Protein AF-A0A3D0U7Q9-F1 (afdb_monomer)

Solvent-accessible surface area (backbone atoms only — not comparable to full-atom values): 30035 Å² total; per-residue (Å²): 131,75,45,26,68,53,50,45,33,49,77,42,24,54,49,28,46,52,11,44,51,53,51,40,70,77,69,64,63,97,72,47,79,44,81,41,48,64,86,39,62,63,31,53,53,33,40,49,63,51,27,72,89,51,85,49,44,77,42,78,36,72,83,49,93,67,42,86,38,70,64,50,36,45,28,72,76,69,69,50,78,64,54,86,97,54,51,53,63,81,76,77,40,86,88,77,57,65,70,55,27,32,43,50,27,35,37,70,78,69,70,38,70,88,52,58,46,54,23,14,41,33,42,76,52,33,69,59,60,43,70,40,81,39,51,58,60,45,35,42,46,61,56,40,45,76,26,56,32,56,85,89,70,67,81,47,39,27,48,33,50,96,59,66,32,46,80,54,91,58,50,77,45,54,37,46,100,80,47,42,17,40,33,30,37,36,63,84,80,53,54,78,80,62,77,70,43,78,84,82,79,81,59,52,30,34,76,51,32,94,78,69,50,55,51,70,60,43,44,52,24,33,72,72,64,39,50,70,59,21,53,74,66,47,52,82,70,60,80,60,61,34,51,35,26,73,62,31,91,33,42,41,63,47,47,60,42,49,54,50,38,51,50,51,52,52,51,52,50,53,50,47,53,52,51,51,53,50,48,52,53,49,51,53,50,50,55,50,51,51,52,55,48,51,52,50,49,51,54,48,52,52,52,49,52,53,50,50,53,54,49,50,55,59,71,70,51,79,92,76,85,79,82,91,84,83,83,91,66,92,68,64,57,61,59,50,32,46,52,49,23,53,52,35,44,49,52,28,54,52,41,48,52,51,40,60,50,38,68,74,67,72,50,98,58,54,71,62,43,52,54,51,35,52,55,31,43,53,53,21,51,52,33,41,50,52,31,49,55,55,49,58,72,54,66,84,62,87,84,87,86,84,88,79,91,75,58,72,66,58,53,38,52,50,51,30,50,51,36,42,50,52,24,54,52,38,49,49,52,38,53,54,34,63,75,65,74,48,96,58,52,67,64,39,50,52,50,31,52,53,32,44,54,49,23,53,50,36,45,49,51,40,52,50,52,52,49,51,52,50,50,52,52,50,53,52,47,38,74,76,35,57,56,60,41,30,54,51,50,31,54,50,30,53,52,51,27,52,51,33,49,50,51,37,50,53,34,64,76,63,76,44,98,59,56,64,68,34,49,51,50,29,53,54,29,49,54,52,29,53,54,31,48,52,52,30,50,53,44,47,64,79,72,107

Secondary structure (DSSP, 8-state):
---HHHHHHHHSHHHHHHHHHHHHHHH--S-EEEEEETT-HHHHHHHHHHHTTSSEEEEEE---TTTTSHHHHHHHHH---PPTT--GGGGT-----HHHHHHHHHHHHS---S-EEEEEEESTT-SS-EEEEEETT-BHHHHHHHTT--GGG-S--EES-TTT-EE-S-TTSBP-TT--EEE---TTTSPPPPPPPPP----HHHHT-TT---HHHHHHHHHTT-HHHHHHTTGGG-----HHHHT-TT---HHHHHHHHHHHHHHHHHHHHHHHHHHHHHHHHHHHHHHHHHHHHHHHHHHHHHHHHHHHHHHHS------------TTHHHHHHHHHHHHHHHHHHHHHHHHHHHHHHT-TTHHHHHHHHHHHHHHHHHHHHHHHHHHHHTTTS-PPPPPPPPPHHHHHHHHHHHHHHHHHHHHHHHHHHHHTT-TTHHHHHHHHHHHHHHHHHHHHHHHHHHHHHHHHHHHHHHHH-HHHHHHHHHHHHHHHHHHHHHHHHHHHHTT-S-HHHHHHHHHHHHHHHHHHHHHHHHHHHH--

pLDDT: mean 85.33, std 14.98, range [27.3, 98.25]

Mean predicted aligned error: 19.28 Å

Foldseek 3Di:
DFCQLLVCLLPPLLLLVLLVVVVCVVLVDPAAEAEDEPVRVNSLVSNCVNPVPHRYYYDYDHPDPPCVDPQNVCCVVPVDGADQVGDLVVVPDDDDRSQVSSQSSCCPVVVDHCQWGWEFEEADQQQQGDTDTGGWFAQQVVVSVVRVHDPVQAPWKWQDDPFQTDTDPDSRDTDHPSRSYIYRYHCVRPPDQDDQADQPPPCVLQVQQPQNARLVVLQVCLVVVVLVVNVVSSLVPRPSRRSSQVPGPRNDSSSVSSVNSVVVVVVVVVVVVVVVVVVVVVVVVVVVVVVVVVVVVVVVVVVVVVVVVVVVVVVPDDDDDDDDDDDDDPDVVLVVLVVQLVVLVVVLVVLVVVLVVCVVVVDPCNVVSVVVSVVSVVSNVVSVVVNVVSVVVVPVDDDDDDDDDDDPLVVLVVQLVVLVVQLVVLVVVLVVCVVVVHPCNVVSVVVNVVSVVSNVVSVVVSVVVVVVVVVVVLVVVCVVAVLVNLVVQLVVLVVQLVVLVVVLVVCVVVVPPPNVVSVVSNVVSVVSNVVSVVVSVVSVVVVD

Structure (mmCIF, N/CA/C/O backbone):
data_AF-A0A3D0U7Q9-F1
#
_entry.id   AF-A0A3D0U7Q9-F1
#
loop_
_atom_site.group_PDB
_atom_site.id
_atom_site.type_symbol
_atom_site.label_atom_id
_atom_site.label_alt_id
_atom_site.label_comp_id
_atom_site.label_asym_id
_atom_site.label_entity_id
_atom_site.label_seq_id
_atom_site.pdbx_PDB_ins_code
_atom_site.Cartn_x
_atom_site.Cartn_y
_atom_site.Cartn_z
_atom_site.occupancy
_atom_site.B_iso_or_equiv
_atom_site.auth_seq_id
_atom_site.auth_comp_id
_atom_site.auth_asym_id
_atom_site.auth_atom_id
_atom_site.pdbx_PDB_model_num
ATOM 1 N N . TYR A 1 1 ? 9.259 4.295 -16.458 1.00 86.31 1 TYR A N 1
ATOM 2 C CA . TYR A 1 1 ? 9.869 4.420 -15.121 1.00 86.31 1 TYR A CA 1
ATOM 3 C C . TYR A 1 1 ? 9.976 3.085 -14.412 1.00 86.31 1 TYR A C 1
ATOM 5 O O . TYR A 1 1 ? 11.093 2.633 -14.248 1.00 86.31 1 TYR A O 1
ATOM 13 N N . ILE A 1 2 ? 8.876 2.434 -14.017 1.00 92.38 2 ILE A N 1
ATOM 14 C CA . ILE A 1 2 ? 8.949 1.163 -13.273 1.00 92.38 2 ILE A CA 1
ATOM 15 C C . ILE A 1 2 ? 9.066 -0.014 -14.245 1.00 92.38 2 ILE A C 1
ATOM 17 O O . ILE A 1 2 ? 8.219 -0.157 -15.124 1.00 92.38 2 ILE A O 1
ATOM 21 N N . THR A 1 3 ? 10.091 -0.851 -14.075 1.00 94.81 3 THR A N 1
ATOM 22 C CA . THR A 1 3 ? 10.366 -2.012 -14.947 1.00 94.81 3 THR A CA 1
ATOM 23 C C . THR A 1 3 ? 10.666 -3.299 -14.176 1.00 94.81 3 THR A C 1
ATOM 25 O O . THR A 1 3 ? 11.012 -4.300 -14.792 1.00 94.81 3 THR A O 1
ATOM 28 N N . ALA A 1 4 ? 10.544 -3.296 -12.845 1.00 95.06 4 ALA A N 1
ATOM 29 C CA . ALA A 1 4 ? 10.878 -4.446 -12.003 1.00 95.06 4 ALA A CA 1
ATOM 30 C C . ALA A 1 4 ? 10.117 -5.714 -12.427 1.00 95.06 4 ALA A C 1
ATOM 32 O O . ALA A 1 4 ? 10.735 -6.744 -12.684 1.00 95.06 4 ALA A O 1
ATOM 33 N N . ASP A 1 5 ? 8.795 -5.606 -12.585 1.00 94.94 5 ASP A N 1
ATOM 34 C CA . ASP A 1 5 ? 7.947 -6.739 -12.969 1.00 94.94 5 ASP A CA 1
ATOM 35 C C . ASP A 1 5 ? 8.168 -7.152 -14.439 1.00 94.94 5 ASP A C 1
ATOM 37 O O . ASP A 1 5 ? 8.104 -8.336 -14.754 1.00 94.94 5 ASP A O 1
ATOM 41 N N . ASP A 1 6 ? 8.498 -6.205 -15.333 1.00 95.69 6 ASP A N 1
ATOM 42 C CA . ASP A 1 6 ? 8.890 -6.505 -16.724 1.00 95.69 6 ASP A CA 1
ATOM 43 C C . ASP A 1 6 ? 10.164 -7.358 -16.769 1.00 95.69 6 ASP A C 1
ATOM 45 O O . ASP A 1 6 ? 10.195 -8.403 -17.416 1.00 95.69 6 ASP A O 1
ATOM 49 N N . ARG A 1 7 ? 11.210 -6.955 -16.036 1.00 96.25 7 ARG A N 1
ATOM 50 C CA . ARG A 1 7 ? 12.458 -7.728 -15.956 1.00 96.25 7 ARG A CA 1
ATOM 51 C C . ARG A 1 7 ? 12.241 -9.099 -15.346 1.00 96.25 7 ARG A C 1
ATOM 53 O O . ARG A 1 7 ? 12.765 -10.071 -15.881 1.00 96.25 7 ARG A O 1
ATOM 60 N N . LEU A 1 8 ? 11.433 -9.183 -14.291 1.00 96.75 8 LEU A N 1
ATOM 61 C CA . LEU A 1 8 ? 11.104 -10.457 -13.664 1.00 96.75 8 LEU A CA 1
ATOM 62 C C . LEU A 1 8 ? 10.443 -11.421 -14.659 1.00 96.75 8 LEU A C 1
ATOM 64 O O . LEU A 1 8 ? 10.885 -12.559 -14.777 1.00 96.75 8 LEU A O 1
ATOM 68 N N . MET A 1 9 ? 9.443 -10.956 -15.416 1.00 97.75 9 MET A N 1
ATOM 69 C CA . MET A 1 9 ? 8.776 -11.773 -16.440 1.00 97.75 9 MET A CA 1
ATOM 70 C C . MET A 1 9 ? 9.718 -12.205 -17.563 1.00 97.75 9 MET A C 1
ATOM 72 O O . MET A 1 9 ? 9.583 -13.301 -18.087 1.00 97.75 9 MET A O 1
ATOM 76 N N . ARG A 1 10 ? 10.684 -11.366 -17.944 1.00 97.25 10 ARG A N 1
ATOM 77 C CA . ARG A 1 10 ? 11.634 -11.69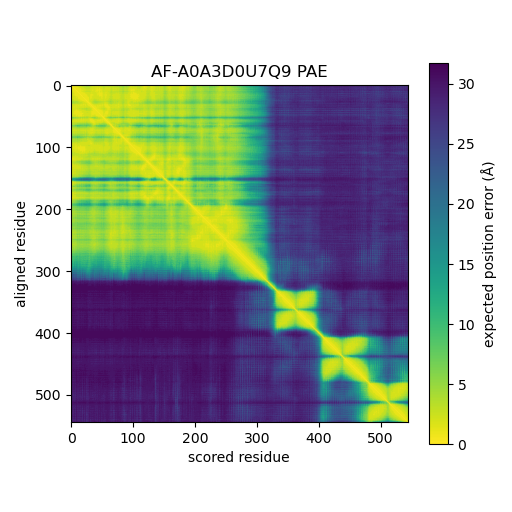1 -19.017 1.00 97.25 10 ARG A CA 1
ATOM 78 C C . ARG A 1 10 ? 12.696 -12.702 -18.601 1.00 97.25 10 ARG A C 1
ATOM 80 O O . ARG A 1 10 ? 13.122 -13.498 -19.428 1.00 97.25 10 ARG A O 1
ATOM 87 N N . GLU A 1 11 ? 13.171 -12.612 -17.364 1.00 97.19 11 GLU A N 1
ATOM 88 C CA . GLU A 1 11 ? 14.315 -13.395 -16.885 1.00 97.19 11 GLU A CA 1
ATOM 89 C C . GLU A 1 11 ? 13.904 -14.673 -16.154 1.00 97.19 11 GLU A C 1
ATOM 91 O O . GLU A 1 11 ? 14.660 -15.639 -16.162 1.00 97.19 11 GLU A O 1
ATOM 96 N N . ARG A 1 12 ? 12.728 -14.682 -15.514 1.00 97.19 12 ARG A N 1
ATOM 97 C CA . ARG A 1 12 ? 12.281 -15.762 -14.620 1.00 97.19 12 ARG A CA 1
ATOM 98 C C . ARG A 1 12 ? 10.851 -16.223 -14.927 1.00 97.19 12 ARG A C 1
ATOM 100 O O . ARG A 1 12 ? 10.096 -16.550 -14.014 1.00 97.19 12 ARG A O 1
ATOM 107 N N . ALA A 1 13 ? 10.472 -16.235 -16.208 1.00 98.06 13 ALA A N 1
ATOM 108 C CA . ALA A 1 13 ? 9.135 -16.628 -16.668 1.00 98.06 13 ALA A CA 1
ATOM 109 C C . ALA A 1 13 ? 8.712 -18.013 -16.146 1.00 98.06 13 ALA A C 1
ATOM 111 O O . ALA A 1 13 ? 7.637 -18.150 -15.565 1.00 98.06 13 ALA A O 1
ATOM 112 N N . ASP A 1 14 ? 9.588 -19.012 -16.286 1.00 97.94 14 ASP A N 1
ATOM 113 C CA . ASP A 1 14 ? 9.314 -20.394 -15.872 1.00 97.94 14 ASP A CA 1
ATOM 114 C C . ASP A 1 14 ? 9.046 -20.497 -14.362 1.00 97.94 14 ASP A C 1
ATOM 116 O O . ASP A 1 14 ? 8.137 -21.199 -13.923 1.00 97.94 14 ASP A O 1
ATOM 120 N N . GLU A 1 15 ? 9.787 -19.738 -13.549 1.00 97.75 15 GLU A N 1
ATOM 121 C CA . GLU A 1 15 ? 9.601 -19.711 -12.094 1.00 97.75 15 GLU A CA 1
ATOM 122 C C . GLU A 1 15 ? 8.286 -19.021 -11.690 1.00 97.75 15 GLU A C 1
ATOM 124 O O . GLU A 1 15 ? 7.641 -19.429 -10.723 1.00 97.75 15 GLU A O 1
ATOM 129 N N . ILE A 1 16 ? 7.854 -17.993 -12.433 1.00 98.12 16 ILE A N 1
ATOM 130 C CA . ILE A 1 16 ? 6.530 -17.377 -12.241 1.00 98.12 16 ILE A CA 1
ATOM 131 C C . ILE A 1 16 ? 5.434 -18.398 -12.556 1.00 98.12 16 ILE A C 1
ATOM 133 O O . ILE A 1 16 ? 4.491 -18.528 -11.776 1.00 98.12 16 ILE A O 1
ATOM 137 N N . VAL A 1 17 ? 5.563 -19.130 -13.668 1.00 98.06 17 VAL A N 1
ATOM 138 C CA . VAL A 1 17 ? 4.605 -20.165 -14.085 1.00 98.06 17 VAL A CA 1
ATOM 139 C C . VAL A 1 17 ? 4.507 -21.280 -13.045 1.00 98.06 17 VAL A C 1
ATOM 141 O O . VAL A 1 17 ? 3.399 -21.633 -12.650 1.00 98.06 17 VAL A O 1
ATOM 144 N N . GLN A 1 18 ? 5.629 -21.763 -12.507 1.00 97.75 18 GLN A N 1
ATOM 145 C CA . GLN A 1 18 ? 5.637 -22.715 -11.386 1.00 97.75 18 GLN A CA 1
ATOM 146 C C . GLN A 1 18 ? 4.900 -22.166 -10.155 1.00 97.75 18 GLN A C 1
ATOM 148 O O . GLN A 1 18 ? 4.105 -22.866 -9.529 1.00 97.75 18 GLN A O 1
ATOM 153 N N . GLY A 1 19 ? 5.110 -20.888 -9.829 1.00 97.75 19 GLY A N 1
ATOM 154 C CA . GLY A 1 19 ? 4.375 -20.204 -8.765 1.00 97.75 19 GLY A CA 1
ATOM 155 C C . GLY A 1 19 ? 2.866 -20.184 -9.006 1.00 97.75 19 GLY A C 1
ATOM 156 O O . GLY A 1 19 ? 2.087 -20.483 -8.102 1.00 97.75 19 GLY A O 1
ATOM 157 N N . LEU A 1 20 ? 2.450 -19.884 -10.238 1.00 97.56 20 LEU A N 1
ATOM 158 C CA . LEU A 1 20 ? 1.045 -19.909 -10.648 1.00 97.56 20 LEU A CA 1
ATOM 159 C C . LEU A 1 20 ? 0.451 -21.320 -10.617 1.00 97.56 20 LEU A C 1
ATOM 161 O O . LEU A 1 20 ? -0.685 -21.467 -10.185 1.00 97.56 20 LEU A O 1
ATOM 165 N N . GLN A 1 21 ? 1.205 -22.354 -10.993 1.00 96.88 21 GLN A N 1
ATOM 166 C CA . GLN A 1 21 ? 0.769 -23.752 -10.898 1.00 96.88 21 GLN A CA 1
ATOM 167 C C . GLN A 1 21 ? 0.522 -24.171 -9.445 1.00 96.88 21 GLN A C 1
ATOM 169 O O . GLN A 1 21 ? -0.472 -24.836 -9.159 1.00 96.88 21 GLN A O 1
ATOM 174 N N . ILE A 1 22 ? 1.371 -23.737 -8.507 1.00 97.19 22 ILE A N 1
ATOM 175 C CA . ILE A 1 22 ? 1.156 -23.996 -7.078 1.00 97.19 22 ILE A CA 1
ATOM 176 C C . ILE A 1 22 ? -0.119 -23.302 -6.588 1.00 97.19 22 ILE A C 1
ATOM 178 O O . ILE A 1 22 ? -0.943 -23.921 -5.916 1.00 97.19 22 ILE A O 1
ATOM 182 N N . ILE A 1 23 ? -0.316 -22.031 -6.952 1.00 96.69 23 ILE A N 1
ATOM 183 C CA . ILE A 1 23 ? -1.547 -21.296 -6.624 1.00 96.69 23 ILE A CA 1
ATOM 184 C C . ILE A 1 23 ? -2.767 -21.998 -7.239 1.00 96.69 23 ILE A C 1
ATOM 186 O O . ILE A 1 23 ? -3.772 -22.190 -6.557 1.00 96.69 23 ILE A O 1
ATOM 190 N N . GLY A 1 24 ? -2.661 -22.425 -8.498 1.00 96.12 24 GLY A N 1
ATOM 191 C CA . GLY A 1 24 ? -3.692 -23.163 -9.221 1.00 96.12 24 GLY A CA 1
ATOM 192 C C . GLY A 1 24 ? -4.056 -24.478 -8.536 1.00 96.12 24 GLY A C 1
ATOM 193 O O . GLY A 1 24 ? -5.233 -24.778 -8.385 1.00 96.12 24 GLY A O 1
ATOM 194 N N . HIS A 1 25 ? -3.072 -25.216 -8.022 1.00 95.56 25 HIS A N 1
ATOM 195 C CA . HIS A 1 25 ? -3.316 -26.432 -7.249 1.00 95.56 25 HIS A CA 1
ATOM 196 C C . HIS A 1 25 ? -4.053 -26.164 -5.926 1.00 95.56 25 HIS A C 1
ATOM 198 O O . HIS A 1 25 ? -4.911 -26.950 -5.531 1.00 95.56 25 HIS A O 1
ATOM 204 N N . LEU A 1 26 ? -3.736 -25.061 -5.240 1.00 95.50 26 LEU A N 1
ATOM 205 C CA . LEU A 1 26 ? -4.337 -24.718 -3.945 1.00 95.50 26 LEU A CA 1
ATOM 206 C C . LEU A 1 26 ? -5.766 -24.178 -4.065 1.00 95.50 26 LEU A C 1
ATOM 208 O O . LEU A 1 26 ? -6.599 -24.451 -3.202 1.00 95.50 26 LEU A O 1
ATOM 212 N N . ILE A 1 27 ? -6.027 -23.366 -5.089 1.00 94.94 27 ILE A N 1
ATOM 213 C CA . ILE A 1 27 ? -7.302 -22.655 -5.265 1.00 94.94 27 ILE A CA 1
ATOM 214 C C . ILE A 1 27 ? -8.241 -23.413 -6.209 1.00 94.94 27 ILE A C 1
ATOM 216 O O . ILE A 1 27 ? -9.457 -23.258 -6.106 1.00 94.94 27 ILE A O 1
ATOM 220 N N . THR A 1 28 ? -7.697 -24.240 -7.106 1.00 95.06 28 THR A N 1
ATOM 221 C CA . THR A 1 28 ? -8.427 -24.936 -8.178 1.00 95.06 28 THR A CA 1
ATOM 222 C C . THR A 1 28 ? -9.330 -23.993 -8.989 1.00 95.06 28 THR A C 1
ATOM 224 O O . THR A 1 28 ? -10.545 -24.180 -9.003 1.00 95.06 28 THR A O 1
ATOM 227 N N . PRO A 1 29 ? -8.774 -22.925 -9.601 1.00 95.31 29 PRO A N 1
ATOM 228 C CA . PRO A 1 29 ? -9.561 -21.984 -10.392 1.00 95.31 29 PRO A CA 1
ATOM 229 C C . PRO A 1 29 ? -9.998 -22.598 -11.731 1.00 95.31 29 PRO A C 1
ATOM 231 O O . PRO A 1 29 ? -9.315 -23.470 -12.264 1.00 95.31 29 PRO A O 1
ATOM 234 N N . ASP A 1 30 ? -11.096 -22.087 -12.295 1.00 94.56 30 ASP A N 1
ATOM 235 C CA . ASP A 1 30 ? -11.573 -22.487 -13.629 1.00 94.56 30 ASP A CA 1
ATOM 236 C C . ASP A 1 30 ? -10.637 -22.004 -14.755 1.00 94.56 30 ASP A C 1
ATOM 238 O O . ASP A 1 30 ? -10.497 -22.670 -15.776 1.00 94.56 30 ASP A O 1
ATOM 242 N N . GLU A 1 31 ? -10.000 -20.843 -14.572 1.00 95.62 31 GLU A N 1
ATOM 243 C CA . GLU A 1 31 ? -9.094 -20.211 -15.538 1.00 95.62 31 GLU A CA 1
ATOM 244 C C . GLU A 1 31 ? -7.947 -19.477 -14.820 1.00 95.62 31 GLU A C 1
ATOM 246 O O . GLU A 1 31 ? -8.124 -18.944 -13.718 1.00 95.62 31 GLU A O 1
ATOM 251 N N . ILE A 1 32 ? -6.764 -19.421 -15.444 1.00 97.31 32 ILE A N 1
ATOM 252 C CA . ILE A 1 32 ? -5.608 -18.654 -14.956 1.00 97.31 32 ILE A CA 1
ATOM 253 C C . ILE A 1 32 ? -5.137 -17.721 -16.071 1.00 97.31 32 ILE A C 1
ATOM 255 O O . ILE A 1 32 ? -4.661 -18.173 -17.107 1.00 97.31 32 ILE A O 1
ATOM 259 N N . LEU A 1 33 ? -5.235 -16.411 -15.832 1.00 97.19 33 LEU A N 1
ATOM 260 C CA . LEU A 1 33 ? -4.920 -15.374 -16.817 1.00 97.19 33 LEU A CA 1
ATOM 261 C C . LEU A 1 33 ? -3.737 -14.512 -16.355 1.00 97.19 33 LEU A C 1
ATOM 263 O O . LEU A 1 33 ? -3.697 -14.054 -15.210 1.00 97.19 33 LEU A O 1
ATOM 267 N N . ILE A 1 34 ? -2.806 -14.219 -17.264 1.00 97.25 34 ILE A N 1
ATOM 268 C CA . ILE A 1 34 ? -1.683 -13.296 -17.059 1.00 97.25 34 ILE A CA 1
ATOM 269 C C . ILE A 1 34 ? -1.874 -12.074 -17.956 1.00 97.25 34 ILE A C 1
ATOM 271 O O . ILE A 1 34 ? -1.639 -12.130 -19.160 1.00 97.25 34 ILE A O 1
ATOM 275 N N . GLY A 1 35 ? -2.267 -10.943 -17.369 1.00 96.19 35 GLY A N 1
ATOM 276 C CA . GLY A 1 35 ? -2.382 -9.677 -18.094 1.00 96.19 35 GLY A CA 1
ATOM 277 C C . GLY A 1 35 ? -1.033 -8.973 -18.256 1.00 96.19 35 GLY A C 1
ATOM 278 O O . GLY A 1 35 ? -0.418 -8.603 -17.254 1.00 96.19 35 GLY A O 1
ATOM 279 N N . ILE A 1 36 ? -0.590 -8.731 -19.494 1.00 96.12 36 ILE A N 1
ATOM 280 C CA . ILE A 1 36 ? 0.662 -8.009 -19.789 1.00 96.12 36 ILE A CA 1
ATOM 281 C C . ILE A 1 36 ? 0.399 -6.864 -20.769 1.00 96.12 36 ILE A C 1
ATOM 283 O O . ILE A 1 36 ? -0.275 -7.039 -21.778 1.00 96.12 36 ILE A O 1
ATOM 287 N N . GLU A 1 37 ? 0.922 -5.673 -20.479 1.00 95.25 37 GLU A N 1
ATOM 288 C CA . GLU A 1 37 ? 0.761 -4.507 -21.356 1.00 95.25 37 GLU A CA 1
ATOM 289 C C . GLU A 1 37 ? 1.448 -4.701 -22.722 1.00 95.25 37 GLU A C 1
ATOM 291 O O . GLU A 1 37 ? 2.567 -5.214 -22.796 1.00 95.25 37 GLU A O 1
ATOM 296 N N . ASP A 1 38 ? 0.802 -4.230 -23.793 1.00 94.94 38 ASP A N 1
ATOM 297 C CA . ASP A 1 38 ? 1.256 -4.339 -25.191 1.00 94.94 38 ASP A CA 1
ATOM 298 C C . ASP A 1 38 ? 2.645 -3.734 -25.465 1.00 94.94 38 ASP A C 1
ATOM 300 O O . ASP A 1 38 ? 3.339 -4.150 -26.394 1.00 94.94 38 ASP A O 1
ATOM 304 N N . ASN A 1 39 ? 3.109 -2.814 -24.618 1.00 94.38 39 ASN A N 1
ATOM 305 C CA . ASN A 1 39 ? 4.439 -2.222 -24.710 1.00 94.38 39 ASN A CA 1
ATOM 306 C C . ASN A 1 39 ? 5.576 -3.106 -24.157 1.00 94.38 39 ASN A C 1
ATOM 308 O O . ASN A 1 39 ? 6.714 -2.638 -24.089 1.00 94.38 39 ASN A O 1
ATOM 312 N N . LYS A 1 40 ? 5.307 -4.362 -23.763 1.00 95.62 40 LYS A N 1
ATOM 313 C CA . LYS A 1 40 ? 6.307 -5.315 -23.232 1.00 95.62 40 LYS A CA 1
ATOM 314 C C . LYS A 1 40 ? 6.443 -6.571 -24.104 1.00 95.62 40 LYS A C 1
ATOM 316 O O . LYS A 1 40 ? 6.257 -7.683 -23.606 1.00 95.62 40 LYS A O 1
ATOM 321 N N . PRO A 1 41 ? 6.826 -6.446 -25.389 1.00 96.81 41 PRO A N 1
ATOM 322 C CA . PRO A 1 41 ? 6.864 -7.580 -26.316 1.00 96.81 41 PRO A CA 1
ATOM 323 C C . PRO A 1 41 ? 7.778 -8.718 -25.840 1.00 96.81 41 PRO A C 1
ATOM 325 O O . PRO A 1 41 ? 7.421 -9.882 -25.965 1.00 96.81 41 PRO A O 1
ATOM 328 N N . HIS A 1 42 ? 8.918 -8.400 -25.219 1.00 97.62 42 HIS A N 1
ATOM 329 C CA . HIS A 1 42 ? 9.836 -9.418 -24.700 1.00 97.62 42 HIS A CA 1
ATOM 330 C C . HIS A 1 42 ? 9.282 -10.180 -23.490 1.00 97.62 42 HIS A C 1
ATOM 332 O O . HIS A 1 42 ? 9.563 -11.366 -23.349 1.00 97.62 42 HIS A O 1
ATOM 338 N N . ALA A 1 43 ? 8.520 -9.521 -22.610 1.00 97.38 43 ALA A N 1
ATOM 339 C CA . ALA A 1 43 ? 7.867 -10.207 -21.498 1.00 97.38 43 ALA A CA 1
ATOM 340 C C . ALA A 1 43 ? 6.735 -11.101 -22.011 1.00 97.38 43 ALA A C 1
ATOM 342 O O . ALA A 1 43 ? 6.620 -12.239 -21.575 1.00 97.38 43 ALA A O 1
ATOM 343 N N . ILE A 1 44 ? 5.953 -10.614 -22.983 1.00 97.88 44 ILE A N 1
ATOM 344 C CA . ILE A 1 44 ? 4.905 -11.397 -23.652 1.00 97.88 44 ILE A CA 1
ATOM 345 C C . ILE A 1 44 ? 5.510 -12.652 -24.285 1.00 97.88 44 ILE A C 1
ATOM 347 O O . ILE A 1 44 ? 5.005 -13.748 -24.075 1.00 97.88 44 ILE A O 1
ATOM 351 N N . GLU A 1 45 ? 6.612 -12.513 -25.022 1.00 98.06 45 GLU A N 1
ATOM 352 C CA . GLU A 1 45 ? 7.300 -13.642 -25.649 1.00 98.06 45 GLU A CA 1
ATOM 353 C C . GLU A 1 45 ? 7.809 -14.662 -24.616 1.00 98.06 45 GLU A C 1
ATOM 355 O O . GLU A 1 45 ? 7.584 -15.862 -24.774 1.00 98.06 45 GLU A O 1
ATOM 360 N N . ALA A 1 46 ? 8.466 -14.195 -23.548 1.00 98.25 46 ALA A N 1
ATOM 361 C CA . ALA A 1 46 ? 8.997 -15.061 -22.497 1.00 98.25 46 ALA A CA 1
ATOM 362 C C . ALA A 1 46 ? 7.882 -15.812 -21.750 1.00 98.25 46 ALA A C 1
ATOM 364 O O . ALA A 1 46 ? 7.970 -17.026 -21.578 1.00 98.25 46 ALA A O 1
ATOM 365 N N . MET A 1 47 ? 6.807 -15.117 -21.371 1.00 98.19 47 MET A N 1
ATOM 366 C CA . MET A 1 47 ? 5.672 -15.725 -20.672 1.00 98.19 47 MET A CA 1
ATOM 367 C C . MET A 1 47 ? 4.886 -16.681 -21.573 1.00 98.19 47 MET A C 1
ATOM 369 O O . MET A 1 47 ? 4.511 -17.756 -21.117 1.00 98.19 47 MET A O 1
ATOM 373 N N . ASN A 1 48 ? 4.689 -16.356 -22.856 1.00 97.81 48 ASN A N 1
ATOM 374 C CA . ASN A 1 48 ? 4.070 -17.279 -23.817 1.00 97.81 48 ASN A CA 1
ATOM 375 C C . ASN A 1 48 ? 4.878 -18.566 -23.966 1.00 97.81 48 ASN A C 1
ATOM 377 O O . ASN A 1 48 ? 4.308 -19.646 -24.049 1.00 97.81 48 ASN A O 1
ATOM 381 N N . ARG A 1 49 ? 6.211 -18.466 -23.986 1.00 97.81 49 ARG A N 1
ATOM 382 C CA . ARG A 1 49 ? 7.094 -19.634 -24.054 1.00 97.81 49 ARG A CA 1
ATOM 383 C C . ARG A 1 49 ? 6.983 -20.503 -22.801 1.00 97.81 49 ARG A C 1
ATOM 385 O O . ARG A 1 49 ? 6.866 -21.714 -22.927 1.00 97.81 49 ARG A O 1
ATOM 392 N N . ALA A 1 50 ? 6.971 -19.882 -21.623 1.00 97.56 50 ALA A N 1
ATOM 393 C CA . ALA A 1 50 ? 6.859 -20.582 -20.345 1.00 97.56 50 ALA A CA 1
ATOM 394 C C . ALA A 1 50 ? 5.477 -21.231 -20.117 1.00 97.56 50 ALA A C 1
ATOM 396 O O . ALA A 1 50 ? 5.352 -22.138 -19.300 1.00 97.56 50 ALA A O 1
ATOM 397 N N . THR A 1 51 ? 4.435 -20.782 -20.828 1.00 97.38 51 THR A N 1
ATOM 398 C CA . THR A 1 51 ? 3.047 -21.254 -20.657 1.00 97.38 51 THR A CA 1
ATOM 399 C C . THR A 1 51 ? 2.586 -22.272 -21.708 1.00 97.38 51 THR A C 1
ATOM 401 O O . THR A 1 51 ? 1.485 -22.799 -21.568 1.00 97.38 51 THR A O 1
ATOM 404 N N . GLN A 1 52 ? 3.408 -22.618 -22.713 1.00 94.31 52 GLN A N 1
ATOM 405 C CA . GLN A 1 52 ? 3.007 -23.470 -23.856 1.00 94.31 52 GLN A CA 1
ATOM 406 C C . GLN A 1 52 ? 2.408 -24.833 -23.474 1.00 94.31 52 GLN A C 1
ATOM 408 O O . GLN A 1 52 ? 1.561 -25.346 -24.199 1.00 94.31 52 GLN A O 1
ATOM 413 N N . GLU A 1 53 ? 2.846 -25.420 -22.361 1.00 91.81 53 GLU A N 1
ATOM 414 C CA . GLU A 1 53 ? 2.398 -26.733 -21.873 1.00 91.81 53 GLU A CA 1
ATOM 415 C C . GLU A 1 53 ? 1.565 -26.615 -20.585 1.00 91.81 53 GLU A C 1
ATOM 417 O O . GLU A 1 53 ? 1.602 -27.486 -19.716 1.00 91.81 53 GLU A O 1
ATOM 422 N N . THR A 1 54 ? 0.844 -25.504 -20.421 1.00 94.56 54 THR A N 1
ATOM 423 C CA . THR A 1 54 ? 0.044 -25.217 -19.223 1.00 94.56 54 THR A CA 1
ATOM 424 C C . THR A 1 54 ? -1.341 -24.688 -19.585 1.00 94.56 54 THR A C 1
ATOM 426 O O . THR A 1 54 ? -1.526 -24.133 -20.662 1.00 94.56 54 THR A O 1
ATOM 429 N N . ASP A 1 55 ? -2.290 -24.770 -18.651 1.00 93.25 55 ASP A N 1
ATOM 430 C CA . ASP A 1 55 ? -3.632 -24.173 -18.791 1.00 93.25 55 ASP A CA 1
ATOM 431 C C . ASP A 1 55 ? -3.654 -22.659 -18.466 1.00 93.25 55 ASP A C 1
ATOM 433 O O . ASP A 1 55 ? -4.690 -22.095 -18.117 1.00 93.25 55 ASP A O 1
ATOM 437 N N . ILE A 1 56 ? -2.495 -21.994 -18.512 1.00 97.12 56 ILE A N 1
ATOM 438 C CA . ILE A 1 56 ? -2.334 -20.580 -18.163 1.00 97.12 56 ILE A CA 1
ATOM 439 C C . ILE A 1 56 ? -2.295 -19.745 -19.442 1.00 97.12 56 ILE A C 1
ATOM 441 O O . ILE A 1 56 ? -1.435 -19.947 -20.295 1.00 97.12 56 ILE A O 1
ATOM 445 N N . GLU A 1 57 ? -3.179 -18.755 -19.551 1.00 97.25 57 GLU A N 1
ATOM 446 C CA . GLU A 1 57 ? -3.284 -17.899 -20.733 1.00 97.25 57 GLU A CA 1
ATOM 447 C C . GLU A 1 57 ? -2.608 -16.539 -20.516 1.00 97.25 57 GLU A C 1
ATOM 449 O O . GLU A 1 57 ? -2.843 -15.849 -19.521 1.00 97.25 57 GLU A O 1
ATOM 454 N N . VAL A 1 58 ? -1.791 -16.110 -21.480 1.00 97.50 58 VAL A N 1
ATOM 455 C CA . VAL A 1 58 ? -1.222 -14.758 -21.511 1.00 97.50 58 VAL A CA 1
ATOM 456 C C . VAL A 1 58 ? -2.120 -13.844 -22.340 1.00 97.50 58 VAL A C 1
ATOM 458 O O . VAL A 1 58 ? -2.267 -14.020 -23.547 1.00 97.50 58 VAL A O 1
ATOM 461 N N . VAL A 1 59 ? -2.667 -12.811 -21.702 1.00 97.00 59 VAL A N 1
ATOM 462 C CA . VAL A 1 59 ? -3.577 -11.846 -22.325 1.00 97.00 59 VAL A CA 1
ATOM 463 C C . VAL A 1 59 ? -2.893 -10.488 -22.440 1.00 97.00 59 VAL A C 1
ATOM 465 O O . VAL A 1 59 ? -2.469 -9.888 -21.448 1.00 97.00 59 VAL A O 1
ATOM 468 N N . VAL A 1 60 ? -2.807 -9.969 -23.664 1.00 96.06 60 VAL A N 1
ATOM 469 C CA . VAL A 1 60 ? -2.217 -8.652 -23.924 1.00 96.06 60 VAL A CA 1
ATOM 470 C C . VAL A 1 60 ? -3.245 -7.552 -23.656 1.00 96.06 60 VAL A C 1
ATOM 472 O O . VAL A 1 60 ? -4.333 -7.556 -24.228 1.00 96.06 60 VAL A O 1
ATOM 475 N N . VAL A 1 61 ? -2.894 -6.589 -22.802 1.00 94.31 61 VAL A N 1
ATOM 476 C CA . VAL A 1 61 ? -3.750 -5.452 -22.426 1.00 94.31 61 VAL A CA 1
ATOM 477 C C . VAL A 1 61 ? -3.185 -4.128 -22.959 1.00 94.31 61 VAL A C 1
ATOM 479 O O . VAL A 1 61 ? -1.970 -3.989 -23.103 1.00 94.31 61 VAL A O 1
ATOM 482 N N . PRO A 1 62 ? -4.024 -3.120 -23.251 1.00 92.25 62 PRO A N 1
ATOM 483 C CA . PRO A 1 62 ? -3.539 -1.842 -23.770 1.00 92.25 62 PRO A CA 1
ATOM 484 C C . PRO A 1 62 ? -2.704 -1.080 -22.732 1.00 92.25 62 PRO A C 1
ATOM 486 O O . PRO A 1 62 ? -3.086 -0.993 -21.560 1.00 92.25 62 PRO A O 1
ATOM 489 N N . THR A 1 63 ? -1.612 -0.441 -23.165 1.00 91.12 63 THR A N 1
ATOM 490 C CA . THR A 1 63 ? -0.822 0.462 -22.307 1.00 91.12 63 THR A CA 1
ATOM 491 C C . THR A 1 63 ? -1.589 1.763 -22.034 1.00 91.12 63 THR A C 1
ATOM 493 O O . THR A 1 63 ? -1.371 2.794 -22.673 1.00 91.12 63 THR A O 1
ATOM 496 N N . LYS A 1 64 ? -2.517 1.736 -21.072 1.00 87.94 64 LYS A N 1
ATOM 497 C CA . LYS A 1 64 ? -3.322 2.900 -20.675 1.00 87.94 64 LYS A CA 1
ATOM 498 C C . LYS A 1 64 ? -3.441 2.989 -19.163 1.00 87.94 64 LYS A C 1
ATOM 500 O O . LYS A 1 64 ? -4.153 2.213 -18.543 1.00 87.94 64 LYS A O 1
ATOM 505 N N . TYR A 1 65 ? -2.831 4.005 -18.564 1.00 87.06 65 TYR A N 1
ATOM 506 C CA . TYR A 1 65 ? -2.889 4.195 -17.118 1.00 87.06 65 TYR A CA 1
ATOM 507 C C . TYR A 1 65 ? -4.322 4.463 -16.595 1.00 87.06 65 TYR A C 1
ATOM 509 O O . TYR A 1 65 ? -4.997 5.337 -17.153 1.00 87.06 65 TYR A O 1
ATOM 517 N N . PRO A 1 66 ? -4.780 3.812 -15.497 1.00 86.56 66 PRO A N 1
ATOM 518 C CA . PRO A 1 66 ? -4.137 2.750 -14.708 1.00 86.56 66 PRO A CA 1
ATOM 519 C C . PRO A 1 66 ? -4.685 1.338 -15.023 1.00 86.56 66 PRO A C 1
ATOM 521 O O . PRO A 1 66 ? -5.386 0.740 -14.208 1.00 86.56 66 PRO A O 1
ATOM 524 N N . SER A 1 67 ? -4.339 0.789 -16.187 1.00 84.12 67 SER A N 1
ATOM 525 C CA . SER A 1 67 ? -4.590 -0.597 -16.629 1.00 84.12 67 SER A CA 1
ATOM 526 C C . SER A 1 67 ? -4.143 -1.642 -15.602 1.00 84.12 67 SER A C 1
ATOM 528 O O . SER A 1 67 ? -4.852 -2.611 -15.363 1.00 84.12 67 SER A O 1
ATOM 530 N N . GLY A 1 68 ? -2.994 -1.423 -14.956 1.00 83.44 68 GLY A N 1
ATOM 531 C CA . GLY A 1 68 ? -2.438 -2.334 -13.948 1.00 83.44 68 GLY A CA 1
ATOM 532 C C . GLY A 1 68 ? -3.112 -2.300 -12.569 1.00 83.44 68 GLY A C 1
ATOM 533 O O . GLY A 1 68 ? -2.654 -2.988 -11.661 1.00 83.44 68 GLY A O 1
ATOM 534 N N . GLY A 1 69 ? -4.155 -1.488 -12.363 1.00 88.50 69 GLY A N 1
ATOM 535 C CA . GLY A 1 69 ? -4.920 -1.496 -11.112 1.00 88.50 69 GLY A CA 1
ATOM 536 C C . GLY A 1 69 ? -5.754 -2.770 -10.977 1.00 88.50 69 GLY A C 1
ATOM 537 O O . GLY A 1 69 ? -6.392 -3.176 -11.938 1.00 88.50 69 GLY A O 1
ATOM 538 N N . GLU A 1 70 ? -5.801 -3.377 -9.788 1.00 90.69 70 GLU A N 1
ATOM 539 C CA . GLU A 1 70 ? -6.463 -4.673 -9.544 1.00 90.69 70 GLU A CA 1
ATOM 540 C C . GLU A 1 70 ? -7.890 -4.747 -10.119 1.00 90.69 70 GLU A C 1
ATOM 542 O O . GLU A 1 70 ? -8.193 -5.614 -10.934 1.00 90.69 70 GLU A O 1
ATOM 547 N N . LYS A 1 71 ? -8.762 -3.791 -9.774 1.00 90.88 71 LYS A N 1
ATOM 548 C CA . LYS A 1 71 ? -10.150 -3.770 -10.272 1.00 90.88 71 LYS A CA 1
ATOM 549 C C . LYS A 1 71 ? -10.235 -3.519 -11.783 1.00 90.88 71 LYS A C 1
ATOM 551 O O . LYS A 1 71 ? -11.108 -4.077 -12.445 1.00 90.88 71 LYS A O 1
ATOM 556 N N . GLN A 1 72 ? -9.353 -2.678 -12.330 1.00 91.44 72 GLN A N 1
ATOM 557 C CA . GLN A 1 72 ? -9.296 -2.385 -13.766 1.00 91.44 72 GLN A CA 1
ATOM 558 C C . GLN A 1 72 ? -8.837 -3.610 -14.557 1.00 91.44 72 GLN A C 1
ATOM 560 O O . GLN A 1 72 ? -9.442 -3.935 -15.576 1.00 91.44 72 GLN A O 1
ATOM 565 N N . LEU A 1 73 ? -7.817 -4.309 -14.061 1.00 93.94 73 LEU A N 1
ATOM 566 C CA . LEU A 1 73 ? -7.267 -5.503 -14.681 1.00 93.94 73 LEU A CA 1
ATOM 567 C C . LEU A 1 73 ? -8.289 -6.640 -14.690 1.00 93.94 73 LEU A C 1
ATOM 569 O O . LEU A 1 73 ? -8.535 -7.214 -15.746 1.00 93.94 73 LEU A O 1
ATOM 573 N N . ILE A 1 74 ? -8.966 -6.891 -13.562 1.00 94.38 74 ILE A N 1
ATOM 574 C CA . ILE A 1 74 ? -10.043 -7.893 -13.478 1.00 94.38 74 ILE A CA 1
ATOM 575 C C . ILE A 1 74 ? -11.120 -7.616 -14.528 1.00 94.38 74 ILE A C 1
ATOM 577 O O . ILE A 1 74 ? -11.507 -8.524 -15.262 1.00 94.38 74 ILE A O 1
ATOM 581 N N . ARG A 1 75 ? -11.572 -6.363 -14.648 1.00 93.12 75 ARG A N 1
ATOM 582 C CA . ARG A 1 75 ? -12.581 -5.983 -15.643 1.00 93.12 75 ARG A CA 1
ATOM 583 C C . ARG A 1 75 ? -12.092 -6.189 -17.076 1.00 93.12 75 ARG A C 1
ATOM 585 O O . ARG A 1 75 ? -12.869 -6.648 -17.903 1.00 93.12 75 ARG A O 1
ATOM 592 N N . MET A 1 76 ? -10.846 -5.830 -17.385 1.00 92.94 76 MET A N 1
ATOM 593 C CA . MET A 1 76 ? -10.298 -5.990 -18.738 1.00 92.94 76 MET A CA 1
ATOM 594 C C . MET A 1 76 ? -10.137 -7.459 -19.133 1.00 92.94 76 MET A C 1
ATOM 596 O O . MET A 1 76 ? -10.393 -7.788 -20.284 1.00 92.94 76 MET A O 1
ATOM 600 N N . LEU A 1 77 ? -9.731 -8.316 -18.194 1.00 94.25 77 LEU A N 1
ATOM 601 C CA . LEU A 1 77 ? -9.486 -9.734 -18.459 1.00 94.25 77 LEU A CA 1
ATOM 602 C C . LEU A 1 77 ? -10.772 -10.569 -18.441 1.00 94.25 77 LEU A C 1
ATOM 604 O O . LEU A 1 77 ? -10.961 -11.418 -19.298 1.00 94.25 77 LEU A O 1
ATOM 608 N N . THR A 1 78 ? -11.668 -10.315 -17.484 1.00 94.00 78 THR A N 1
ATOM 609 C CA . THR A 1 78 ? -12.827 -11.192 -17.214 1.00 94.00 78 THR A CA 1
ATOM 610 C C . THR A 1 78 ? -14.178 -10.554 -17.543 1.00 94.00 78 THR A C 1
ATOM 612 O O . THR A 1 78 ? -15.213 -11.212 -17.480 1.00 94.00 78 THR A O 1
ATOM 615 N N . GLY A 1 79 ? -14.218 -9.241 -17.793 1.00 93.25 79 GLY A N 1
ATOM 616 C CA . GLY A 1 79 ? -15.464 -8.476 -17.905 1.00 93.25 79 GLY A CA 1
ATOM 617 C C . GLY A 1 79 ? -16.216 -8.263 -16.581 1.00 93.25 79 GLY A C 1
ATOM 618 O O . GLY A 1 79 ? -17.204 -7.529 -16.563 1.00 93.25 79 GLY A O 1
ATOM 619 N N . LYS A 1 80 ? -15.766 -8.855 -15.465 1.00 93.62 80 LYS A N 1
ATOM 620 C CA . LYS A 1 80 ? -16.410 -8.735 -14.147 1.00 93.62 80 LYS A CA 1
ATOM 621 C C . LYS A 1 80 ? -16.038 -7.413 -13.470 1.00 93.62 80 LYS A C 1
ATOM 623 O O . LYS A 1 80 ? -14.880 -7.000 -13.473 1.00 93.62 80 LYS A O 1
ATOM 628 N N . GLU A 1 81 ? -17.008 -6.763 -12.828 1.00 91.44 81 GLU A N 1
ATOM 629 C CA . GLU A 1 81 ? -16.781 -5.543 -12.045 1.00 91.44 81 GLU A CA 1
ATOM 630 C C . GLU A 1 81 ? -16.875 -5.813 -10.540 1.00 91.44 81 GLU A C 1
ATOM 632 O O . GLU A 1 81 ? -17.869 -6.339 -10.040 1.00 91.44 81 GLU A O 1
ATOM 637 N N . VAL A 1 82 ? -15.845 -5.401 -9.796 1.00 91.75 82 VAL A N 1
ATOM 638 C CA . VAL A 1 82 ? -15.843 -5.468 -8.329 1.00 91.75 82 VAL A CA 1
ATOM 639 C C . VAL A 1 82 ? -16.587 -4.258 -7.767 1.00 91.75 82 VAL A C 1
ATOM 641 O O . VAL A 1 82 ? -16.131 -3.120 -7.914 1.00 91.75 82 VAL A O 1
ATOM 644 N N . ARG A 1 83 ? -17.703 -4.507 -7.075 1.00 90.12 83 ARG A N 1
ATOM 645 C CA . ARG A 1 83 ? -18.529 -3.473 -6.426 1.00 90.12 83 ARG A CA 1
ATOM 646 C C . ARG A 1 83 ? -17.735 -2.570 -5.467 1.00 90.12 83 ARG A C 1
ATOM 648 O O . ARG A 1 83 ? -16.677 -2.943 -4.948 1.00 90.12 83 ARG A O 1
ATOM 655 N N . SER A 1 84 ? -18.282 -1.384 -5.202 1.00 88.56 84 SER A N 1
ATOM 656 C CA . SER A 1 84 ? -17.806 -0.495 -4.131 1.00 88.56 84 SER A CA 1
ATOM 657 C C . SER A 1 84 ? -17.768 -1.241 -2.795 1.00 88.56 84 SER A C 1
ATOM 659 O O . SER A 1 84 ? -18.669 -2.028 -2.495 1.00 88.56 84 SER A O 1
ATOM 661 N N . GLY A 1 85 ? -16.683 -1.069 -2.037 1.00 86.25 85 GLY A N 1
ATOM 662 C CA . GLY A 1 85 ? -16.439 -1.782 -0.773 1.00 86.25 85 GLY A CA 1
ATOM 663 C C . GLY A 1 85 ? -16.226 -3.303 -0.873 1.00 86.25 85 GLY A C 1
ATOM 664 O O . GLY A 1 85 ? -15.855 -3.917 0.124 1.00 86.25 85 GLY A O 1
ATOM 665 N N . GLY A 1 86 ? -16.427 -3.912 -2.045 1.00 89.50 86 GLY A N 1
ATOM 666 C CA . GLY A 1 86 ? -16.179 -5.332 -2.284 1.00 89.50 86 GLY A CA 1
ATOM 667 C C . GLY A 1 86 ? -14.714 -5.635 -2.590 1.00 89.50 86 GLY A C 1
ATOM 668 O O . GLY A 1 86 ? -13.947 -4.759 -3.014 1.00 89.50 86 GLY A O 1
ATOM 669 N N . ILE A 1 87 ? -14.357 -6.904 -2.415 1.00 92.31 87 ILE A N 1
ATOM 670 C CA . ILE A 1 87 ? -13.043 -7.466 -2.749 1.00 92.31 87 ILE A CA 1
ATOM 671 C C . ILE A 1 87 ? -13.143 -8.354 -3.999 1.00 92.31 87 ILE A C 1
ATOM 673 O O . ILE A 1 87 ? -14.229 -8.850 -4.291 1.00 92.31 87 ILE A O 1
ATOM 677 N N . PRO A 1 88 ? -12.046 -8.600 -4.737 1.00 93.25 88 PRO A N 1
ATOM 678 C CA . PRO A 1 88 ? -12.050 -9.498 -5.900 1.00 93.25 88 PRO A CA 1
ATOM 679 C C . PRO A 1 88 ? -12.669 -10.880 -5.646 1.00 93.25 88 PRO A C 1
ATOM 681 O O . PRO A 1 88 ? -13.368 -11.414 -6.506 1.00 93.25 88 PRO A O 1
ATOM 684 N N . ALA A 1 89 ? -12.495 -11.422 -4.438 1.00 93.31 89 ALA A N 1
ATOM 685 C CA . ALA A 1 89 ? -13.080 -12.705 -4.058 1.00 93.31 89 ALA A CA 1
ATOM 686 C C . ALA A 1 89 ? -14.622 -12.706 -4.118 1.00 93.31 89 ALA A C 1
ATOM 688 O O . ALA A 1 89 ? -15.210 -13.749 -4.390 1.00 93.31 89 ALA A O 1
ATOM 689 N N . ASP A 1 90 ? -15.283 -11.549 -3.961 1.00 93.19 90 ASP A N 1
ATOM 690 C CA . ASP A 1 90 ? -16.745 -11.423 -4.084 1.00 93.19 90 ASP A CA 1
ATOM 691 C C . ASP A 1 90 ? -17.250 -11.743 -5.502 1.00 93.19 90 ASP A C 1
ATOM 693 O O . ASP A 1 90 ? -18.420 -12.081 -5.671 1.00 93.19 90 ASP A O 1
ATOM 697 N N . VAL A 1 91 ? -16.393 -11.617 -6.523 1.00 94.00 91 VAL A N 1
ATOM 698 C CA . VAL A 1 91 ? -16.705 -11.948 -7.927 1.00 94.00 91 VAL A CA 1
ATOM 699 C C . VAL A 1 91 ? -16.014 -13.236 -8.392 1.00 94.00 91 VAL A C 1
ATOM 701 O O . VAL A 1 91 ? -15.968 -13.526 -9.591 1.00 94.00 91 VAL A O 1
ATOM 704 N N . GLY A 1 92 ? -15.479 -14.011 -7.441 1.00 93.69 92 GLY A N 1
ATOM 705 C CA . GLY A 1 92 ? -14.788 -15.272 -7.701 1.00 93.69 92 GLY A CA 1
ATOM 706 C C . GLY A 1 92 ? -13.438 -15.094 -8.393 1.00 93.69 92 GLY A C 1
ATOM 707 O O . GLY A 1 92 ? -13.061 -15.942 -9.191 1.00 93.69 92 GLY A O 1
ATOM 708 N N . VAL A 1 93 ? -12.736 -13.982 -8.149 1.00 95.69 93 VAL A N 1
ATOM 709 C CA . VAL A 1 93 ? -11.425 -13.711 -8.754 1.00 95.69 93 VAL A CA 1
ATOM 710 C C . VAL A 1 93 ? -10.374 -13.501 -7.671 1.00 95.69 93 VAL A C 1
ATOM 712 O O . VAL A 1 93 ? -10.600 -12.789 -6.693 1.00 95.69 93 VAL A O 1
ATOM 715 N N . VAL A 1 94 ? -9.195 -14.085 -7.874 1.00 94.88 94 VAL A N 1
ATOM 716 C CA . VAL A 1 94 ? -8.006 -13.835 -7.056 1.00 94.88 94 VAL A CA 1
ATOM 717 C C . VAL A 1 94 ? -6.953 -13.183 -7.941 1.00 94.88 94 VAL A C 1
ATOM 719 O O . VAL A 1 94 ? -6.539 -13.753 -8.944 1.00 94.88 94 VAL A O 1
ATOM 722 N N . CYS A 1 95 ? -6.536 -11.969 -7.583 1.00 94.56 95 CYS A N 1
ATOM 723 C CA . CYS A 1 95 ? -5.547 -11.211 -8.341 1.00 94.56 95 CYS A CA 1
ATOM 724 C C . CYS A 1 95 ? -4.219 -11.179 -7.578 1.00 94.56 95 CYS A C 1
ATOM 726 O O . CYS A 1 95 ? -4.145 -10.689 -6.450 1.00 94.56 95 CYS A O 1
ATOM 728 N N . HIS A 1 96 ? -3.152 -11.669 -8.206 1.00 94.75 96 HIS A N 1
ATOM 729 C CA . HIS A 1 96 ? -1.806 -11.650 -7.641 1.00 94.75 96 HIS A CA 1
ATOM 730 C C . HIS A 1 96 ? -0.825 -10.960 -8.585 1.00 94.75 96 HIS A C 1
ATOM 732 O O . HIS A 1 96 ? -0.881 -11.119 -9.800 1.00 94.75 96 HIS A O 1
ATOM 738 N N . ASN A 1 97 ? 0.095 -10.183 -8.012 1.00 94.19 97 ASN A N 1
ATOM 739 C CA . ASN A 1 97 ? 1.212 -9.619 -8.764 1.00 94.19 97 ASN A CA 1
ATOM 740 C C . ASN A 1 97 ? 2.203 -10.736 -9.153 1.00 94.19 97 ASN A C 1
ATOM 742 O O . ASN A 1 97 ? 2.386 -11.694 -8.399 1.00 94.19 97 ASN A O 1
ATOM 746 N N . THR A 1 98 ? 2.891 -10.588 -10.286 1.00 94.50 98 THR A N 1
ATOM 747 C CA . THR A 1 98 ? 3.867 -11.573 -10.790 1.00 94.50 98 THR A CA 1
ATOM 748 C C . THR A 1 98 ? 5.015 -11.829 -9.813 1.00 94.50 98 THR A C 1
ATOM 750 O O . THR A 1 98 ? 5.399 -12.977 -9.602 1.00 94.50 98 THR A O 1
ATOM 753 N N . GLY A 1 99 ? 5.494 -10.796 -9.116 1.00 95.00 99 GLY A N 1
ATOM 754 C CA . GLY A 1 99 ? 6.474 -10.930 -8.037 1.00 95.00 99 GLY A CA 1
ATOM 755 C C . GLY A 1 99 ? 5.977 -11.761 -6.856 1.00 95.00 99 GLY A C 1
ATOM 756 O O . GLY A 1 99 ? 6.774 -12.411 -6.186 1.00 95.00 99 GLY A O 1
ATOM 757 N N . THR A 1 100 ? 4.663 -11.794 -6.615 1.00 95.81 100 THR A N 1
ATOM 758 C CA . THR A 1 100 ? 4.073 -12.651 -5.576 1.00 95.81 100 THR A CA 1
ATOM 759 C C . THR A 1 100 ? 4.055 -14.112 -6.013 1.00 95.81 100 THR A C 1
ATOM 761 O O . THR A 1 100 ? 4.446 -14.969 -5.227 1.00 95.81 100 THR A O 1
ATOM 764 N N . ALA A 1 101 ? 3.671 -14.400 -7.261 1.00 96.94 101 ALA A N 1
ATOM 765 C CA . ALA A 1 101 ? 3.726 -15.759 -7.806 1.00 96.94 101 ALA A CA 1
ATOM 766 C C . ALA A 1 101 ? 5.160 -16.315 -7.778 1.00 96.94 101 ALA A C 1
ATOM 768 O O . ALA A 1 101 ? 5.392 -17.405 -7.260 1.00 96.94 101 ALA A O 1
ATOM 769 N N . TYR A 1 102 ? 6.136 -15.515 -8.215 1.00 97.38 102 TYR A N 1
ATOM 770 C CA . TYR A 1 102 ? 7.554 -15.860 -8.115 1.00 97.38 102 TYR A CA 1
ATOM 771 C C . TYR A 1 102 ? 7.995 -16.145 -6.665 1.00 97.38 102 TYR A C 1
ATOM 773 O O . TYR A 1 102 ? 8.625 -17.164 -6.391 1.00 97.38 102 TYR A O 1
ATOM 781 N N . ALA A 1 103 ? 7.613 -15.295 -5.706 1.00 97.12 103 ALA A N 1
ATOM 782 C CA . ALA A 1 103 ? 7.941 -15.509 -4.295 1.00 97.12 103 ALA A CA 1
ATOM 783 C C . ALA A 1 103 ? 7.300 -16.782 -3.710 1.00 97.12 103 ALA A C 1
ATOM 785 O O . ALA A 1 103 ? 7.906 -17.440 -2.867 1.00 97.12 103 ALA A O 1
ATOM 786 N N . ILE A 1 104 ? 6.096 -17.151 -4.156 1.00 97.62 104 ILE A N 1
ATOM 787 C CA . ILE A 1 104 ? 5.420 -18.388 -3.735 1.00 97.62 104 ILE A CA 1
ATOM 788 C C . ILE A 1 104 ? 6.199 -19.616 -4.206 1.00 97.62 104 ILE A C 1
ATOM 790 O O . ILE A 1 104 ? 6.427 -20.528 -3.410 1.00 97.62 104 ILE A O 1
ATOM 794 N N . LYS A 1 105 ? 6.677 -19.613 -5.459 1.00 97.50 105 LYS A N 1
ATOM 795 C CA . LYS A 1 105 ? 7.576 -20.658 -5.966 1.00 97.50 105 LYS A CA 1
ATOM 796 C C . LYS A 1 105 ? 8.807 -20.793 -5.076 1.00 97.50 105 LYS A C 1
ATOM 798 O O . LYS A 1 105 ? 9.093 -21.893 -4.611 1.00 97.50 105 LYS A O 1
ATOM 803 N N . ARG A 1 106 ? 9.509 -19.685 -4.803 1.00 97.69 106 ARG A N 1
ATOM 804 C CA . ARG A 1 106 ? 10.715 -19.670 -3.948 1.00 97.69 106 ARG A CA 1
ATOM 805 C C . ARG A 1 106 ? 10.438 -20.268 -2.567 1.00 97.69 106 ARG A C 1
ATOM 807 O O . ARG A 1 106 ? 11.177 -21.132 -2.107 1.00 97.69 106 ARG A O 1
ATOM 814 N N . ALA A 1 107 ? 9.337 -19.861 -1.939 1.00 97.81 107 ALA A N 1
ATOM 815 C CA . ALA A 1 107 ? 8.986 -20.308 -0.596 1.00 97.81 107 ALA A CA 1
ATOM 816 C C . ALA A 1 107 ? 8.685 -21.808 -0.521 1.00 97.81 107 ALA A C 1
ATOM 818 O O . ALA A 1 107 ? 9.075 -22.459 0.446 1.00 97.81 107 ALA A O 1
ATOM 819 N N . ILE A 1 108 ? 7.995 -22.356 -1.522 1.00 97.56 108 ILE A N 1
ATOM 820 C CA . ILE A 1 108 ? 7.499 -23.737 -1.481 1.00 97.56 108 ILE A CA 1
ATOM 821 C C . ILE A 1 108 ? 8.499 -24.720 -2.087 1.00 97.56 108 ILE A C 1
ATOM 823 O O . ILE A 1 108 ? 8.733 -25.777 -1.507 1.00 97.56 108 ILE A O 1
ATOM 827 N N . MET A 1 109 ? 9.088 -24.392 -3.239 1.00 97.50 109 MET A N 1
ATOM 828 C CA . MET A 1 109 ? 10.014 -25.288 -3.938 1.00 97.50 109 MET A CA 1
ATOM 829 C C . MET A 1 109 ? 11.447 -25.157 -3.429 1.00 97.50 109 MET A C 1
ATOM 831 O O . MET A 1 109 ? 12.128 -26.167 -3.273 1.00 97.50 109 MET A O 1
ATOM 835 N N . ASP A 1 110 ? 11.892 -23.929 -3.149 1.00 97.19 110 ASP A N 1
ATOM 836 C CA . ASP A 1 110 ? 13.288 -23.657 -2.785 1.00 97.19 110 ASP A CA 1
ATOM 837 C C . ASP A 1 110 ? 13.473 -23.516 -1.258 1.00 97.19 110 ASP A C 1
ATOM 839 O O . ASP A 1 110 ? 14.600 -23.429 -0.775 1.00 97.19 110 ASP A O 1
ATOM 843 N N . GLY A 1 111 ? 12.378 -23.496 -0.484 1.00 97.25 111 GLY A N 1
ATOM 844 C CA . GLY A 1 111 ? 12.402 -23.298 0.970 1.00 97.25 111 GLY A CA 1
ATOM 845 C C . GLY A 1 111 ? 12.825 -21.888 1.393 1.00 97.25 111 GLY A C 1
ATOM 846 O O . GLY A 1 111 ? 13.232 -21.683 2.538 1.00 97.25 111 GLY A O 1
ATOM 847 N N . GLU A 1 112 ? 12.753 -20.913 0.483 1.00 97.25 112 GLU A N 1
ATOM 848 C CA . GLU A 1 112 ? 13.251 -19.560 0.712 1.00 97.25 112 GLU A CA 1
ATOM 849 C C . GLU A 1 112 ? 12.105 -18.564 0.953 1.00 97.25 112 GLU A C 1
ATOM 851 O O . GLU A 1 112 ? 11.318 -18.295 0.040 1.00 97.25 112 GLU A O 1
ATOM 856 N N . PRO A 1 113 ? 11.994 -17.967 2.156 1.00 95.56 113 PRO A N 1
ATOM 857 C CA . PRO A 1 113 ? 11.001 -16.928 2.404 1.00 95.56 113 PRO A CA 1
ATOM 858 C C . PRO A 1 113 ? 11.319 -15.657 1.602 1.00 95.56 113 PRO A C 1
ATOM 860 O O . PRO A 1 113 ? 12.417 -15.482 1.084 1.00 95.56 113 PRO A O 1
ATOM 863 N N . LEU A 1 114 ? 10.373 -14.714 1.532 1.00 96.12 114 LEU A N 1
ATOM 864 C CA . LEU A 1 114 ? 10.598 -13.437 0.846 1.00 96.12 114 LEU A CA 1
ATOM 865 C C . LEU A 1 114 ? 11.668 -12.598 1.573 1.00 96.12 114 LEU A C 1
ATOM 867 O O . LEU A 1 114 ? 11.349 -11.830 2.482 1.00 96.12 114 LEU A O 1
ATOM 871 N N . ILE A 1 115 ? 12.924 -12.742 1.151 1.00 96.25 115 ILE A N 1
ATOM 872 C CA . ILE A 1 115 ? 14.090 -12.028 1.695 1.00 96.25 115 ILE A CA 1
ATOM 873 C C . ILE A 1 115 ? 14.570 -10.890 0.795 1.00 96.25 115 ILE A C 1
ATOM 875 O O . ILE A 1 115 ? 15.221 -9.971 1.285 1.00 96.25 115 ILE A O 1
ATOM 879 N N . SER A 1 116 ? 14.237 -10.921 -0.497 1.00 96.25 116 SER A N 1
ATOM 880 C CA . SER A 1 116 ? 14.621 -9.918 -1.490 1.00 96.25 116 SER A CA 1
ATOM 881 C C . SER A 1 116 ? 13.418 -9.459 -2.315 1.00 96.25 116 SER A C 1
ATOM 883 O O . SER A 1 116 ? 12.371 -10.109 -2.354 1.00 96.25 116 SER A O 1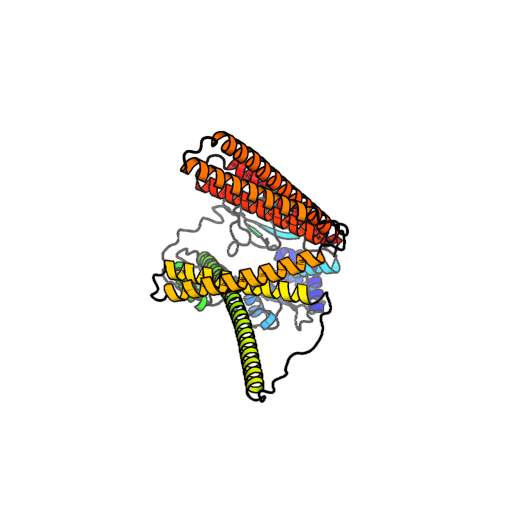
ATOM 885 N N . ARG A 1 117 ? 13.551 -8.315 -2.991 1.00 95.44 117 ARG A N 1
ATOM 886 C CA . ARG A 1 117 ? 12.679 -7.961 -4.115 1.00 95.44 117 ARG A CA 1
ATOM 887 C C . ARG A 1 117 ? 13.445 -7.260 -5.223 1.00 95.44 117 ARG A C 1
ATOM 889 O O . ARG A 1 117 ? 14.417 -6.548 -4.970 1.00 95.44 117 ARG A O 1
ATOM 896 N N . ILE A 1 118 ? 12.924 -7.373 -6.440 1.00 96.19 118 ILE A N 1
ATOM 897 C CA . ILE A 1 118 ? 13.390 -6.571 -7.568 1.00 96.19 118 ILE A CA 1
ATOM 898 C C . ILE A 1 118 ? 12.851 -5.142 -7.415 1.00 96.19 118 ILE A C 1
ATOM 900 O O . ILE A 1 118 ? 11.641 -4.916 -7.251 1.00 96.19 118 ILE A O 1
ATOM 904 N N . THR A 1 119 ? 13.771 -4.182 -7.444 1.00 96.69 119 THR A N 1
ATOM 905 C CA . THR A 1 119 ? 13.527 -2.748 -7.277 1.00 96.69 119 THR A CA 1
ATOM 906 C C . THR A 1 119 ? 14.119 -1.996 -8.461 1.00 96.69 119 THR A C 1
ATOM 908 O O . THR A 1 119 ? 15.310 -2.114 -8.743 1.00 96.69 119 THR A O 1
ATOM 911 N N . THR A 1 120 ? 13.306 -1.203 -9.157 1.00 97.44 120 THR A N 1
ATOM 912 C CA . THR A 1 120 ? 13.804 -0.311 -10.212 1.00 97.44 120 THR A CA 1
ATOM 913 C C . THR A 1 120 ? 14.452 0.928 -9.589 1.00 97.44 120 THR A C 1
ATOM 915 O O . THR A 1 120 ? 13.788 1.647 -8.849 1.00 97.44 120 THR A O 1
ATOM 918 N N . LEU A 1 121 ? 15.717 1.206 -9.901 1.00 96.44 121 LEU A N 1
ATOM 919 C CA . LEU A 1 121 ? 16.382 2.478 -9.602 1.00 96.44 121 LEU A CA 1
ATOM 920 C C . LEU A 1 121 ? 16.440 3.316 -10.875 1.00 96.44 121 LEU A C 1
ATOM 922 O O . LEU A 1 121 ? 16.968 2.878 -11.899 1.00 96.44 121 LEU A O 1
ATOM 926 N N . THR A 1 122 ? 15.863 4.512 -10.834 1.00 95.25 122 THR A N 1
ATOM 927 C CA . THR A 1 122 ? 15.728 5.371 -12.016 1.00 95.25 122 THR A CA 1
ATOM 928 C C . THR A 1 122 ? 15.689 6.854 -11.635 1.00 95.25 122 THR A C 1
ATOM 930 O O . THR A 1 122 ? 15.668 7.191 -10.454 1.00 95.25 122 THR A O 1
ATOM 933 N N . GLY A 1 123 ? 15.656 7.736 -12.632 1.00 92.44 123 GLY A N 1
ATOM 934 C CA . GLY A 1 123 ? 15.783 9.188 -12.481 1.00 92.44 123 GLY A CA 1
ATOM 935 C C . GLY A 1 123 ? 17.196 9.687 -12.772 1.00 92.44 123 GLY A C 1
ATOM 936 O O . GLY A 1 123 ? 18.167 8.935 -12.676 1.00 92.44 123 GLY A O 1
ATOM 937 N N . ASP A 1 124 ? 17.307 10.938 -13.196 1.00 91.44 124 ASP A N 1
ATOM 938 C CA . ASP A 1 124 ? 18.526 11.472 -13.810 1.00 91.44 124 ASP A CA 1
ATOM 939 C C . ASP A 1 124 ? 19.730 11.644 -12.880 1.00 91.44 124 ASP A C 1
ATOM 941 O O . ASP A 1 124 ? 20.857 11.705 -13.368 1.00 91.44 124 ASP A O 1
ATOM 945 N N . TYR A 1 125 ? 19.537 11.618 -11.561 1.00 90.88 125 TYR A N 1
ATOM 946 C CA . TYR A 1 125 ? 20.659 11.568 -10.617 1.00 90.88 125 TYR A CA 1
ATOM 947 C C . TYR A 1 125 ? 21.240 10.165 -10.414 1.00 90.88 125 TYR A C 1
ATOM 949 O O . TYR A 1 125 ? 22.288 10.020 -9.787 1.00 90.88 125 TYR A O 1
ATOM 957 N N . VAL A 1 126 ? 20.576 9.121 -10.916 1.00 92.44 126 VAL A N 1
ATOM 958 C CA . VAL A 1 126 ? 21.079 7.748 -10.841 1.00 92.44 126 VAL A CA 1
ATOM 959 C C . VAL A 1 126 ? 22.051 7.516 -11.993 1.00 92.44 126 VAL A C 1
ATOM 961 O O . VAL A 1 126 ? 21.651 7.552 -13.158 1.00 92.44 126 VAL A O 1
ATOM 964 N N . ALA A 1 127 ? 23.322 7.271 -11.670 1.00 92.06 127 ALA A N 1
ATOM 965 C CA . ALA A 1 127 ? 24.350 6.992 -12.670 1.00 92.06 127 ALA A CA 1
ATOM 966 C C . ALA A 1 127 ? 24.163 5.596 -13.280 1.00 92.06 127 ALA A C 1
ATOM 968 O O . ALA A 1 127 ? 24.163 5.450 -14.501 1.00 92.06 127 ALA A O 1
ATOM 969 N N . ASP A 1 128 ? 23.945 4.587 -12.433 1.00 94.88 128 ASP A N 1
ATOM 970 C CA . ASP A 1 128 ? 23.702 3.206 -12.853 1.00 94.88 128 ASP A CA 1
ATOM 971 C C . ASP A 1 128 ? 22.205 2.862 -12.745 1.00 94.88 128 ASP A C 1
ATOM 973 O O . ASP A 1 128 ? 21.718 2.280 -11.769 1.00 94.88 128 ASP A O 1
ATOM 977 N N . LYS A 1 129 ? 21.425 3.328 -13.729 1.00 95.31 129 LYS A N 1
ATOM 978 C CA . LYS A 1 129 ? 19.975 3.075 -13.811 1.00 95.31 129 LYS A CA 1
ATOM 979 C C . LYS A 1 129 ? 19.734 1.598 -14.119 1.00 95.31 129 LYS A C 1
ATOM 981 O O . LYS A 1 129 ? 20.244 1.074 -15.105 1.00 95.31 129 LYS A O 1
ATOM 986 N N . GLY A 1 130 ? 18.875 0.938 -13.347 1.00 95.69 130 GLY A N 1
ATOM 987 C CA . GLY A 1 130 ? 18.676 -0.498 -13.517 1.00 95.69 130 GLY A CA 1
ATOM 988 C C . GLY A 1 130 ? 17.623 -1.104 -12.606 1.00 95.69 130 GLY A C 1
ATOM 989 O O . GLY A 1 130 ? 16.941 -0.416 -11.848 1.00 95.69 130 GLY A O 1
ATOM 990 N N . ASN A 1 131 ? 17.478 -2.422 -12.700 1.00 96.81 131 ASN A N 1
ATOM 991 C CA . ASN A 1 131 ? 16.647 -3.200 -11.790 1.00 96.81 131 ASN A CA 1
ATOM 992 C C . ASN A 1 131 ? 17.579 -4.030 -10.919 1.00 96.81 131 ASN A C 1
ATOM 994 O O . ASN A 1 131 ? 18.405 -4.774 -11.437 1.00 96.81 131 ASN A O 1
ATOM 998 N N . TYR A 1 132 ? 17.437 -3.876 -9.611 1.00 96.50 132 TYR A N 1
ATOM 999 C CA . TYR A 1 132 ? 18.316 -4.476 -8.623 1.00 96.50 132 TYR A CA 1
ATOM 1000 C C . TYR A 1 132 ? 17.517 -5.459 -7.789 1.00 96.50 132 TYR A C 1
ATOM 1002 O O . TYR A 1 132 ? 16.417 -5.138 -7.335 1.00 96.50 132 TYR A O 1
ATOM 1010 N N . GLU A 1 133 ? 18.066 -6.645 -7.569 1.00 96.44 133 GLU A N 1
ATOM 1011 C CA . GLU A 1 133 ? 17.561 -7.547 -6.545 1.00 96.44 133 GLU A CA 1
ATOM 1012 C C . GLU A 1 133 ? 18.140 -7.114 -5.195 1.00 96.44 133 GLU A C 1
ATOM 1014 O O . GLU A 1 133 ? 19.351 -7.138 -4.987 1.00 96.44 133 GLU A O 1
ATOM 1019 N N . VAL A 1 134 ? 17.273 -6.640 -4.300 1.00 97.19 134 VAL A N 1
ATOM 1020 C CA . VAL A 1 134 ? 17.679 -5.999 -3.044 1.00 97.19 134 VAL A CA 1
ATOM 1021 C C . VAL A 1 134 ? 17.066 -6.738 -1.870 1.00 97.19 134 VAL A C 1
ATOM 1023 O O . VAL A 1 134 ? 15.870 -7.034 -1.882 1.00 97.19 134 VAL A O 1
ATOM 1026 N N . LEU A 1 135 ? 17.873 -6.999 -0.842 1.00 97.44 135 LEU A N 1
ATOM 1027 C CA . LEU A 1 135 ? 17.398 -7.579 0.408 1.00 97.44 135 LEU A CA 1
ATOM 1028 C C . LEU A 1 135 ? 16.439 -6.625 1.130 1.00 97.44 135 LEU A C 1
ATOM 1030 O O . LEU A 1 135 ? 16.634 -5.408 1.188 1.00 97.44 135 LEU A O 1
ATOM 1034 N N . LEU A 1 136 ? 15.389 -7.190 1.713 1.00 97.31 136 LEU A N 1
ATOM 1035 C CA . LEU A 1 136 ? 14.472 -6.433 2.549 1.00 97.31 136 LEU A CA 1
ATOM 1036 C C . LEU A 1 136 ? 15.205 -5.961 3.810 1.00 97.31 136 LEU A C 1
ATOM 1038 O O . LEU A 1 136 ? 15.918 -6.725 4.456 1.00 97.31 136 LEU A O 1
ATOM 1042 N N . GLY A 1 137 ? 15.022 -4.691 4.164 1.00 97.19 137 GLY A N 1
ATOM 1043 C CA . GLY A 1 137 ? 15.732 -4.044 5.268 1.00 97.19 137 GLY A CA 1
ATOM 1044 C C . GLY A 1 137 ? 16.961 -3.237 4.844 1.00 97.19 137 GLY A C 1
ATOM 1045 O O . GLY A 1 137 ? 17.409 -2.402 5.628 1.00 97.19 137 GLY A O 1
ATOM 1046 N N . THR A 1 138 ? 17.475 -3.407 3.618 1.00 97.62 138 THR A N 1
ATOM 1047 C CA . THR A 1 138 ? 18.587 -2.590 3.108 1.00 97.62 138 THR A CA 1
ATOM 1048 C C . THR A 1 138 ? 18.223 -1.100 3.165 1.00 97.62 138 THR A C 1
ATOM 1050 O O . THR A 1 138 ? 17.187 -0.719 2.616 1.00 97.62 138 THR A O 1
ATOM 1053 N N . PRO A 1 139 ? 19.037 -0.233 3.800 1.00 96.62 139 PRO A N 1
ATOM 1054 C CA . PRO A 1 139 ? 18.774 1.202 3.822 1.00 96.62 139 PRO A CA 1
ATOM 1055 C C . PRO A 1 139 ? 18.766 1.785 2.409 1.00 96.62 139 PRO A C 1
ATOM 1057 O O . PRO A 1 139 ? 19.685 1.534 1.626 1.00 96.62 139 PRO A O 1
ATOM 1060 N N . VAL A 1 140 ? 17.766 2.609 2.090 1.00 95.56 140 VAL A N 1
ATOM 1061 C CA . VAL A 1 140 ? 17.646 3.225 0.760 1.00 95.56 140 VAL A CA 1
ATOM 1062 C C . VAL A 1 140 ? 18.895 4.034 0.407 1.00 95.56 140 VAL A C 1
ATOM 1064 O O . VAL A 1 140 ? 19.395 3.918 -0.705 1.00 95.56 140 VAL A O 1
ATOM 1067 N N . GLY A 1 141 ? 19.464 4.785 1.353 1.00 94.50 141 GLY A N 1
ATOM 1068 C CA . GLY A 1 141 ? 20.691 5.555 1.131 1.00 94.50 141 GLY A CA 1
ATOM 1069 C C . GLY A 1 141 ? 21.888 4.697 0.715 1.00 94.50 141 GLY A C 1
ATOM 1070 O O . GLY A 1 141 ? 22.641 5.098 -0.168 1.00 94.50 141 GLY A O 1
ATOM 1071 N N . TRP A 1 142 ? 22.027 3.494 1.284 1.00 95.31 142 TRP A N 1
ATOM 1072 C CA . TRP A 1 142 ? 23.081 2.555 0.888 1.00 95.31 142 TRP A CA 1
ATOM 1073 C C . TRP A 1 142 ? 22.886 2.094 -0.558 1.00 95.31 142 TRP A C 1
ATOM 1075 O O . TRP A 1 142 ? 23.826 2.122 -1.346 1.00 95.31 142 TRP A O 1
ATOM 1085 N N . LEU A 1 143 ? 21.652 1.736 -0.926 1.00 95.31 143 LEU A N 1
ATOM 1086 C CA . LEU A 1 143 ? 21.319 1.298 -2.281 1.00 95.31 143 LEU A CA 1
ATOM 1087 C C . LEU A 1 143 ? 21.550 2.410 -3.318 1.00 95.31 143 LEU A C 1
ATOM 1089 O O . LEU A 1 143 ? 22.116 2.160 -4.378 1.00 95.31 143 LEU A O 1
ATOM 1093 N N . LEU A 1 144 ? 21.158 3.646 -2.998 1.00 94.00 144 LEU A N 1
ATOM 1094 C CA . LEU A 1 144 ? 21.387 4.810 -3.858 1.00 94.00 144 LEU A CA 1
ATOM 1095 C C . LEU A 1 144 ? 22.882 5.085 -4.063 1.00 94.00 144 LEU A C 1
ATOM 1097 O O . LEU A 1 144 ? 23.299 5.384 -5.181 1.00 94.00 144 LEU A O 1
ATOM 1101 N N . GLN A 1 145 ? 23.694 4.927 -3.014 1.00 93.88 145 GLN A N 1
ATOM 1102 C CA . GLN A 1 145 ? 25.146 5.055 -3.112 1.00 93.88 145 GLN A CA 1
ATOM 1103 C C . GLN A 1 145 ? 25.749 4.005 -4.058 1.00 93.88 145 GLN A C 1
ATOM 1105 O O . GLN A 1 145 ? 26.628 4.349 -4.847 1.00 93.88 145 GLN A O 1
ATOM 1110 N N . GLN A 1 146 ? 25.267 2.754 -4.020 1.00 94.00 146 GLN A N 1
ATOM 1111 C CA . GLN A 1 146 ? 25.715 1.710 -4.955 1.00 94.00 146 GLN A CA 1
ATOM 1112 C C . GLN A 1 146 ? 25.376 2.056 -6.410 1.00 94.00 146 GLN A C 1
ATOM 1114 O O . GLN A 1 146 ? 26.175 1.795 -7.301 1.00 94.00 146 GLN A O 1
ATOM 1119 N N . ALA A 1 147 ? 24.235 2.709 -6.644 1.00 93.25 147 ALA A N 1
ATOM 1120 C CA . ALA A 1 147 ? 23.809 3.156 -7.971 1.00 93.25 147 ALA A CA 1
ATOM 1121 C C . ALA A 1 147 ? 24.448 4.491 -8.420 1.00 93.25 147 ALA A C 1
ATOM 1123 O O . ALA A 1 147 ? 24.038 5.084 -9.423 1.00 93.25 147 ALA A O 1
ATOM 1124 N N . GLY A 1 148 ? 25.439 4.988 -7.671 1.00 92.38 148 GLY A N 1
ATOM 1125 C CA . GLY A 1 148 ? 26.212 6.184 -8.006 1.00 92.38 148 GLY A CA 1
ATOM 1126 C C . GLY A 1 148 ? 25.522 7.516 -7.703 1.00 92.38 148 GLY A C 1
ATOM 1127 O O . GLY A 1 148 ? 25.972 8.548 -8.198 1.00 92.38 148 GLY A O 1
ATOM 1128 N N . VAL A 1 149 ? 24.462 7.525 -6.890 1.00 90.94 149 VAL A N 1
ATOM 1129 C CA . VAL A 1 149 ? 23.803 8.763 -6.448 1.00 90.94 149 VAL A CA 1
ATOM 1130 C C . VAL A 1 149 ? 24.612 9.398 -5.318 1.00 90.94 149 VAL A C 1
ATOM 1132 O O . VAL A 1 149 ? 24.901 8.749 -4.308 1.00 90.94 149 VAL A O 1
ATOM 1135 N N . LYS A 1 150 ? 24.944 10.688 -5.434 1.00 83.38 150 LYS A N 1
ATOM 1136 C CA . LYS A 1 150 ? 25.581 11.429 -4.336 1.00 83.38 150 LYS A CA 1
ATOM 1137 C C . LYS A 1 150 ? 24.520 12.038 -3.429 1.00 83.38 150 LYS A C 1
ATOM 1139 O O . LYS A 1 150 ? 23.513 12.564 -3.893 1.00 83.38 150 LYS A O 1
ATOM 1144 N N . ALA A 1 151 ? 24.778 12.034 -2.121 1.00 73.19 151 ALA A N 1
ATOM 1145 C CA . ALA A 1 151 ? 23.849 12.580 -1.128 1.00 73.19 151 ALA A CA 1
ATOM 1146 C C . ALA A 1 151 ? 23.512 14.070 -1.358 1.00 73.19 151 ALA A C 1
ATOM 1148 O O . ALA A 1 151 ? 22.421 14.514 -1.013 1.00 73.19 151 ALA A O 1
ATOM 1149 N N . THR A 1 152 ? 24.435 14.829 -1.958 1.00 72.44 152 THR A N 1
ATOM 1150 C CA . THR A 1 152 ? 24.274 16.251 -2.307 1.00 72.44 152 THR A CA 1
ATOM 1151 C C . THR A 1 152 ? 23.319 16.502 -3.465 1.00 72.44 152 THR A C 1
ATOM 1153 O O . THR A 1 152 ? 22.836 17.618 -3.616 1.00 72.44 152 THR A O 1
ATOM 1156 N N . ASP A 1 153 ? 23.059 15.484 -4.281 1.00 69.94 153 ASP A N 1
ATOM 1157 C CA . ASP A 1 153 ? 22.361 15.641 -5.554 1.00 69.94 153 ASP A CA 1
ATOM 1158 C C . ASP A 1 153 ? 20.839 15.479 -5.379 1.00 69.94 153 ASP A C 1
ATOM 1160 O O . ASP A 1 153 ? 20.058 15.739 -6.284 1.00 69.94 153 ASP A O 1
ATOM 1164 N N . LEU A 1 154 ? 20.379 15.070 -4.194 1.00 74.81 154 LEU A N 1
ATOM 1165 C CA . LEU A 1 154 ? 18.988 14.701 -3.948 1.00 74.81 154 LEU A CA 1
ATOM 1166 C C . LEU A 1 154 ? 18.085 15.920 -3.734 1.00 74.81 154 LEU A C 1
ATOM 1168 O O . LEU A 1 154 ? 17.901 16.387 -2.613 1.00 74.81 154 LEU A O 1
ATOM 1172 N N . HIS A 1 155 ? 17.438 16.368 -4.811 1.00 79.31 155 HIS A N 1
ATOM 1173 C CA . HIS A 1 155 ? 16.312 17.302 -4.726 1.00 79.31 155 HIS A CA 1
ATOM 1174 C C . HIS A 1 155 ? 15.057 16.631 -4.142 1.00 79.31 155 HIS A C 1
ATOM 1176 O O . HIS A 1 155 ? 14.394 17.150 -3.244 1.00 79.31 155 HIS A O 1
ATOM 1182 N N . ARG A 1 156 ? 14.718 15.445 -4.659 1.00 88.06 156 ARG A N 1
ATOM 1183 C CA . ARG A 1 156 ? 13.556 14.663 -4.234 1.00 88.06 156 ARG A CA 1
ATOM 1184 C C . ARG A 1 156 ? 13.863 13.179 -4.376 1.00 88.06 156 ARG A C 1
ATOM 1186 O O . ARG A 1 156 ? 14.450 12.757 -5.362 1.00 88.06 156 ARG A O 1
ATOM 1193 N N . LEU A 1 157 ? 13.428 12.385 -3.406 1.00 91.81 157 LEU A N 1
ATOM 1194 C CA . LEU A 1 157 ? 13.467 10.927 -3.471 1.00 91.81 157 LEU A CA 1
ATOM 1195 C C . LEU A 1 157 ? 12.036 10.409 -3.440 1.00 91.81 157 LEU A C 1
ATOM 1197 O O . LEU A 1 157 ? 11.298 10.716 -2.505 1.00 91.81 157 LEU A O 1
ATOM 1201 N N . ILE A 1 158 ? 11.634 9.642 -4.449 1.00 93.06 158 ILE A N 1
ATOM 1202 C CA . ILE A 1 158 ? 10.275 9.109 -4.564 1.00 93.06 158 ILE A CA 1
ATOM 1203 C C . ILE A 1 158 ? 10.332 7.588 -4.454 1.00 93.06 158 ILE A C 1
ATOM 1205 O O . ILE A 1 158 ? 10.985 6.925 -5.257 1.00 93.06 158 ILE A O 1
ATOM 1209 N N . MET A 1 159 ? 9.616 7.027 -3.479 1.00 94.19 159 MET A N 1
ATOM 1210 C CA . MET A 1 159 ? 9.366 5.589 -3.419 1.00 94.19 159 MET A CA 1
ATOM 1211 C C . MET A 1 159 ? 8.095 5.271 -4.208 1.00 94.19 159 MET A C 1
ATOM 1213 O O . MET A 1 159 ? 7.006 5.736 -3.867 1.00 94.19 159 MET A O 1
ATOM 1217 N N . GLY A 1 160 ? 8.245 4.483 -5.269 1.00 92.00 160 GLY A N 1
ATOM 1218 C CA . GLY A 1 160 ? 7.210 4.171 -6.247 1.00 92.00 160 GLY A CA 1
ATOM 1219 C C . GLY A 1 160 ? 7.412 4.894 -7.579 1.00 92.00 160 GLY A C 1
ATOM 1220 O O . GLY A 1 160 ? 8.512 5.311 -7.932 1.00 92.00 160 GLY A O 1
ATOM 1221 N N . GLY A 1 161 ? 6.330 5.001 -8.350 1.00 89.44 161 GLY A N 1
ATOM 1222 C CA . GLY A 1 161 ? 6.324 5.688 -9.643 1.00 89.44 161 GLY A CA 1
ATOM 1223 C C . GLY A 1 161 ? 5.994 7.179 -9.538 1.00 89.44 161 GLY A C 1
ATOM 1224 O O . GLY A 1 161 ? 5.589 7.647 -8.476 1.00 89.44 161 GLY A O 1
ATOM 1225 N N . PRO A 1 162 ? 6.058 7.915 -10.659 1.00 85.81 162 PRO A N 1
ATOM 1226 C CA . PRO A 1 162 ? 5.840 9.365 -10.682 1.00 85.81 162 PRO A CA 1
ATOM 1227 C C . PRO A 1 162 ? 4.422 9.807 -10.289 1.00 85.81 162 PRO A C 1
ATOM 1229 O O . PRO A 1 162 ? 4.227 10.942 -9.873 1.00 85.81 162 PRO A O 1
ATOM 1232 N N . MET A 1 163 ? 3.433 8.916 -10.416 1.00 84.88 163 MET A N 1
ATOM 1233 C CA . MET A 1 163 ? 2.023 9.224 -10.150 1.00 84.88 163 MET A CA 1
ATOM 1234 C C . MET A 1 163 ? 1.596 8.839 -8.727 1.00 84.88 163 MET A C 1
ATOM 1236 O O . MET A 1 163 ? 1.093 9.672 -7.980 1.00 84.88 163 MET A O 1
ATOM 1240 N N . MET A 1 164 ? 1.783 7.569 -8.347 1.00 84.94 164 MET A N 1
ATOM 1241 C CA . MET A 1 164 ? 1.322 7.036 -7.052 1.00 84.94 164 MET A CA 1
ATOM 1242 C C . MET A 1 164 ? 2.379 7.087 -5.948 1.00 84.94 164 MET A C 1
ATOM 1244 O O . MET A 1 164 ? 2.026 6.926 -4.776 1.00 84.94 164 MET A O 1
ATOM 1248 N N . GLY A 1 165 ? 3.651 7.277 -6.310 1.00 86.50 165 GLY A N 1
ATOM 1249 C CA . GLY A 1 165 ? 4.758 7.294 -5.364 1.00 86.50 165 GLY A CA 1
ATOM 1250 C C . GLY A 1 165 ? 4.650 8.429 -4.351 1.00 86.50 165 GLY A C 1
ATOM 1251 O O . GLY A 1 165 ? 3.888 9.386 -4.514 1.00 86.50 165 GLY A O 1
ATOM 1252 N N . PHE A 1 166 ? 5.412 8.309 -3.272 1.00 87.56 166 PHE A N 1
ATOM 1253 C CA . PHE A 1 166 ? 5.471 9.317 -2.220 1.00 87.56 166 PHE A CA 1
ATOM 1254 C C . PHE A 1 166 ? 6.910 9.749 -1.972 1.00 87.56 166 PHE A C 1
ATOM 1256 O O . PHE A 1 166 ? 7.853 8.978 -2.160 1.00 87.56 166 PHE A O 1
ATOM 1263 N N . ALA A 1 167 ? 7.064 11.005 -1.558 1.00 89.62 167 ALA A N 1
ATOM 1264 C CA . ALA A 1 167 ? 8.363 11.552 -1.218 1.00 89.62 167 ALA A CA 1
ATOM 1265 C C . ALA A 1 167 ? 8.884 10.911 0.074 1.00 89.62 167 ALA A C 1
ATOM 1267 O O . ALA A 1 167 ? 8.177 10.843 1.080 1.00 89.62 167 ALA A O 1
ATOM 1268 N N . VAL A 1 168 ? 10.130 10.458 0.040 1.00 91.31 168 VAL A N 1
ATOM 1269 C CA . VAL A 1 168 ? 10.859 9.931 1.190 1.00 91.31 168 VAL A CA 1
ATOM 1270 C C . VAL A 1 168 ? 11.781 11.028 1.705 1.00 91.31 168 VAL A C 1
ATOM 1272 O O . VAL A 1 168 ? 12.624 11.532 0.969 1.00 91.31 168 VAL A O 1
ATOM 1275 N N . HIS A 1 169 ? 11.625 11.398 2.975 1.00 87.25 169 HIS A N 1
ATOM 1276 C CA . HIS A 1 169 ? 12.400 12.484 3.588 1.00 87.25 169 HIS A CA 1
ATOM 1277 C C . HIS A 1 169 ? 13.669 12.005 4.299 1.00 87.25 169 HIS A C 1
ATOM 1279 O O . HIS A 1 169 ? 14.569 12.798 4.544 1.00 87.25 169 HIS A O 1
ATOM 1285 N N . ASN A 1 170 ? 13.752 10.714 4.633 1.00 89.75 170 ASN A N 1
ATOM 1286 C CA . ASN A 1 170 ? 14.904 10.125 5.306 1.00 89.75 170 ASN A CA 1
ATOM 1287 C C . ASN A 1 170 ? 15.412 8.919 4.509 1.00 89.75 170 ASN A C 1
ATOM 1289 O O . ASN A 1 170 ? 14.670 7.969 4.287 1.00 89.75 170 ASN A O 1
ATOM 1293 N N . MET A 1 171 ? 16.680 8.936 4.105 1.00 90.00 171 MET A N 1
ATOM 1294 C CA . MET A 1 171 ? 17.296 7.853 3.327 1.00 90.00 171 MET A CA 1
ATOM 1295 C C . MET A 1 171 ? 17.649 6.623 4.172 1.00 90.00 171 MET A C 1
ATOM 1297 O O . MET A 1 171 ? 17.962 5.573 3.618 1.00 90.00 171 MET A O 1
ATOM 1301 N N . ALA A 1 172 ? 17.572 6.718 5.501 1.00 92.56 172 ALA A N 1
ATOM 1302 C CA . ALA A 1 172 ? 17.740 5.580 6.401 1.00 92.56 172 ALA A CA 1
ATOM 1303 C C . ALA A 1 172 ? 16.528 4.632 6.407 1.00 92.56 172 ALA A C 1
ATOM 1305 O O . ALA A 1 172 ? 16.581 3.586 7.052 1.00 92.56 172 ALA A O 1
ATOM 1306 N N . VAL A 1 173 ? 15.432 4.975 5.715 1.00 94.94 173 VAL A N 1
ATOM 1307 C CA . VAL A 1 173 ? 14.291 4.061 5.594 1.00 94.94 173 VAL A CA 1
ATOM 1308 C C . VAL A 1 173 ? 14.709 2.772 4.880 1.00 94.94 173 VAL A C 1
ATOM 1310 O O . VAL A 1 173 ? 15.521 2.820 3.949 1.00 94.94 173 VAL A O 1
ATOM 1313 N N . PRO A 1 174 ? 14.163 1.617 5.287 1.00 96.69 174 PRO A N 1
ATOM 1314 C CA . PRO A 1 174 ? 14.488 0.353 4.651 1.00 96.69 174 PRO A CA 1
ATOM 1315 C C . PRO A 1 174 ? 13.757 0.195 3.316 1.00 96.69 174 PRO A C 1
ATOM 1317 O O . PRO A 1 174 ? 12.614 0.630 3.148 1.00 96.69 174 PRO A O 1
ATOM 1320 N N . VAL A 1 175 ? 14.389 -0.522 2.391 1.00 96.75 175 VAL A N 1
ATOM 1321 C CA . VAL A 1 175 ? 13.698 -1.184 1.285 1.00 96.75 175 VAL A CA 1
ATOM 1322 C C . VAL A 1 175 ? 12.782 -2.251 1.880 1.00 96.75 175 VAL A C 1
ATOM 1324 O O . VAL A 1 175 ? 13.214 -3.103 2.656 1.00 96.75 175 VAL A O 1
ATOM 1327 N N . VAL A 1 176 ? 11.498 -2.199 1.539 1.00 95.81 176 VAL A N 1
ATOM 1328 C CA . VAL A 1 176 ? 10.473 -3.128 2.032 1.00 95.81 176 VAL A CA 1
ATOM 1329 C C . VAL A 1 176 ? 9.803 -3.855 0.872 1.00 95.81 176 VAL A C 1
ATOM 1331 O O . VAL A 1 176 ? 9.987 -3.509 -0.294 1.00 95.81 176 VAL A O 1
ATOM 1334 N N . LYS A 1 177 ? 8.958 -4.848 1.175 1.00 94.06 177 LYS A N 1
ATOM 1335 C CA . LYS A 1 177 ? 8.262 -5.650 0.155 1.00 94.06 177 LYS A CA 1
ATOM 1336 C C . LYS A 1 177 ? 7.434 -4.831 -0.842 1.00 94.06 177 LYS A C 1
ATOM 1338 O O . LYS A 1 177 ? 7.127 -5.338 -1.910 1.00 94.06 177 LYS A O 1
ATOM 1343 N N . THR A 1 178 ? 7.072 -3.588 -0.523 1.00 92.69 178 THR A N 1
ATOM 1344 C CA . THR A 1 178 ? 6.320 -2.677 -1.403 1.00 92.69 178 THR A CA 1
ATOM 1345 C C . THR A 1 178 ? 7.203 -1.691 -2.180 1.00 92.69 178 THR A C 1
ATOM 1347 O O . THR A 1 178 ? 6.683 -0.951 -3.010 1.00 92.69 178 THR A O 1
ATOM 1350 N N . THR A 1 179 ? 8.520 -1.665 -1.953 1.00 94.75 179 THR A N 1
ATOM 1351 C CA . THR A 1 179 ? 9.470 -0.761 -2.623 1.00 94.75 179 THR A CA 1
ATOM 1352 C C . THR A 1 179 ? 9.780 -1.256 -4.038 1.00 94.75 179 THR A C 1
ATOM 1354 O O . THR A 1 179 ? 10.835 -1.812 -4.303 1.00 94.75 179 THR A O 1
ATOM 1357 N N . ASN A 1 180 ? 8.841 -1.099 -4.970 1.00 93.25 180 ASN A N 1
ATOM 1358 C CA . ASN A 1 180 ? 9.024 -1.554 -6.354 1.00 93.25 180 ASN A CA 1
ATOM 1359 C C . ASN A 1 180 ? 9.947 -0.666 -7.194 1.00 93.25 180 ASN A C 1
ATOM 1361 O O . ASN A 1 180 ? 10.552 -1.139 -8.155 1.00 93.25 180 ASN A O 1
ATOM 1365 N N . CYS A 1 181 ? 10.048 0.610 -6.843 1.00 96.50 181 CYS A N 1
ATOM 1366 C CA . CYS A 1 181 ? 10.813 1.604 -7.569 1.00 96.50 181 CYS A CA 1
ATOM 1367 C C . CYS A 1 181 ? 11.325 2.669 -6.600 1.00 96.50 181 CYS A C 1
ATOM 1369 O O . CYS A 1 181 ? 10.614 3.061 -5.671 1.00 96.50 181 CYS A O 1
ATOM 1371 N N . LEU A 1 182 ? 12.537 3.155 -6.838 1.00 95.88 182 LEU A N 1
ATOM 1372 C CA . LEU A 1 182 ? 13.070 4.381 -6.265 1.00 95.88 182 LEU A CA 1
ATOM 1373 C C . LEU A 1 182 ? 13.427 5.304 -7.428 1.00 95.88 182 LEU A C 1
ATOM 1375 O O . LEU A 1 182 ? 14.282 4.991 -8.257 1.00 95.88 182 LEU A O 1
ATOM 1379 N N . LEU A 1 183 ? 12.716 6.421 -7.497 1.00 94.75 183 LEU A N 1
ATOM 1380 C CA . LEU A 1 183 ? 12.887 7.451 -8.506 1.00 94.75 183 LEU A CA 1
ATOM 1381 C C . LEU A 1 183 ? 13.633 8.629 -7.869 1.00 94.75 183 LEU A C 1
ATOM 1383 O O . LEU A 1 183 ? 13.167 9.199 -6.877 1.00 94.75 183 LEU A O 1
ATOM 1387 N N . VAL A 1 184 ? 14.787 8.974 -8.441 1.00 93.56 184 VAL A N 1
ATOM 1388 C CA . VAL A 1 184 ? 15.664 10.071 -8.010 1.00 93.56 184 VAL A CA 1
ATOM 1389 C C . VAL A 1 184 ? 15.815 11.079 -9.152 1.00 93.56 184 VAL A C 1
ATOM 1391 O O . VAL A 1 184 ? 16.806 11.047 -9.887 1.00 93.56 184 VAL A O 1
ATOM 1394 N N . PRO A 1 185 ? 14.802 11.930 -9.366 1.00 91.94 185 PRO A N 1
ATOM 1395 C CA . PRO A 1 185 ? 14.776 12.809 -10.515 1.00 91.94 185 PRO A CA 1
ATOM 1396 C C . PRO A 1 185 ? 15.552 14.101 -10.274 1.00 91.94 185 PRO A C 1
ATOM 1398 O O . PRO A 1 185 ? 15.678 14.567 -9.137 1.00 91.94 185 PRO A O 1
ATOM 1401 N N . THR A 1 186 ? 15.996 14.719 -11.365 1.00 89.88 186 THR A N 1
ATOM 1402 C CA . THR A 1 186 ? 16.486 16.102 -11.351 1.00 89.88 186 THR A CA 1
ATOM 1403 C C . THR A 1 186 ? 15.335 17.101 -11.252 1.00 89.88 186 THR A C 1
ATOM 1405 O O . THR A 1 186 ? 14.172 16.766 -11.478 1.00 89.88 186 THR A O 1
ATOM 1408 N N . LEU A 1 187 ? 15.664 18.353 -10.924 1.00 87.81 187 LEU A N 1
ATOM 1409 C CA . LEU A 1 187 ? 14.725 19.479 -10.997 1.00 87.81 187 LEU A CA 1
ATOM 1410 C C . LEU A 1 187 ? 14.186 19.709 -12.416 1.00 87.81 187 LEU A C 1
ATOM 1412 O O . LEU A 1 187 ? 13.061 20.171 -12.571 1.00 87.81 187 LEU A O 1
ATOM 1416 N N . GLU A 1 188 ? 14.976 19.399 -13.444 1.00 87.38 188 GLU A N 1
ATOM 1417 C CA . GLU A 1 188 ? 14.543 19.502 -14.841 1.00 87.38 188 GLU A CA 1
ATOM 1418 C C . GLU A 1 188 ? 13.598 18.355 -15.218 1.00 87.38 188 GLU A C 1
ATOM 1420 O O . GLU A 1 188 ? 12.592 18.582 -15.886 1.00 87.38 188 GLU A O 1
ATOM 1425 N N . GLU A 1 189 ? 13.886 17.135 -14.749 1.00 87.31 189 GLU A N 1
ATOM 1426 C CA . GLU A 1 189 ? 13.062 15.952 -15.008 1.00 87.31 189 GLU A CA 1
ATOM 1427 C C . GLU A 1 189 ? 11.718 16.019 -14.262 1.00 87.31 189 GLU A C 1
ATOM 1429 O O . GLU A 1 189 ? 10.663 15.726 -14.826 1.00 87.31 189 GLU A O 1
ATOM 1434 N N . PHE A 1 190 ? 11.749 16.421 -12.988 1.00 85.69 190 PHE A N 1
ATOM 1435 C CA . PHE A 1 190 ? 10.572 16.613 -12.143 1.00 85.69 190 PHE A CA 1
ATOM 1436 C C . PHE A 1 190 ? 10.639 17.978 -11.454 1.00 85.69 190 PHE A C 1
ATOM 1438 O O . PHE A 1 190 ? 11.069 18.062 -10.295 1.00 85.69 190 PHE A O 1
ATOM 1445 N N . PRO A 1 191 ? 10.179 19.042 -12.137 1.00 84.75 191 PRO A N 1
ATOM 1446 C CA . PRO A 1 191 ? 10.115 20.364 -11.541 1.00 84.75 191 PRO A CA 1
ATOM 1447 C C . PRO A 1 191 ? 9.144 20.386 -10.365 1.00 84.75 191 PRO A C 1
ATOM 1449 O O . PRO A 1 191 ? 8.253 19.534 -10.221 1.00 84.75 191 PRO A O 1
ATOM 1452 N N . ASP A 1 192 ? 9.305 21.392 -9.512 1.00 83.69 192 ASP A N 1
ATOM 1453 C CA . ASP A 1 192 ? 8.341 21.613 -8.451 1.00 83.69 192 ASP A CA 1
ATOM 1454 C C . ASP A 1 192 ? 6.943 21.856 -9.030 1.00 83.69 192 ASP A C 1
ATOM 1456 O O . ASP A 1 192 ? 6.799 22.511 -10.069 1.00 83.69 192 ASP A O 1
ATOM 1460 N N . PRO A 1 193 ? 5.893 21.320 -8.377 1.00 80.25 193 PRO A N 1
ATOM 1461 C CA . PRO A 1 193 ? 4.531 21.562 -8.812 1.00 80.25 193 PRO A CA 1
ATOM 1462 C C . PRO A 1 193 ? 4.277 23.065 -8.896 1.00 80.25 193 PRO A C 1
ATOM 1464 O O . PRO A 1 193 ? 4.566 23.805 -7.954 1.00 80.25 193 PRO A O 1
ATOM 1467 N N . ALA A 1 194 ? 3.705 23.511 -10.013 1.00 85.94 194 ALA A N 1
ATOM 1468 C CA . ALA A 1 194 ? 3.256 24.886 -10.130 1.00 85.94 194 ALA A CA 1
ATOM 1469 C C . ALA A 1 194 ? 2.252 25.211 -9.012 1.00 85.94 194 ALA A C 1
ATOM 1471 O O . ALA A 1 194 ? 1.485 24.349 -8.574 1.00 85.94 194 ALA A O 1
ATOM 1472 N N . ALA A 1 195 ? 2.262 26.463 -8.553 1.00 90.25 195 ALA A N 1
ATOM 1473 C CA . ALA A 1 195 ? 1.406 26.901 -7.459 1.00 90.25 195 ALA A CA 1
ATOM 1474 C C . ALA A 1 195 ? -0.070 26.591 -7.752 1.00 90.25 195 ALA A C 1
ATOM 1476 O O . ALA A 1 195 ? -0.569 26.904 -8.839 1.00 90.25 195 ALA A O 1
ATOM 1477 N N . GLU A 1 196 ? -0.764 26.014 -6.767 1.00 93.62 196 GLU A N 1
ATOM 1478 C CA . GLU A 1 196 ? -2.192 25.707 -6.866 1.00 93.62 196 GLU A CA 1
ATOM 1479 C C . GLU A 1 196 ? -2.975 26.967 -7.253 1.00 93.62 196 GLU A C 1
ATOM 1481 O O . GLU A 1 196 ? -2.924 27.988 -6.564 1.00 93.62 196 GLU A O 1
ATOM 1486 N N . GLN A 1 197 ? -3.718 26.883 -8.356 1.00 94.81 197 GLN A N 1
ATOM 1487 C CA . GLN A 1 197 ? -4.626 27.930 -8.808 1.00 94.81 197 GLN A CA 1
ATOM 1488 C C . GLN A 1 197 ? -6.079 27.566 -8.467 1.00 94.81 197 GLN A C 1
ATOM 1490 O O . GLN A 1 197 ? -6.413 26.388 -8.291 1.00 94.81 197 GLN A O 1
ATOM 1495 N N . PRO A 1 198 ? -6.996 28.548 -8.408 1.00 95.00 198 PRO A N 1
ATOM 1496 C CA . PRO A 1 198 ? -8.412 28.274 -8.202 1.00 95.00 198 PRO A CA 1
ATOM 1497 C C . PRO A 1 198 ? -8.989 27.307 -9.248 1.00 95.00 198 PRO A C 1
ATOM 1499 O O . PRO A 1 198 ? -8.660 27.356 -10.436 1.00 95.00 198 PRO A O 1
ATOM 1502 N N . CYS A 1 199 ? -9.891 26.426 -8.808 1.00 95.62 199 CYS A N 1
ATOM 1503 C CA . CYS A 1 199 ? -10.579 25.488 -9.693 1.00 95.62 199 CYS A CA 1
ATOM 1504 C C . CYS A 1 199 ? -11.476 26.236 -10.694 1.00 95.62 199 CYS A C 1
ATOM 1506 O O . CYS A 1 199 ? -12.471 26.841 -10.297 1.00 95.62 199 CYS A O 1
ATOM 1508 N N . ILE A 1 200 ? -11.188 26.105 -11.993 1.00 95.62 200 ILE A N 1
ATOM 1509 C CA . ILE A 1 200 ? -11.975 26.713 -13.088 1.00 95.62 200 ILE A CA 1
ATOM 1510 C C . ILE A 1 200 ? -13.176 25.871 -13.543 1.00 95.62 200 ILE A C 1
ATOM 1512 O O . ILE A 1 200 ? -13.859 26.210 -14.502 1.00 95.62 200 ILE A O 1
ATOM 1516 N N . ARG A 1 201 ? -13.429 24.742 -12.874 1.00 94.62 201 ARG A N 1
ATOM 1517 C CA . ARG A 1 201 ? -14.549 23.832 -13.156 1.00 94.62 201 ARG A CA 1
ATOM 1518 C C . ARG A 1 201 ? -14.614 23.260 -14.585 1.00 94.62 201 ARG A C 1
ATOM 1520 O O . ARG A 1 201 ? -15.699 23.007 -15.089 1.00 94.62 201 ARG A O 1
ATOM 1527 N N . CYS A 1 202 ? -13.466 22.963 -15.194 1.00 95.94 202 CYS A N 1
ATOM 1528 C CA . CYS A 1 202 ? -13.382 22.436 -16.564 1.00 95.94 202 CYS A CA 1
ATOM 1529 C C . CYS A 1 202 ? -13.914 20.999 -16.766 1.00 95.94 202 CYS A C 1
ATOM 1531 O O . CYS A 1 202 ? -14.165 20.604 -17.897 1.00 95.94 202 CYS A O 1
ATOM 1533 N N . GLY A 1 203 ? -14.050 20.190 -15.707 1.00 95.25 203 GLY A N 1
ATOM 1534 C CA . GLY A 1 203 ? -14.569 18.812 -15.789 1.00 95.25 203 GLY A CA 1
ATOM 1535 C C . GLY A 1 203 ? -13.569 17.734 -16.242 1.00 95.25 203 GLY A C 1
ATOM 1536 O O . GLY A 1 203 ? -13.866 16.547 -16.116 1.00 95.25 203 GLY A O 1
ATOM 1537 N N . THR A 1 204 ? -12.359 18.103 -16.674 1.00 96.69 204 THR A N 1
ATOM 1538 C CA . THR A 1 204 ? -11.322 17.164 -17.157 1.00 96.69 204 THR A CA 1
ATOM 1539 C C . THR A 1 204 ? -10.960 16.091 -16.125 1.00 96.69 204 THR A C 1
ATOM 1541 O O . THR A 1 204 ? -10.748 14.931 -16.467 1.00 96.69 204 THR A O 1
ATOM 1544 N N . CYS A 1 205 ? -10.948 16.447 -14.837 1.00 96.69 205 CYS A N 1
ATOM 1545 C CA . CYS A 1 205 ? -10.653 15.505 -13.760 1.00 96.69 205 CYS A CA 1
ATOM 1546 C C . CYS A 1 205 ? -11.679 14.364 -13.656 1.00 96.69 205 CYS A C 1
ATOM 1548 O O . CYS A 1 205 ? -11.290 13.244 -13.335 1.00 96.69 205 CYS A O 1
ATOM 1550 N N . ALA A 1 206 ? -12.958 14.625 -13.945 1.00 96.44 206 ALA A N 1
ATOM 1551 C CA . ALA A 1 206 ? -14.003 13.603 -13.950 1.00 96.44 206 ALA A CA 1
ATOM 1552 C C . ALA A 1 206 ? -13.865 12.675 -15.164 1.00 96.44 206 ALA A C 1
ATOM 1554 O O . ALA A 1 206 ? -13.933 11.462 -15.010 1.00 96.44 206 ALA A O 1
ATOM 1555 N N . GLN A 1 207 ? -13.571 13.232 -16.344 1.00 95.44 207 GLN A N 1
ATOM 1556 C CA . GLN A 1 207 ? -13.331 12.454 -17.567 1.00 95.44 207 GLN A CA 1
ATOM 1557 C C . GLN A 1 207 ? -12.112 11.527 -17.447 1.00 95.44 207 GLN A C 1
ATOM 1559 O O . GLN A 1 207 ? -12.122 10.417 -17.967 1.00 95.44 207 GLN A O 1
ATOM 1564 N N . ALA A 1 208 ? -11.064 11.972 -16.748 1.00 94.75 208 ALA A N 1
ATOM 1565 C CA . ALA A 1 208 ? -9.853 11.185 -16.533 1.00 94.75 208 ALA A CA 1
ATOM 1566 C C . ALA A 1 208 ? -9.971 10.155 -15.394 1.00 94.75 208 ALA A C 1
ATOM 1568 O O . ALA A 1 208 ? -9.042 9.374 -15.186 1.00 94.75 208 ALA A O 1
ATOM 1569 N N . CYS A 1 209 ? -11.057 10.161 -14.612 1.00 95.06 209 CYS A N 1
ATOM 1570 C CA . CYS A 1 209 ? -11.182 9.289 -13.450 1.00 95.06 209 CYS A CA 1
ATOM 1571 C C . CYS A 1 209 ? -11.492 7.839 -13.878 1.00 95.06 209 CYS A C 1
ATOM 1573 O O . CYS A 1 209 ? -12.581 7.579 -14.383 1.00 95.06 209 CYS A O 1
ATOM 1575 N N . PRO A 1 210 ? -10.609 6.859 -13.609 1.00 91.19 210 PRO A N 1
ATOM 1576 C CA . PRO A 1 210 ? -10.797 5.470 -14.053 1.00 91.19 210 PRO A CA 1
ATOM 1577 C C . PRO A 1 210 ? -11.853 4.697 -13.248 1.00 91.19 210 PRO A C 1
ATOM 1579 O O . PRO A 1 210 ? -12.183 3.564 -13.586 1.00 91.19 210 PRO A O 1
ATOM 1582 N N . VAL A 1 211 ? -12.342 5.285 -12.155 1.00 91.56 211 VAL A N 1
ATOM 1583 C CA . VAL A 1 211 ? -13.380 4.723 -11.277 1.00 91.56 211 VAL A CA 1
ATOM 1584 C C . VAL A 1 211 ? -14.658 5.568 -11.295 1.00 91.56 211 VAL A C 1
ATOM 1586 O O . VAL A 1 211 ? -15.508 5.407 -10.429 1.00 91.56 211 VAL A O 1
ATOM 1589 N N . ASN A 1 212 ? -14.797 6.475 -12.273 1.00 91.94 212 ASN A N 1
ATOM 1590 C CA . ASN A 1 212 ? -16.001 7.285 -12.502 1.00 91.94 212 ASN A CA 1
ATOM 1591 C C . ASN A 1 212 ? -16.486 8.084 -11.274 1.00 91.94 212 ASN A C 1
ATOM 1593 O O . ASN A 1 212 ? -17.683 8.295 -11.088 1.00 91.94 212 ASN A O 1
ATOM 1597 N N . LEU A 1 213 ? -15.560 8.547 -10.430 1.00 95.25 213 LEU A N 1
ATOM 1598 C CA . LEU A 1 213 ? -15.883 9.458 -9.331 1.00 95.25 213 LEU A CA 1
ATOM 1599 C C . LEU A 1 213 ? -16.080 10.892 -9.845 1.00 95.25 213 LEU A C 1
ATOM 1601 O O . LEU A 1 213 ? -15.821 11.210 -11.007 1.00 95.25 213 LEU A O 1
ATOM 1605 N N . LEU A 1 214 ? -16.473 11.792 -8.939 1.00 96.06 214 LEU A N 1
ATOM 1606 C CA . LEU A 1 214 ? -16.540 13.236 -9.178 1.00 96.06 214 LEU A CA 1
ATOM 1607 C C . LEU A 1 214 ? -15.422 13.967 -8.409 1.00 96.06 214 LEU A C 1
ATOM 1609 O O . LEU A 1 214 ? -15.696 14.565 -7.362 1.00 96.06 214 LEU A O 1
ATOM 1613 N N . PRO A 1 215 ? -14.162 13.974 -8.904 1.00 96.75 215 PRO A N 1
ATOM 1614 C CA . PRO A 1 215 ? -13.029 14.578 -8.202 1.00 96.75 215 PRO A CA 1
ATOM 1615 C C . PRO A 1 215 ? -13.264 16.036 -7.808 1.00 96.75 215 PRO A C 1
ATOM 1617 O O . PRO A 1 215 ? -12.885 16.461 -6.721 1.00 96.75 215 PRO A O 1
ATOM 1620 N N . GLN A 1 216 ? -13.940 16.807 -8.660 1.00 94.38 216 GLN A N 1
ATOM 1621 C CA . GLN A 1 216 ? -14.263 18.195 -8.354 1.00 94.38 216 GLN A CA 1
ATOM 1622 C C . GLN A 1 216 ? -15.083 18.336 -7.062 1.00 94.38 216 GLN A C 1
ATOM 1624 O O . GLN A 1 216 ? -14.744 19.172 -6.230 1.00 94.38 216 GLN A O 1
ATOM 1629 N N . GLN A 1 217 ? -16.138 17.535 -6.885 1.00 95.56 217 GLN A N 1
ATOM 1630 C CA . GLN A 1 217 ? -16.987 17.589 -5.687 1.00 95.56 217 GLN A CA 1
ATOM 1631 C C . GLN A 1 217 ? -16.222 17.089 -4.463 1.00 95.56 217 GLN A C 1
ATOM 1633 O O . GLN A 1 217 ? -16.181 17.759 -3.433 1.00 95.56 217 GLN A O 1
ATOM 1638 N N . LEU A 1 218 ? -15.523 15.960 -4.617 1.00 97.12 218 LEU A N 1
ATOM 1639 C CA . LEU A 1 218 ? -14.674 15.395 -3.570 1.00 97.12 218 LEU A CA 1
ATOM 1640 C C . LEU A 1 218 ? -13.601 16.381 -3.098 1.00 97.12 218 LEU A C 1
ATOM 1642 O O . LEU A 1 218 ? -13.292 16.417 -1.913 1.00 97.12 218 LEU A O 1
ATOM 1646 N N . TYR A 1 219 ? -13.042 17.192 -4.000 1.00 96.44 219 TYR A N 1
ATOM 1647 C CA . TYR A 1 219 ? -12.052 18.210 -3.648 1.00 96.44 219 TYR A CA 1
ATOM 1648 C C . TYR A 1 219 ? -12.650 19.290 -2.762 1.00 96.44 219 TYR A C 1
ATOM 1650 O O . TYR A 1 219 ? -12.049 19.624 -1.746 1.00 96.44 219 TYR A O 1
ATOM 1658 N N . TRP A 1 220 ? -13.831 19.806 -3.110 1.00 95.50 220 TRP A N 1
ATOM 1659 C CA . TRP A 1 220 ? -14.496 20.810 -2.285 1.00 95.50 220 TRP A CA 1
ATOM 1660 C C . TRP A 1 220 ? -14.806 20.261 -0.897 1.00 95.50 220 TRP A C 1
ATOM 1662 O O . TRP A 1 220 ? -14.410 20.894 0.075 1.00 95.50 220 TRP A O 1
ATOM 1672 N N . PHE A 1 221 ? -15.381 19.058 -0.799 1.00 96.88 221 PHE A N 1
ATOM 1673 C CA . PHE A 1 221 ? -15.660 18.424 0.494 1.00 96.88 221 PHE A CA 1
ATOM 1674 C C . PHE A 1 221 ? -14.392 18.152 1.309 1.00 96.88 221 PHE A C 1
ATOM 1676 O O . PHE A 1 221 ? -14.363 18.403 2.511 1.00 96.88 221 PHE A O 1
ATOM 1683 N N . ALA A 1 222 ? -13.316 17.684 0.670 1.00 96.50 222 ALA A N 1
ATOM 1684 C CA . ALA A 1 222 ? -12.040 17.460 1.344 1.00 96.50 222 ALA A CA 1
ATOM 1685 C C . ALA A 1 222 ? -11.407 18.776 1.829 1.00 96.50 222 ALA A C 1
ATOM 1687 O O . ALA A 1 222 ? -10.900 18.844 2.947 1.00 96.50 222 ALA A O 1
ATOM 1688 N N . LYS A 1 223 ? -11.466 19.837 1.015 1.00 95.06 223 LYS A N 1
ATOM 1689 C CA . LYS A 1 223 ? -10.899 21.155 1.332 1.00 95.06 223 LYS A CA 1
ATOM 1690 C C . LYS A 1 223 ? -11.667 21.868 2.445 1.00 95.06 223 LYS A C 1
ATOM 1692 O O . LYS A 1 223 ? -11.039 22.496 3.293 1.00 95.06 223 LYS A O 1
ATOM 1697 N N . THR A 1 224 ? -12.997 21.758 2.471 1.00 96.44 224 THR A N 1
ATOM 1698 C CA . THR A 1 224 ? -13.850 22.332 3.528 1.00 96.44 224 THR A CA 1
ATOM 1699 C C . THR A 1 224 ? -13.971 21.441 4.766 1.00 96.44 224 THR A C 1
ATOM 1701 O O . THR A 1 224 ? -14.618 21.842 5.729 1.00 96.44 224 THR A O 1
ATOM 1704 N N . LYS A 1 225 ? -13.312 20.270 4.778 1.00 96.00 225 LYS A N 1
ATOM 1705 C CA . LYS A 1 225 ? -13.378 19.263 5.854 1.00 96.00 225 LYS A CA 1
ATOM 1706 C C . LYS A 1 225 ? -14.791 18.708 6.093 1.00 96.00 225 LYS A C 1
ATOM 1708 O O . LYS A 1 225 ? -15.118 18.261 7.189 1.00 96.00 225 LYS A O 1
ATOM 1713 N N . GLU A 1 226 ? -15.628 18.691 5.060 1.00 96.56 226 GLU A N 1
ATOM 1714 C CA . GLU A 1 226 ? -16.961 18.078 5.071 1.00 96.56 226 GLU A CA 1
ATOM 1715 C C . GLU A 1 226 ? -16.859 16.573 4.773 1.00 96.56 226 GLU A C 1
ATOM 1717 O O . GLU A 1 226 ? -17.305 16.074 3.735 1.00 96.56 226 GLU A O 1
ATOM 1722 N N . PHE A 1 227 ? -16.222 15.841 5.687 1.00 96.00 227 PHE A N 1
ATOM 1723 C CA . PHE A 1 227 ? -15.857 14.438 5.490 1.00 96.00 227 PHE A CA 1
ATOM 1724 C C . PHE A 1 227 ? -17.057 13.499 5.322 1.00 96.00 227 PHE A C 1
ATOM 1726 O O . PHE A 1 227 ? -16.976 12.567 4.524 1.00 96.00 227 PHE A O 1
ATOM 1733 N N . ASP A 1 228 ? -18.188 13.786 5.971 1.00 94.69 228 ASP A N 1
ATOM 1734 C CA . ASP A 1 228 ? -19.428 13.018 5.801 1.00 94.69 228 ASP A CA 1
ATOM 1735 C C . ASP A 1 228 ? -19.928 13.063 4.353 1.00 94.69 228 ASP A C 1
ATOM 1737 O O . ASP A 1 228 ? -20.308 12.043 3.774 1.00 94.69 228 ASP A O 1
ATOM 1741 N N . LYS A 1 229 ? -19.866 14.243 3.720 1.00 95.94 229 LYS A N 1
ATOM 1742 C CA . LYS A 1 229 ? -20.222 14.398 2.304 1.00 95.94 229 LYS A CA 1
ATOM 1743 C C . LYS A 1 229 ? -19.204 13.709 1.410 1.00 95.94 229 LYS A C 1
ATOM 1745 O O . LYS A 1 229 ? -19.593 13.035 0.462 1.00 95.94 229 LYS A O 1
ATOM 1750 N N . ALA A 1 230 ? -17.912 13.828 1.716 1.00 95.94 230 ALA A N 1
ATOM 1751 C CA . ALA A 1 230 ? -16.879 13.120 0.969 1.00 95.94 230 ALA A CA 1
ATOM 1752 C C . ALA A 1 230 ? -17.095 11.593 1.012 1.00 95.94 230 ALA A C 1
ATOM 1754 O O . ALA A 1 230 ? -17.011 10.930 -0.021 1.00 95.94 230 ALA A O 1
ATOM 1755 N N . ALA A 1 231 ? -17.445 11.045 2.179 1.00 94.06 231 ALA A N 1
ATOM 1756 C CA . ALA A 1 231 ? -17.798 9.639 2.341 1.00 94.06 231 ALA A CA 1
ATOM 1757 C C . ALA A 1 231 ? -19.058 9.268 1.542 1.00 94.06 231 ALA A C 1
ATOM 1759 O O . ALA A 1 231 ? -19.046 8.270 0.826 1.00 94.06 231 ALA A O 1
ATOM 1760 N N . HIS A 1 232 ? -20.106 10.099 1.589 1.00 94.44 232 HIS A N 1
ATOM 1761 C CA . HIS A 1 232 ? -21.336 9.895 0.816 1.00 94.44 232 HIS A CA 1
ATOM 1762 C C . HIS A 1 232 ? -21.097 9.895 -0.705 1.00 94.44 232 HIS A C 1
ATOM 1764 O O . HIS A 1 232 ? -21.756 9.169 -1.441 1.00 94.44 232 HIS A O 1
ATOM 1770 N N . PHE A 1 233 ? -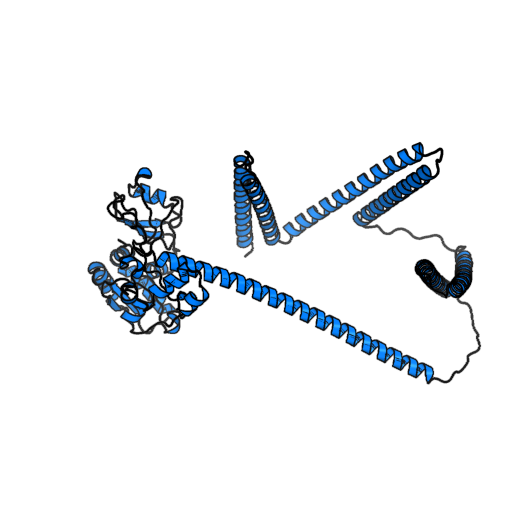20.113 10.663 -1.177 1.00 94.62 233 PHE A N 1
ATOM 1771 C CA . PHE A 1 233 ? -19.660 10.672 -2.572 1.00 94.62 233 PHE A CA 1
ATOM 1772 C C . PHE A 1 233 ? -18.604 9.594 -2.879 1.00 94.62 233 PHE A C 1
ATOM 1774 O O . PHE A 1 233 ? -17.859 9.711 -3.853 1.00 94.62 233 PHE A O 1
ATOM 1781 N N . ASN A 1 234 ? -18.552 8.529 -2.074 1.00 94.75 234 ASN A N 1
ATOM 1782 C CA . ASN A 1 234 ? -17.708 7.352 -2.273 1.00 94.75 234 ASN A CA 1
ATOM 1783 C C . ASN A 1 234 ? -16.207 7.668 -2.351 1.00 94.75 234 ASN A C 1
ATOM 1785 O O . ASN A 1 234 ? -15.464 7.042 -3.106 1.00 94.75 234 ASN A O 1
ATOM 1789 N N . LEU A 1 235 ? -15.715 8.612 -1.533 1.00 95.75 235 LEU A N 1
ATOM 1790 C CA . LEU A 1 235 ? -14.276 8.900 -1.450 1.00 95.75 235 LEU A CA 1
ATOM 1791 C C . LEU A 1 235 ? -13.435 7.639 -1.172 1.00 95.75 235 LEU A C 1
ATOM 1793 O O . LEU A 1 235 ? -12.291 7.550 -1.623 1.00 95.75 235 LEU A O 1
ATOM 1797 N N . ALA A 1 236 ? -13.993 6.659 -0.455 1.00 93.44 236 ALA A N 1
ATOM 1798 C CA . ALA A 1 236 ? -13.339 5.385 -0.169 1.00 93.44 236 ALA A CA 1
ATOM 1799 C C . ALA A 1 236 ? -12.937 4.609 -1.440 1.00 93.44 236 ALA A C 1
ATOM 1801 O O . ALA A 1 236 ? -11.891 3.964 -1.435 1.00 93.44 236 ALA A O 1
ATOM 1802 N N . ASP A 1 237 ? -13.690 4.744 -2.538 1.00 93.38 237 ASP A N 1
ATOM 1803 C CA . ASP A 1 237 ? -13.414 4.068 -3.814 1.00 93.38 237 ASP A CA 1
ATOM 1804 C C . ASP A 1 237 ? -12.304 4.736 -4.635 1.00 93.38 237 ASP A C 1
ATOM 1806 O O . ASP A 1 237 ? -11.841 4.186 -5.637 1.00 93.38 237 ASP A O 1
ATOM 1810 N N . CYS A 1 238 ? -11.847 5.926 -4.236 1.00 94.25 238 CYS A N 1
ATOM 1811 C CA . CYS A 1 238 ? -10.734 6.585 -4.907 1.00 94.25 238 CYS A CA 1
ATOM 1812 C C . CYS A 1 238 ? -9.474 5.717 -4.786 1.00 94.25 238 CYS A C 1
ATOM 1814 O O . CYS A 1 238 ? -8.986 5.484 -3.690 1.00 94.25 238 CYS A O 1
ATOM 1816 N N . ILE A 1 239 ? -8.885 5.286 -5.898 1.00 92.44 239 ILE A N 1
ATOM 1817 C CA . ILE A 1 239 ? -7.666 4.453 -5.890 1.00 92.44 239 ILE A CA 1
ATOM 1818 C C . ILE A 1 239 ? -6.361 5.262 -5.810 1.00 92.44 239 ILE A C 1
ATOM 1820 O O . ILE A 1 239 ? -5.280 4.713 -5.985 1.00 92.44 239 ILE A O 1
ATOM 1824 N N . GLU A 1 240 ? -6.448 6.580 -5.597 1.00 93.75 240 GLU A N 1
ATOM 1825 C CA . GLU A 1 240 ? -5.287 7.476 -5.444 1.00 93.75 240 GLU A CA 1
ATOM 1826 C C . GLU A 1 240 ? -4.298 7.433 -6.624 1.00 93.75 240 GLU A C 1
ATOM 1828 O O . GLU A 1 240 ? -3.107 7.688 -6.473 1.00 93.75 240 GLU A O 1
ATOM 1833 N N . CYS A 1 241 ? -4.802 7.156 -7.831 1.00 92.88 241 CYS A N 1
ATOM 1834 C CA . CYS A 1 241 ? -3.980 7.001 -9.029 1.00 92.88 241 CYS A CA 1
ATOM 1835 C C . CYS A 1 241 ? -3.391 8.321 -9.562 1.00 92.88 241 CYS A C 1
ATOM 1837 O O . CYS A 1 241 ? -2.523 8.297 -10.425 1.00 92.88 241 CYS A O 1
ATOM 1839 N N . GLY A 1 242 ? -3.861 9.491 -9.130 1.00 92.62 242 GLY A N 1
ATOM 1840 C CA . GLY A 1 242 ? -3.284 10.768 -9.579 1.00 92.62 242 GLY A CA 1
ATOM 1841 C C . GLY A 1 242 ? -3.691 11.229 -10.977 1.00 92.62 242 GLY A C 1
ATOM 1842 O O . GLY A 1 242 ? -3.368 12.359 -11.331 1.00 92.62 242 GLY A O 1
ATOM 1843 N N . ALA A 1 243 ? -4.456 10.439 -11.743 1.00 93.81 243 ALA A N 1
ATOM 1844 C CA . ALA A 1 243 ? -4.900 10.823 -13.089 1.00 93.81 243 ALA A CA 1
ATOM 1845 C C . ALA A 1 243 ? -5.632 12.177 -13.092 1.00 93.81 243 ALA A C 1
ATOM 1847 O O . ALA A 1 243 ? -5.358 13.036 -13.924 1.00 93.81 243 ALA A O 1
ATOM 1848 N N . CYS A 1 244 ? -6.496 12.413 -12.100 1.00 95.19 244 CYS A N 1
ATOM 1849 C CA . CYS A 1 244 ? -7.220 13.672 -11.945 1.00 95.19 244 CYS A CA 1
ATOM 1850 C C . CYS A 1 244 ? -6.314 14.871 -11.621 1.00 95.19 244 CYS A C 1
ATOM 1852 O O . CYS A 1 244 ? -6.605 15.977 -12.067 1.00 95.19 244 CYS A O 1
ATOM 1854 N N . SER A 1 245 ? -5.252 14.665 -10.832 1.00 93.69 245 SER A N 1
ATOM 1855 C CA . SER A 1 245 ? -4.290 15.716 -10.477 1.00 93.69 245 SER A CA 1
ATOM 1856 C C . SER A 1 245 ? -3.427 16.091 -11.675 1.00 93.69 245 SER A C 1
ATOM 1858 O O . SER A 1 245 ? -3.210 17.271 -11.914 1.00 93.69 245 SER A O 1
ATOM 1860 N N . TYR A 1 246 ? -2.998 15.095 -12.451 1.00 92.06 246 TYR A N 1
ATOM 1861 C CA . TYR A 1 246 ? -2.149 15.295 -13.621 1.00 92.06 246 TYR A CA 1
ATOM 1862 C C . TYR A 1 246 ? -2.833 16.106 -14.728 1.00 92.06 246 TYR A C 1
ATOM 1864 O O . TYR A 1 246 ? -2.227 17.002 -15.300 1.00 92.06 246 TYR A O 1
ATOM 1872 N N . VAL A 1 247 ? -4.114 15.844 -15.004 1.00 94.62 247 VAL A N 1
ATOM 1873 C CA . VAL A 1 247 ? -4.861 16.561 -16.056 1.00 94.62 247 VAL A CA 1
ATOM 1874 C C . VAL A 1 247 ? -5.421 17.917 -15.607 1.00 94.62 247 VAL A C 1
ATOM 1876 O O . VAL A 1 247 ? -6.139 18.566 -16.367 1.00 94.62 247 VAL A O 1
ATOM 1879 N N . CYS A 1 248 ? -5.195 18.329 -14.356 1.00 95.38 248 CYS A N 1
ATOM 1880 C CA . CYS A 1 248 ? -5.806 19.535 -13.809 1.00 95.38 248 CYS A CA 1
ATOM 1881 C C . CYS A 1 248 ? -5.073 20.795 -14.303 1.00 95.38 248 CYS A C 1
ATOM 1883 O O . CYS A 1 248 ? -3.956 21.043 -13.851 1.00 95.38 248 CYS A O 1
ATOM 1885 N N . PRO A 1 249 ? -5.708 21.677 -15.102 1.00 94.81 249 PRO A N 1
ATOM 1886 C CA . PRO A 1 249 ? -5.052 22.894 -15.595 1.00 94.81 249 PRO A CA 1
ATOM 1887 C C . PRO A 1 249 ? -4.719 23.891 -14.474 1.00 94.81 249 PRO A C 1
ATOM 1889 O O . PRO A 1 249 ? -3.826 24.716 -14.616 1.00 94.81 249 PRO A O 1
ATOM 1892 N N . SER A 1 250 ? -5.423 23.805 -13.341 1.00 95.25 250 SER A N 1
ATOM 1893 C CA . SER A 1 250 ? -5.178 24.634 -12.156 1.00 95.25 250 SER A CA 1
ATOM 1894 C C . SER A 1 250 ? -4.087 24.079 -11.221 1.00 95.25 250 SER A C 1
ATOM 1896 O O . SER A 1 250 ? -3.916 24.614 -10.130 1.00 95.25 250 SER A O 1
ATOM 1898 N N . ASN A 1 251 ? -3.391 22.992 -11.587 1.00 93.31 251 ASN A N 1
ATOM 1899 C CA . ASN A 1 251 ? -2.352 22.348 -10.762 1.00 93.31 251 ASN A CA 1
ATOM 1900 C C . ASN A 1 251 ? -2.809 21.987 -9.333 1.00 93.31 251 ASN A C 1
ATOM 1902 O O . ASN A 1 251 ? -2.038 22.049 -8.380 1.00 93.31 251 ASN A O 1
ATOM 1906 N N . ILE A 1 252 ? -4.084 21.618 -9.163 1.00 95.12 252 ILE A N 1
ATOM 1907 C CA . ILE A 1 252 ? -4.634 21.271 -7.849 1.00 95.12 252 ILE A CA 1
ATOM 1908 C C . ILE A 1 252 ? -4.154 19.861 -7.462 1.00 95.12 252 ILE A C 1
ATOM 1910 O O . ILE A 1 252 ? -4.442 18.899 -8.190 1.00 95.12 252 ILE A O 1
ATOM 1914 N N . PRO A 1 253 ? -3.509 19.673 -6.294 1.00 93.06 253 PRO A N 1
ATOM 1915 C CA . PRO A 1 253 ? -3.035 18.370 -5.831 1.00 93.06 253 PRO A CA 1
ATOM 1916 C C . PRO A 1 253 ? -4.184 17.517 -5.256 1.00 93.06 253 PRO A C 1
ATOM 1918 O O . PRO A 1 253 ? -4.165 17.110 -4.097 1.00 93.06 253 PRO A O 1
ATOM 1921 N N . LEU A 1 254 ? -5.203 17.233 -6.078 1.00 94.94 254 LEU A N 1
ATOM 1922 C CA . LEU A 1 254 ? -6.439 16.524 -5.706 1.00 94.94 254 LEU A CA 1
ATOM 1923 C C . LEU A 1 254 ? -6.195 15.258 -4.867 1.00 94.94 254 LEU A C 1
ATOM 1925 O O . LEU A 1 254 ? -6.838 15.077 -3.836 1.00 94.94 254 LEU A O 1
ATOM 1929 N N . VAL A 1 255 ? -5.237 14.406 -5.253 1.00 93.25 255 VAL A N 1
ATOM 1930 C CA . VAL A 1 255 ? -4.940 13.172 -4.504 1.00 93.25 255 VAL A CA 1
ATOM 1931 C C . VAL A 1 255 ? -4.443 13.440 -3.085 1.00 93.25 255 VAL A C 1
ATOM 1933 O O . VAL A 1 255 ? -4.796 12.681 -2.187 1.00 93.25 255 VAL A O 1
ATOM 1936 N N . GLN A 1 256 ? -3.690 14.516 -2.845 1.00 92.12 256 GLN A N 1
ATOM 1937 C CA . GLN A 1 256 ? -3.234 14.850 -1.491 1.00 92.12 256 GLN A CA 1
ATOM 1938 C C . GLN A 1 256 ? -4.412 15.245 -0.593 1.00 92.12 256 GLN A C 1
ATOM 1940 O O . GLN A 1 256 ? -4.502 14.778 0.541 1.00 92.12 256 GLN A O 1
ATOM 1945 N N . TYR A 1 257 ? -5.374 16.007 -1.125 1.00 95.50 257 TYR A N 1
ATOM 1946 C CA . TYR A 1 257 ? -6.625 16.306 -0.423 1.00 95.50 257 TYR A CA 1
ATOM 1947 C C . TYR A 1 257 ? -7.431 15.040 -0.112 1.00 95.50 257 TYR A C 1
ATOM 1949 O O . TYR A 1 257 ? -7.977 14.911 0.982 1.00 95.50 257 TYR A O 1
ATOM 1957 N N . TYR A 1 258 ? -7.483 14.082 -1.040 1.00 96.12 258 TYR A N 1
ATOM 1958 C CA . TYR A 1 258 ? -8.191 12.816 -0.829 1.00 96.12 258 TYR A CA 1
ATOM 1959 C C . TYR A 1 258 ? -7.505 11.923 0.197 1.00 96.12 258 TYR A C 1
ATOM 1961 O O . TYR A 1 258 ? -8.188 11.360 1.047 1.00 96.12 258 TYR A O 1
ATOM 1969 N N . ARG A 1 259 ? -6.173 11.819 0.157 1.00 94.56 259 ARG A N 1
ATOM 1970 C CA . ARG A 1 259 ? -5.383 11.093 1.162 1.00 94.56 259 ARG A CA 1
ATOM 1971 C C . ARG A 1 259 ? -5.602 11.673 2.551 1.00 94.56 259 ARG A C 1
ATOM 1973 O O . ARG A 1 259 ? -5.886 10.922 3.480 1.00 94.56 259 ARG A O 1
ATOM 1980 N N . PHE A 1 260 ? -5.549 13.000 2.666 1.00 95.00 260 PHE A N 1
ATOM 1981 C CA . PHE A 1 260 ? -5.865 13.704 3.904 1.00 95.00 260 PHE A CA 1
ATOM 1982 C C . PHE A 1 260 ? -7.288 13.380 4.382 1.00 95.00 260 PHE A C 1
ATOM 1984 O O . PHE A 1 260 ? -7.460 12.874 5.486 1.00 95.00 260 PHE A O 1
ATOM 1991 N N . ALA A 1 261 ? -8.300 13.572 3.532 1.00 96.81 261 ALA A N 1
ATOM 1992 C CA . ALA A 1 261 ? -9.692 13.329 3.902 1.00 96.81 261 ALA A CA 1
ATOM 1993 C C . ALA A 1 261 ? -9.974 11.864 4.276 1.00 96.81 261 ALA A C 1
ATOM 1995 O O . ALA A 1 261 ? -10.683 11.606 5.245 1.00 96.81 261 ALA A O 1
ATOM 1996 N N . LYS A 1 262 ? -9.388 10.890 3.570 1.00 96.50 262 LYS A N 1
ATOM 1997 C CA . LYS A 1 262 ? -9.476 9.471 3.945 1.00 96.50 262 LYS A CA 1
ATOM 1998 C C . LYS A 1 262 ? -8.810 9.182 5.287 1.00 96.50 262 LYS A C 1
ATOM 2000 O O . LYS A 1 262 ? -9.342 8.391 6.063 1.00 96.50 262 LYS A O 1
ATOM 2005 N N . GLY A 1 263 ? -7.653 9.794 5.545 1.00 95.94 263 GLY A N 1
ATOM 2006 C CA . GLY A 1 263 ? -6.958 9.699 6.826 1.00 95.94 263 GLY A CA 1
ATOM 2007 C C . GLY A 1 263 ? -7.836 10.192 7.974 1.00 95.94 263 GLY A C 1
ATOM 2008 O O . GLY A 1 263 ? -8.035 9.465 8.944 1.00 95.94 263 GLY A O 1
ATOM 2009 N N . GLU A 1 264 ? -8.442 11.368 7.815 1.00 96.31 264 GLU A N 1
ATOM 2010 C CA . GLU A 1 264 ? -9.353 11.958 8.801 1.00 96.31 264 GLU A CA 1
ATOM 2011 C C . GLU A 1 264 ? -10.604 11.101 9.028 1.00 96.31 264 GLU A C 1
ATOM 2013 O O . GLU A 1 264 ? -10.930 10.789 10.172 1.00 96.31 264 GLU A O 1
ATOM 2018 N N . ILE A 1 265 ? -11.257 10.629 7.957 1.00 95.50 265 ILE A N 1
ATOM 2019 C CA . ILE A 1 265 ? -12.408 9.713 8.056 1.00 95.50 265 ILE A CA 1
ATOM 2020 C C . ILE A 1 265 ? -12.024 8.451 8.834 1.00 95.50 265 ILE A C 1
ATOM 2022 O O . ILE A 1 265 ? -12.760 8.012 9.717 1.00 95.50 265 ILE A O 1
ATOM 2026 N N . ARG A 1 266 ? -10.857 7.866 8.540 1.00 95.50 266 ARG A N 1
ATOM 2027 C CA . ARG A 1 266 ? -10.380 6.666 9.233 1.00 95.50 266 ARG A CA 1
ATOM 2028 C C . ARG A 1 266 ? -10.137 6.934 10.718 1.00 95.50 266 ARG A C 1
ATOM 2030 O O . ARG A 1 266 ? -10.485 6.088 11.541 1.00 95.50 266 ARG A O 1
ATOM 2037 N N . THR A 1 267 ? -9.557 8.079 11.067 1.00 95.75 267 THR A N 1
ATOM 2038 C CA . THR A 1 267 ? -9.353 8.485 12.465 1.00 95.75 267 THR A CA 1
ATOM 2039 C C . THR A 1 267 ? -10.692 8.640 13.186 1.00 95.75 267 THR A C 1
ATOM 2041 O O . THR A 1 267 ? -10.886 8.021 14.231 1.00 95.75 267 THR A O 1
ATOM 2044 N N . GLN A 1 268 ? -11.654 9.347 12.586 1.00 94.56 268 GLN A N 1
ATOM 2045 C CA . GLN A 1 268 ? -13.001 9.524 13.144 1.00 94.56 268 GLN A CA 1
ATOM 2046 C C . GLN A 1 268 ? -13.721 8.187 13.348 1.00 94.56 268 GLN A C 1
ATOM 2048 O O . GLN A 1 268 ? -14.295 7.946 14.407 1.00 94.56 268 GLN A O 1
ATOM 2053 N N . GLN A 1 269 ? -13.635 7.269 12.382 1.00 93.38 269 GLN A N 1
ATOM 2054 C CA . GLN A 1 269 ? -14.208 5.926 12.506 1.00 93.38 269 GLN A CA 1
ATOM 2055 C C . GLN A 1 269 ? -13.564 5.120 13.642 1.00 93.38 269 GLN A C 1
ATOM 2057 O O . GLN A 1 269 ? -14.260 4.415 14.372 1.00 93.38 269 GLN A O 1
ATOM 2062 N N . GLN A 1 270 ? -12.244 5.221 13.826 1.00 94.31 270 GLN A N 1
ATOM 2063 C CA . GLN A 1 270 ? -11.553 4.554 14.933 1.00 94.31 270 GLN A CA 1
ATOM 2064 C C . GLN A 1 270 ? -11.948 5.133 16.294 1.00 94.31 270 GLN A C 1
ATOM 2066 O O . GLN A 1 270 ? -12.099 4.382 17.259 1.00 94.31 270 GLN A O 1
ATOM 2071 N N . GLU A 1 271 ? -12.097 6.451 16.394 1.00 95.44 271 GLU A N 1
ATOM 2072 C CA . GLU A 1 271 ? -12.560 7.122 17.609 1.00 95.44 271 GLU A CA 1
ATOM 2073 C C . GLU A 1 271 ? -14.005 6.749 17.934 1.00 95.44 271 GLU A C 1
ATOM 2075 O O . GLU A 1 271 ? -14.291 6.361 19.069 1.00 95.44 271 GLU A O 1
ATOM 2080 N N . GLN A 1 272 ? -14.880 6.750 16.928 1.00 94.69 272 GLN A N 1
ATOM 2081 C CA . GLN A 1 272 ? -16.268 6.322 17.052 1.00 94.69 272 GLN A CA 1
ATOM 2082 C C . GLN A 1 272 ? -16.360 4.862 17.511 1.00 94.69 272 GLN A C 1
ATOM 2084 O O . GLN A 1 272 ? -17.036 4.572 18.494 1.00 94.69 272 GLN A O 1
ATOM 2089 N N . ALA A 1 273 ? -15.602 3.947 16.898 1.00 95.25 273 ALA A N 1
ATOM 2090 C CA . ALA A 1 273 ? -15.571 2.542 17.306 1.00 95.25 273 ALA A CA 1
ATOM 2091 C C . ALA A 1 273 ? -15.079 2.361 18.755 1.00 95.25 273 ALA A C 1
ATOM 2093 O O . ALA A 1 273 ? -15.624 1.553 19.511 1.00 95.25 273 ALA A O 1
ATOM 2094 N N . LYS A 1 274 ? -14.069 3.135 19.182 1.00 96.00 274 LYS A N 1
ATOM 2095 C CA . LYS A 1 274 ? -13.599 3.141 20.579 1.00 96.00 274 LYS A CA 1
ATOM 2096 C C . LYS A 1 274 ? -14.673 3.673 21.532 1.00 96.00 274 LYS A C 1
ATOM 2098 O O . LYS A 1 274 ? -14.841 3.105 22.614 1.00 96.00 274 LYS A O 1
ATOM 2103 N N . ALA A 1 275 ? -15.387 4.730 21.146 1.00 95.75 275 ALA A N 1
ATOM 2104 C CA . ALA A 1 275 ? -16.475 5.311 21.924 1.00 95.75 275 ALA A CA 1
ATOM 2105 C C . ALA A 1 275 ? -17.663 4.344 22.045 1.00 95.75 275 ALA A C 1
ATOM 2107 O O . ALA A 1 275 ? -18.149 4.113 23.152 1.00 95.75 275 ALA A O 1
ATOM 2108 N N . ASP A 1 276 ? -18.062 3.698 20.949 1.00 95.69 276 ASP A N 1
ATOM 2109 C CA . ASP A 1 276 ? -19.124 2.692 20.929 1.00 95.69 276 ASP A CA 1
ATOM 2110 C C . ASP A 1 276 ? -18.759 1.477 21.789 1.00 95.69 276 ASP A C 1
ATOM 2112 O O . ASP A 1 276 ? -19.560 1.040 22.618 1.00 95.69 276 ASP A O 1
ATOM 2116 N N . HIS A 1 277 ? -17.521 0.982 21.693 1.00 95.00 277 HIS A N 1
ATOM 2117 C CA . HIS A 1 277 ? -17.037 -0.097 22.556 1.00 95.00 277 HIS A CA 1
ATOM 2118 C C . HIS A 1 277 ? -16.999 0.321 24.039 1.00 95.00 277 HIS A C 1
ATOM 2120 O O . HIS A 1 277 ? -17.319 -0.465 24.935 1.00 95.00 277 HIS A O 1
ATOM 2126 N N . ALA A 1 278 ? -16.641 1.572 24.344 1.00 95.12 278 ALA A N 1
ATOM 2127 C CA . ALA A 1 278 ? -16.707 2.094 25.707 1.00 95.12 278 ALA A CA 1
ATOM 2128 C C . ALA A 1 278 ? -18.154 2.181 26.224 1.00 95.12 278 ALA A C 1
ATOM 2130 O O . ALA A 1 278 ? -18.405 1.761 27.358 1.00 95.12 278 ALA A O 1
ATOM 2131 N N . ARG A 1 279 ? -19.099 2.644 25.392 1.00 96.19 279 ARG A N 1
ATOM 2132 C CA . ARG A 1 279 ? -20.534 2.694 25.709 1.00 96.19 279 ARG A CA 1
ATOM 2133 C C . ARG A 1 279 ? -21.085 1.299 25.994 1.00 96.19 279 ARG A C 1
ATOM 2135 O O . ARG A 1 279 ? -21.656 1.093 27.060 1.00 96.19 279 ARG A O 1
ATOM 2142 N N . GLN A 1 280 ? -20.815 0.325 25.125 1.00 96.19 280 GLN A N 1
ATOM 2143 C CA . GLN A 1 280 ? -21.246 -1.066 25.311 1.00 96.19 280 GLN A CA 1
ATOM 2144 C C . GLN A 1 280 ? -20.748 -1.651 26.641 1.00 96.19 280 GLN A C 1
ATOM 2146 O O . GLN A 1 280 ? -21.504 -2.293 27.370 1.00 96.19 280 GLN A O 1
ATOM 2151 N N . ARG A 1 281 ? -19.485 -1.392 27.017 1.00 95.69 281 ARG A N 1
ATOM 2152 C CA . ARG A 1 281 ? -18.946 -1.835 28.317 1.00 95.69 281 ARG A CA 1
ATOM 2153 C C . ARG A 1 281 ? -19.628 -1.150 29.502 1.00 95.69 281 ARG A C 1
ATOM 2155 O O . ARG A 1 281 ? -19.826 -1.787 30.539 1.00 95.69 281 ARG A O 1
ATOM 2162 N N . PHE A 1 282 ? -19.965 0.131 29.373 1.00 95.88 282 PHE A N 1
ATOM 2163 C CA . PHE A 1 282 ? -20.672 0.879 30.410 1.00 95.88 282 PHE A CA 1
ATOM 2164 C C . PHE A 1 282 ? -22.104 0.365 30.602 1.00 95.88 282 PHE A C 1
ATOM 2166 O O . PHE A 1 282 ? -22.484 0.049 31.731 1.00 95.88 282 PHE A O 1
ATOM 2173 N N . GLU A 1 283 ? -22.849 0.190 29.511 1.00 96.81 283 GLU A N 1
ATOM 2174 C CA . GLU A 1 283 ? -24.207 -0.368 29.507 1.00 96.81 283 GLU A CA 1
ATOM 2175 C C . GLU A 1 283 ? -24.223 -1.793 30.075 1.00 96.81 283 GLU A C 1
ATOM 2177 O O . GLU A 1 283 ? -25.011 -2.097 30.970 1.00 96.81 283 GLU A O 1
ATOM 2182 N N . ALA A 1 284 ? -23.283 -2.654 29.664 1.00 95.62 284 ALA A N 1
ATOM 2183 C CA . ALA A 1 284 ? -23.154 -4.007 30.206 1.00 95.62 284 ALA A CA 1
ATOM 2184 C C . ALA A 1 284 ? -22.862 -4.013 31.719 1.00 95.62 284 ALA A C 1
ATOM 2186 O O . ALA A 1 284 ? -23.387 -4.853 32.460 1.00 95.62 284 ALA A O 1
ATOM 2187 N N . ARG A 1 285 ? -22.049 -3.064 32.208 1.00 95.75 285 ARG A N 1
ATOM 2188 C CA . ARG A 1 285 ? -21.781 -2.895 33.644 1.00 95.75 285 ARG A CA 1
ATOM 2189 C C . ARG A 1 285 ? -23.021 -2.413 34.394 1.00 95.75 285 ARG A C 1
ATOM 2191 O O . ARG A 1 285 ? -23.290 -2.949 35.468 1.00 95.75 285 ARG A O 1
ATOM 2198 N N . GLN A 1 286 ? -23.753 -1.434 33.863 1.00 96.00 286 GLN A N 1
ATOM 2199 C CA . GLN A 1 286 ? -25.001 -0.957 34.467 1.00 96.00 286 GLN A CA 1
ATOM 2200 C C . GLN A 1 286 ? -26.048 -2.069 34.526 1.00 96.00 286 GLN A C 1
ATOM 2202 O O . GLN A 1 286 ? -26.599 -2.313 35.595 1.00 96.00 286 GLN A O 1
ATOM 2207 N N . ALA A 1 287 ? -26.237 -2.817 33.437 1.00 95.62 287 ALA A N 1
ATOM 2208 C CA . ALA A 1 287 ? -27.150 -3.955 33.395 1.00 95.62 287 ALA A CA 1
ATOM 2209 C C . ALA A 1 287 ? -26.774 -5.040 34.418 1.00 95.62 287 ALA A C 1
ATOM 2211 O O . ALA A 1 287 ? -27.646 -5.627 35.054 1.00 95.62 287 ALA A O 1
ATOM 2212 N N . ARG A 1 288 ? -25.475 -5.301 34.626 1.00 96.31 288 ARG A N 1
ATOM 2213 C CA . ARG A 1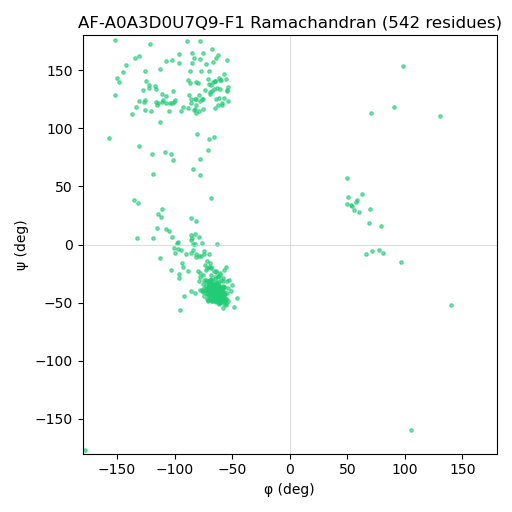 288 ? -25.022 -6.223 35.678 1.00 96.31 288 ARG A CA 1
ATOM 2214 C C . ARG A 1 288 ? -25.364 -5.708 37.078 1.00 96.31 288 ARG A C 1
ATOM 2216 O O . ARG A 1 288 ? -25.890 -6.477 37.873 1.00 96.31 288 ARG A O 1
ATOM 2223 N N . LEU A 1 289 ? -25.074 -4.439 37.368 1.00 94.75 289 LEU A N 1
ATOM 2224 C CA . LEU A 1 289 ? -25.367 -3.837 38.673 1.00 94.75 289 LEU A CA 1
ATOM 2225 C C . LEU A 1 289 ? -26.874 -3.820 38.967 1.00 94.75 289 LEU A C 1
ATOM 2227 O O . LEU A 1 289 ? -27.260 -4.178 40.074 1.00 94.75 289 LEU A O 1
ATOM 2231 N N . ALA A 1 290 ? -27.706 -3.500 37.971 1.00 95.50 290 ALA A N 1
ATOM 2232 C CA . ALA A 1 290 ? -29.163 -3.538 38.088 1.00 95.50 290 ALA A CA 1
ATOM 2233 C C . ALA A 1 290 ? -29.671 -4.952 38.415 1.00 95.50 290 ALA A C 1
ATOM 2235 O O . ALA A 1 290 ? -30.418 -5.123 39.371 1.00 95.50 290 ALA A O 1
ATOM 2236 N N . ARG A 1 291 ? -29.182 -5.992 37.718 1.00 94.69 291 ARG A N 1
ATOM 2237 C CA . ARG A 1 291 ? -29.534 -7.392 38.033 1.00 94.69 291 ARG A CA 1
ATOM 2238 C C . ARG A 1 291 ? -29.124 -7.804 39.448 1.00 94.69 291 ARG A C 1
ATOM 2240 O O . ARG A 1 291 ? -29.873 -8.499 40.127 1.00 94.69 291 ARG A O 1
ATOM 2247 N N . GLU A 1 292 ? -27.936 -7.396 39.897 1.00 94.19 292 GLU A N 1
ATOM 2248 C CA . GLU A 1 292 ? -27.478 -7.670 41.265 1.00 94.19 292 GLU A CA 1
ATOM 2249 C C . GLU A 1 292 ? -28.335 -6.950 42.318 1.00 94.19 292 GLU A C 1
ATOM 2251 O O . GLU A 1 292 ? -28.542 -7.485 43.410 1.00 94.19 292 GLU A O 1
ATOM 2256 N N . GLU A 1 293 ? -28.810 -5.739 42.025 1.00 94.75 293 GLU A N 1
ATOM 2257 C CA . GLU A 1 293 ? -29.705 -4.970 42.892 1.00 94.75 293 GLU A CA 1
ATOM 2258 C C . GLU A 1 293 ? -31.107 -5.586 42.937 1.00 94.75 293 GLU A C 1
ATOM 2260 O O . GLU A 1 293 ? -31.585 -5.891 44.029 1.00 94.75 293 GLU A O 1
ATOM 2265 N N . GLU A 1 294 ? -31.697 -5.915 41.787 1.00 94.12 294 GLU A N 1
ATOM 2266 C CA . GLU A 1 294 ? -32.975 -6.631 41.680 1.00 94.12 294 GLU A CA 1
ATOM 2267 C C . GLU A 1 294 ? -32.936 -7.981 42.412 1.00 94.12 294 GLU A C 1
ATOM 2269 O O . GLU A 1 294 ? -33.865 -8.334 43.141 1.00 94.12 294 GLU A O 1
ATOM 2274 N N . GLU A 1 295 ? -31.845 -8.747 42.289 1.00 92.75 295 GLU A N 1
ATOM 2275 C CA . GLU A 1 295 ? -31.688 -10.011 43.012 1.00 92.75 295 GLU A CA 1
ATOM 2276 C C . GLU A 1 295 ? -31.594 -9.786 44.532 1.00 92.75 295 GLU A C 1
ATOM 2278 O O . GLU A 1 295 ? -32.185 -10.540 45.316 1.00 92.75 295 GLU A O 1
ATOM 2283 N N . LYS A 1 296 ? -30.876 -8.743 44.973 1.00 93.25 296 LYS A N 1
ATOM 2284 C CA . LYS A 1 296 ? -30.799 -8.358 46.392 1.00 93.25 296 LYS A CA 1
ATOM 2285 C C . LYS A 1 296 ? -32.160 -7.909 46.919 1.00 93.25 296 LYS A C 1
ATOM 2287 O O . LYS A 1 296 ? -32.516 -8.293 48.035 1.00 93.25 296 LYS A O 1
ATOM 2292 N N . GLU A 1 297 ? -32.918 -7.134 46.151 1.00 92.81 297 GLU A N 1
ATOM 2293 C CA . GLU A 1 297 ? -34.270 -6.702 46.502 1.00 92.81 297 GLU A CA 1
ATOM 2294 C C . GLU A 1 297 ? -35.237 -7.880 46.566 1.00 92.81 297 GLU A C 1
ATOM 2296 O O . GLU A 1 297 ? -35.928 -8.032 47.574 1.00 92.81 297 GLU A O 1
ATOM 2301 N N . ARG A 1 298 ? -35.215 -8.785 45.581 1.00 91.69 298 ARG A N 1
ATOM 2302 C CA . ARG A 1 298 ? -36.016 -10.017 45.589 1.00 91.69 298 ARG A CA 1
ATOM 2303 C C . ARG A 1 298 ? -35.718 -10.859 46.828 1.00 91.69 298 ARG A C 1
ATOM 2305 O O . ARG A 1 298 ? -36.636 -11.195 47.575 1.00 91.69 298 ARG A O 1
ATOM 2312 N N . LYS A 1 299 ? -34.435 -11.091 47.139 1.00 92.00 299 LYS A N 1
ATOM 2313 C CA . LYS A 1 299 ? -34.014 -11.792 48.368 1.00 92.00 299 LYS A CA 1
ATOM 2314 C C . LYS A 1 299 ? -34.469 -11.064 49.640 1.00 92.00 299 LYS A C 1
ATOM 2316 O O . LYS A 1 299 ? -34.823 -11.717 50.622 1.00 92.00 299 LYS A O 1
ATOM 2321 N N . ARG A 1 300 ? -34.463 -9.723 49.672 1.00 90.69 300 ARG A N 1
ATOM 2322 C CA . ARG A 1 300 ? -34.983 -8.937 50.812 1.00 90.69 300 ARG A CA 1
ATOM 2323 C C . ARG A 1 300 ? -36.495 -9.089 50.960 1.00 90.69 300 ARG A C 1
ATOM 2325 O O . ARG A 1 300 ? -36.955 -9.313 52.077 1.00 90.69 300 ARG A O 1
ATOM 2332 N N . GLN A 1 301 ? -37.249 -9.008 49.867 1.00 90.94 301 GLN A N 1
ATOM 2333 C CA . GLN A 1 301 ? -38.702 -9.179 49.870 1.00 90.94 301 GLN A CA 1
ATOM 2334 C C . GLN A 1 301 ? -39.100 -10.597 50.297 1.00 90.94 301 GLN A C 1
ATOM 2336 O O . GLN A 1 301 ? -39.989 -10.753 51.130 1.00 90.94 301 GLN A O 1
ATOM 2341 N N . GLU A 1 302 ? -38.411 -11.628 49.803 1.00 90.50 302 GLU A N 1
ATOM 2342 C CA . GLU A 1 302 ? -38.607 -13.021 50.227 1.00 90.50 302 GLU A CA 1
ATOM 2343 C C . GLU A 1 302 ? -38.340 -13.198 51.727 1.00 90.50 302 GLU A C 1
ATOM 2345 O O . GLU A 1 302 ? -39.163 -13.772 52.442 1.00 90.50 302 GLU A O 1
ATOM 2350 N N . ARG A 1 303 ? -37.235 -12.636 52.243 1.00 89.31 303 ARG A N 1
ATOM 2351 C CA . ARG A 1 303 ? -36.925 -12.651 53.684 1.00 89.31 303 ARG A CA 1
ATOM 2352 C C . ARG A 1 303 ? -37.978 -11.912 54.510 1.00 89.31 303 ARG A C 1
ATOM 2354 O O . ARG A 1 303 ? -38.351 -12.404 55.573 1.00 89.31 303 ARG A O 1
ATOM 2361 N N . ALA A 1 304 ? -38.468 -10.764 54.041 1.00 88.94 304 ALA A N 1
ATOM 2362 C CA . ALA A 1 304 ? -39.511 -9.996 54.717 1.00 88.94 304 ALA A CA 1
ATOM 2363 C C . ALA A 1 304 ? -40.846 -10.759 54.755 1.00 88.94 304 ALA A C 1
ATOM 2365 O O . ALA A 1 304 ? -41.453 -10.865 55.819 1.00 88.94 304 ALA A O 1
ATOM 2366 N N . LYS A 1 305 ? -41.259 -11.370 53.634 1.00 90.19 305 LYS A N 1
ATOM 2367 C CA . LYS A 1 305 ? -42.447 -12.238 53.559 1.00 90.19 305 LYS A CA 1
ATOM 2368 C C . LYS A 1 305 ? -42.317 -13.448 54.488 1.00 90.19 305 LYS A C 1
ATOM 2370 O O . LYS A 1 305 ? -43.238 -13.730 55.250 1.00 90.19 305 LYS A O 1
ATOM 2375 N N . ALA A 1 306 ? -41.162 -14.116 54.501 1.00 87.31 306 ALA A N 1
ATOM 2376 C CA . ALA A 1 306 ? -40.900 -15.242 55.398 1.00 87.31 306 ALA A CA 1
ATOM 2377 C C . ALA A 1 306 ? -40.911 -14.829 56.883 1.00 87.31 306 ALA A C 1
ATOM 2379 O O . ALA A 1 306 ? -41.431 -15.558 57.727 1.00 87.31 306 ALA A O 1
ATOM 2380 N N . ALA A 1 307 ? -40.367 -13.654 57.218 1.00 83.94 307 ALA A N 1
ATOM 2381 C CA . ALA A 1 307 ? -40.404 -13.113 58.576 1.00 83.94 307 ALA A CA 1
ATOM 2382 C C . ALA A 1 307 ? -41.833 -12.747 59.016 1.00 83.94 307 ALA A C 1
ATOM 2384 O O . ALA A 1 307 ? -42.223 -13.080 60.137 1.00 83.94 307 ALA A O 1
ATOM 2385 N N . ALA A 1 308 ? -42.626 -12.130 58.134 1.00 85.81 308 ALA A N 1
ATOM 2386 C CA . ALA A 1 308 ? -44.032 -11.816 58.380 1.00 85.81 308 ALA A CA 1
ATOM 2387 C C . ALA A 1 308 ? -44.877 -13.088 58.568 1.00 85.81 308 ALA A C 1
ATOM 2389 O O . ALA A 1 308 ? -45.647 -13.169 59.521 1.00 85.81 308 ALA A O 1
ATOM 2390 N N . ALA A 1 309 ? -44.668 -14.118 57.739 1.00 84.38 309 ALA A N 1
ATOM 2391 C CA . ALA A 1 309 ? -45.327 -15.417 57.886 1.00 84.38 309 ALA A CA 1
ATOM 2392 C C . ALA A 1 309 ? -44.980 -16.094 59.225 1.00 84.38 309 ALA A C 1
ATOM 2394 O O . ALA A 1 309 ? -45.871 -16.563 59.932 1.00 84.38 309 ALA A O 1
ATOM 2395 N N . LYS A 1 310 ? -43.702 -16.067 59.637 1.00 81.75 310 LYS A N 1
ATOM 2396 C CA . LYS A 1 310 ? -43.271 -16.573 60.954 1.00 81.75 310 LYS A CA 1
ATOM 2397 C C . LYS A 1 310 ? -43.876 -15.782 62.121 1.00 81.75 310 LYS A C 1
ATOM 2399 O O . LYS A 1 310 ? -44.207 -16.374 63.146 1.00 81.75 310 LYS A O 1
ATOM 2404 N N . GLN A 1 311 ? -44.027 -14.460 62.000 1.00 73.69 311 GLN A N 1
ATOM 2405 C CA . GLN A 1 311 ? -44.704 -13.644 63.017 1.00 73.69 311 GLN A CA 1
ATOM 2406 C C . GLN A 1 311 ? -46.212 -13.903 63.072 1.00 73.69 311 GLN A C 1
ATOM 2408 O O . GLN A 1 311 ? -46.764 -13.949 64.170 1.00 73.69 311 GLN A O 1
ATOM 2413 N N . ALA A 1 312 ? -46.870 -14.103 61.928 1.00 74.44 312 ALA A N 1
ATOM 2414 C CA . ALA A 1 312 ? -48.282 -14.467 61.868 1.00 74.44 312 ALA A CA 1
ATOM 2415 C C . ALA A 1 312 ? -48.530 -15.839 62.517 1.00 74.44 312 ALA A C 1
ATOM 2417 O O . ALA A 1 312 ? -49.426 -15.962 63.346 1.00 74.44 312 ALA A O 1
ATOM 2418 N N . GLN A 1 313 ? -47.669 -16.828 62.250 1.00 73.38 313 GLN A N 1
ATOM 2419 C CA . GLN A 1 313 ? -47.710 -18.130 62.929 1.00 73.38 313 GLN A CA 1
ATOM 2420 C C . GLN A 1 313 ? -47.475 -18.009 64.443 1.00 73.38 313 GLN A C 1
ATOM 2422 O O . GLN A 1 313 ? -48.183 -18.641 65.219 1.00 73.38 313 GLN A O 1
ATOM 2427 N N . LYS A 1 314 ? -46.544 -17.151 64.892 1.00 67.25 314 LYS A N 1
ATOM 2428 C CA . LYS A 1 314 ? -46.330 -16.889 66.329 1.00 67.25 314 LYS A CA 1
ATOM 2429 C C . LYS A 1 314 ? -47.488 -16.152 67.010 1.00 67.25 314 LYS A C 1
ATOM 2431 O O . LYS A 1 314 ? -47.684 -16.354 68.200 1.00 67.25 314 LYS A O 1
ATOM 2436 N N . LYS A 1 315 ? -48.233 -15.300 66.296 1.00 60.66 315 LYS A N 1
ATOM 2437 C CA . LYS A 1 315 ? -49.439 -14.628 66.821 1.00 60.66 315 LYS A CA 1
ATOM 2438 C C . LYS A 1 315 ? -50.679 -15.527 66.815 1.00 60.66 315 LYS A C 1
ATOM 2440 O O . LYS A 1 315 ? -51.597 -15.263 67.579 1.00 60.66 315 LYS A O 1
ATOM 2445 N N . ALA A 1 316 ? -50.703 -16.559 65.973 1.00 53.03 316 ALA A N 1
ATOM 2446 C CA . ALA A 1 316 ? -51.777 -17.549 65.913 1.00 53.03 316 ALA A CA 1
ATOM 2447 C C . ALA A 1 316 ? -51.599 -18.714 66.910 1.00 53.03 316 ALA A C 1
ATOM 2449 O O . ALA A 1 316 ? -52.509 -19.524 67.058 1.00 53.03 316 ALA A O 1
ATOM 2450 N N . ALA A 1 317 ? -50.458 -18.805 67.603 1.00 39.94 317 ALA A N 1
ATOM 2451 C CA . ALA A 1 317 ? -50.250 -19.776 68.675 1.00 39.94 317 ALA A CA 1
ATOM 2452 C C . ALA A 1 317 ? -50.876 -19.262 69.995 1.00 39.94 317 ALA A C 1
ATOM 2454 O O . ALA A 1 317 ? -50.533 -18.153 70.419 1.00 39.94 317 ALA A O 1
ATOM 2455 N N . PRO A 1 318 ? -51.770 -20.021 70.662 1.00 39.25 318 PRO A N 1
ATOM 2456 C CA . PRO A 1 318 ? -52.326 -19.639 71.958 1.00 39.25 318 PRO A CA 1
ATOM 2457 C C . PRO A 1 318 ? -51.232 -19.501 73.024 1.00 39.25 318 PRO A C 1
ATOM 2459 O O . PRO A 1 318 ? -50.279 -20.280 73.062 1.00 39.25 318 PRO A O 1
ATOM 2462 N N . ALA A 1 319 ? -51.378 -18.506 73.900 1.00 41.00 319 ALA A N 1
ATOM 2463 C CA . ALA A 1 319 ? -50.485 -18.268 75.026 1.00 41.00 319 ALA A CA 1
ATOM 2464 C C . ALA A 1 319 ? -50.654 -19.360 76.095 1.00 41.00 319 ALA A C 1
ATOM 2466 O O . ALA A 1 319 ? -51.457 -19.221 77.015 1.00 41.00 319 ALA A O 1
ATOM 2467 N N . GLU A 1 320 ? -49.871 -20.428 75.989 1.00 30.19 320 GLU A N 1
ATOM 2468 C CA . GLU A 1 320 ? -49.707 -21.403 77.061 1.00 30.19 320 GLU A CA 1
ATOM 2469 C C . GLU A 1 320 ? -48.467 -21.026 77.885 1.00 30.19 320 GLU A C 1
ATOM 2471 O O . GLU A 1 320 ? -47.342 -20.976 77.384 1.00 30.19 320 GLU A O 1
ATOM 2476 N N . LYS A 1 321 ? -48.692 -20.660 79.152 1.00 40.84 321 LYS A N 1
ATOM 2477 C CA . LYS A 1 321 ? -47.640 -20.410 80.145 1.00 40.84 321 LYS A CA 1
ATOM 2478 C C . LYS A 1 321 ? -46.943 -21.731 80.488 1.00 40.84 321 LYS A C 1
ATOM 2480 O O . LYS A 1 321 ? -47.643 -22.666 80.866 1.00 40.84 321 LYS A O 1
ATOM 2485 N N . PRO A 1 322 ? -45.605 -21.751 80.592 1.00 34.62 322 PRO A N 1
ATOM 2486 C CA . PRO A 1 322 ? -44.951 -22.630 81.551 1.00 34.62 322 PRO A CA 1
ATOM 2487 C C . PRO A 1 322 ? -44.320 -21.812 82.679 1.00 34.62 322 PRO A C 1
ATOM 2489 O O . PRO A 1 322 ? -43.585 -20.848 82.456 1.00 34.62 322 PRO A O 1
ATOM 2492 N N . ALA A 1 323 ? -44.640 -22.222 83.904 1.00 27.30 323 ALA A N 1
ATOM 2493 C CA . ALA A 1 323 ? -43.949 -21.845 85.127 1.00 27.30 323 ALA A CA 1
ATOM 2494 C C . ALA A 1 323 ? -42.517 -22.433 85.151 1.00 27.30 323 ALA A C 1
ATOM 2496 O O . ALA A 1 323 ? -42.250 -23.420 84.462 1.00 27.30 323 ALA A O 1
ATOM 2497 N N . PRO A 1 324 ? -41.587 -21.848 85.928 1.00 40.69 324 PRO A N 1
ATOM 2498 C CA . PRO A 1 324 ? -40.173 -22.180 85.862 1.00 40.69 324 PRO A CA 1
ATOM 2499 C C . PRO A 1 324 ? -39.849 -23.356 86.783 1.00 40.69 324 PRO A C 1
ATOM 2501 O O . PRO A 1 324 ? -40.138 -23.309 87.973 1.00 40.69 324 PRO A O 1
ATOM 2504 N N . THR A 1 325 ? -39.184 -24.384 86.266 1.00 29.84 325 THR A N 1
ATOM 2505 C CA . THR A 1 325 ? -38.366 -25.286 87.086 1.00 29.84 325 THR A CA 1
ATOM 2506 C C . THR A 1 325 ? -37.236 -25.873 86.248 1.00 29.84 325 THR A C 1
ATOM 2508 O O . THR A 1 325 ? -37.473 -26.420 85.177 1.00 29.84 325 THR A O 1
ATOM 2511 N N . ALA A 1 326 ? -36.026 -25.753 86.799 1.00 28.58 326 ALA A N 1
ATOM 2512 C CA . ALA A 1 326 ? -34.952 -26.750 86.827 1.00 28.58 326 ALA A CA 1
ATOM 2513 C C . ALA A 1 326 ? -33.572 -26.231 86.381 1.00 28.58 326 ALA A C 1
ATOM 2515 O O . ALA A 1 326 ? -33.306 -26.000 85.208 1.00 28.58 326 ALA A O 1
ATOM 2516 N N . ALA A 1 327 ? -32.711 -26.166 87.399 1.00 28.55 327 ALA A N 1
ATOM 2517 C CA . ALA A 1 327 ? -31.349 -26.690 87.446 1.00 28.55 327 ALA A CA 1
ATOM 2518 C C . ALA A 1 327 ? -30.237 -26.022 86.615 1.00 28.55 327 ALA A C 1
ATOM 2520 O O . ALA A 1 327 ? -30.136 -26.117 85.396 1.00 28.55 327 ALA A O 1
ATOM 2521 N N . ILE A 1 328 ? -29.330 -25.444 87.400 1.00 35.41 328 ILE A N 1
ATOM 2522 C CA . ILE A 1 328 ? -27.998 -24.933 87.098 1.00 35.41 328 ILE A CA 1
ATOM 2523 C C . ILE A 1 328 ? -27.106 -26.076 86.586 1.00 35.41 328 ILE A C 1
ATOM 2525 O O . ILE A 1 328 ? -26.935 -27.081 87.274 1.00 35.41 328 ILE A O 1
ATOM 2529 N N . THR A 1 329 ? -26.491 -25.890 85.416 1.00 34.66 329 THR A N 1
ATOM 2530 C CA . THR A 1 329 ? -25.277 -26.607 84.991 1.00 34.66 329 THR A CA 1
ATOM 2531 C C . THR A 1 329 ? -24.291 -25.588 84.414 1.00 34.66 329 THR A C 1
ATOM 2533 O O . THR A 1 329 ? -24.595 -24.848 83.478 1.00 34.66 329 THR A O 1
ATOM 2536 N N . GLY A 1 330 ? -23.126 -25.484 85.059 1.00 47.38 330 GLY A N 1
ATOM 2537 C CA . GLY A 1 330 ? -22.088 -24.501 84.761 1.00 47.38 330 GLY A CA 1
ATOM 2538 C C . GLY A 1 330 ? -21.438 -24.728 83.395 1.00 47.38 330 GLY A C 1
ATOM 2539 O O . GLY A 1 330 ? -21.057 -25.843 83.056 1.00 47.38 330 GLY A O 1
ATOM 2540 N N . GLY A 1 331 ? -21.321 -23.641 82.629 1.00 45.44 331 GLY A N 1
ATOM 2541 C CA . GLY A 1 331 ? -20.722 -23.577 81.290 1.00 45.44 331 GLY A CA 1
ATOM 2542 C C . GLY A 1 331 ? -21.523 -22.663 80.358 1.00 45.44 331 GLY A C 1
ATOM 2543 O O . GLY A 1 331 ? -20.996 -21.689 79.825 1.00 45.44 331 GLY A O 1
ATOM 2544 N N . ASP A 1 332 ? -22.832 -22.902 80.264 1.00 50.84 332 ASP A N 1
ATOM 2545 C CA . ASP A 1 332 ? -23.746 -22.157 79.385 1.00 50.84 332 ASP A CA 1
ATOM 2546 C C . ASP A 1 332 ? -24.151 -20.776 79.936 1.00 50.84 332 ASP A C 1
ATOM 2548 O O . ASP A 1 332 ? -24.487 -19.867 79.170 1.00 50.84 332 ASP A O 1
ATOM 2552 N N . ASP A 1 333 ? -24.099 -20.586 81.257 1.00 59.34 333 ASP A N 1
ATOM 2553 C CA . ASP A 1 333 ? -24.538 -19.343 81.902 1.00 59.34 333 ASP A CA 1
ATOM 2554 C C . ASP A 1 333 ? -23.547 -18.185 81.727 1.00 59.34 333 ASP A C 1
ATOM 2556 O O . ASP A 1 333 ? -23.984 -17.052 81.523 1.00 59.34 333 ASP A O 1
ATOM 2560 N N . LEU A 1 334 ? -22.227 -18.428 81.691 1.00 66.12 334 LEU A N 1
ATOM 2561 C CA . LEU A 1 334 ? -21.258 -17.344 81.473 1.00 66.12 334 LEU A CA 1
ATOM 2562 C C . LEU A 1 334 ? -21.356 -16.790 80.041 1.00 66.12 334 LEU A C 1
ATOM 2564 O O . LEU A 1 334 ? -21.368 -15.574 79.853 1.00 66.12 334 LEU A O 1
ATOM 2568 N N . ALA A 1 335 ? -21.493 -17.656 79.032 1.00 66.94 335 ALA A N 1
ATOM 2569 C CA . ALA A 1 335 ? -21.647 -17.238 77.637 1.00 66.94 335 ALA A CA 1
ATOM 2570 C C . ALA A 1 335 ? -22.976 -16.492 77.402 1.00 66.94 335 ALA A C 1
ATOM 2572 O O . ALA A 1 335 ? -23.013 -15.478 76.692 1.00 66.94 335 ALA A O 1
ATOM 2573 N N . LYS A 1 336 ? -24.069 -16.929 78.047 1.00 74.88 336 LYS A N 1
ATOM 2574 C CA . LYS A 1 336 ? -25.360 -16.219 78.032 1.00 74.88 336 LYS A CA 1
ATOM 2575 C C . LYS A 1 336 ? -25.267 -14.865 78.741 1.00 74.88 336 LYS A C 1
ATOM 2577 O O . LYS A 1 336 ? -25.732 -13.871 78.181 1.00 74.88 336 LYS A O 1
ATOM 2582 N N . LEU A 1 337 ? -24.604 -14.786 79.898 1.00 75.81 337 LEU A N 1
ATOM 2583 C CA . LEU A 1 337 ? -24.358 -13.533 80.627 1.00 75.81 337 LEU A CA 1
ATOM 2584 C C . LEU A 1 337 ? -23.429 -12.582 79.855 1.00 75.81 337 LEU A C 1
ATOM 2586 O O . LEU A 1 337 ? -23.677 -11.378 79.834 1.00 75.81 337 LEU A O 1
ATOM 2590 N N . GLN A 1 338 ? -22.423 -13.097 79.143 1.00 79.12 338 GLN A N 1
ATOM 2591 C CA . GLN A 1 338 ? -21.538 -12.312 78.275 1.00 79.12 338 GLN A CA 1
ATOM 2592 C C . GLN A 1 338 ? -22.299 -11.724 77.086 1.00 79.12 338 GLN A C 1
ATOM 2594 O O . GLN A 1 338 ? -22.159 -10.541 76.769 1.00 79.12 338 GLN A O 1
ATOM 2599 N N . THR A 1 339 ? -23.140 -12.535 76.443 1.00 77.81 339 THR A N 1
ATOM 2600 C CA . THR A 1 339 ? -23.969 -12.100 75.312 1.00 77.81 339 THR A CA 1
ATOM 2601 C C . THR A 1 339 ? -25.020 -11.088 75.774 1.00 77.81 339 THR A C 1
ATOM 2603 O O . THR A 1 339 ? -25.241 -10.072 75.108 1.00 77.81 339 THR A O 1
ATOM 2606 N N . ALA A 1 340 ? -25.614 -11.300 76.953 1.00 77.38 340 ALA A N 1
ATOM 2607 C CA . ALA A 1 340 ? -26.526 -10.356 77.586 1.00 77.38 340 ALA A CA 1
ATOM 2608 C C . ALA A 1 340 ? -25.827 -9.021 77.894 1.00 77.38 340 ALA A C 1
ATOM 2610 O O . ALA A 1 340 ? -26.317 -7.986 77.439 1.00 77.38 340 ALA A O 1
ATOM 2611 N N . ALA A 1 341 ? -24.656 -9.037 78.543 1.00 80.44 341 ALA A N 1
ATOM 2612 C CA . ALA A 1 341 ? -23.863 -7.846 78.859 1.00 80.44 341 ALA A CA 1
ATOM 2613 C C . ALA A 1 341 ? -23.393 -7.090 77.602 1.00 80.44 341 ALA A C 1
ATOM 2615 O O . ALA A 1 341 ? -23.449 -5.861 77.552 1.00 80.44 341 ALA A O 1
ATOM 2616 N N . ALA A 1 342 ? -22.988 -7.802 76.545 1.00 78.31 342 ALA A N 1
ATOM 2617 C CA . ALA A 1 342 ? -22.625 -7.193 75.266 1.00 78.31 342 ALA A CA 1
ATOM 2618 C C . ALA A 1 342 ? -23.839 -6.553 74.567 1.00 78.31 342 ALA A C 1
ATOM 2620 O O . ALA A 1 342 ? -23.737 -5.454 74.015 1.00 78.31 342 ALA A O 1
ATOM 2621 N N . SER A 1 343 ? -25.005 -7.207 74.616 1.00 80.19 343 SER A N 1
ATOM 2622 C CA . SER A 1 343 ? -26.235 -6.705 73.995 1.00 80.19 343 SER A CA 1
ATOM 2623 C C . SER A 1 343 ? -26.802 -5.468 74.703 1.00 80.19 343 SER A C 1
ATOM 2625 O O . SER A 1 343 ? -27.228 -4.522 74.033 1.00 80.19 343 SER A O 1
ATOM 2627 N N . THR A 1 344 ? -26.767 -5.424 76.040 1.00 81.56 344 THR A N 1
ATOM 2628 C CA . THR A 1 344 ? -27.220 -4.271 76.831 1.00 81.56 344 THR A CA 1
ATOM 2629 C C . THR A 1 344 ? -26.249 -3.100 76.701 1.00 81.56 344 THR A C 1
ATOM 2631 O O . THR A 1 344 ? -26.699 -1.975 76.484 1.00 81.56 344 THR A O 1
ATOM 2634 N N . MET A 1 345 ? -24.933 -3.353 76.676 1.00 81.56 345 MET A N 1
ATOM 2635 C CA . MET A 1 345 ? -23.919 -2.326 76.393 1.00 81.56 345 MET A CA 1
ATOM 2636 C C . MET A 1 345 ? -24.043 -1.730 74.989 1.00 81.56 345 MET A C 1
ATOM 2638 O O . MET A 1 345 ? -23.869 -0.522 74.815 1.00 81.56 345 MET A O 1
ATOM 2642 N N . LYS A 1 346 ? -24.365 -2.545 73.976 1.00 84.25 346 LYS A N 1
ATOM 2643 C CA . LYS A 1 346 ? -24.607 -2.050 72.614 1.00 84.25 346 LYS A CA 1
ATOM 2644 C C . LYS A 1 346 ? -25.824 -1.121 72.572 1.00 84.25 346 LYS A C 1
ATOM 2646 O O . LYS A 1 346 ? -25.716 -0.015 72.049 1.00 84.25 346 LYS A O 1
ATOM 2651 N N . ARG A 1 347 ? -26.938 -1.525 73.194 1.00 85.25 347 ARG A N 1
ATOM 2652 C CA . ARG A 1 347 ? -28.164 -0.709 73.291 1.00 85.25 347 ARG A CA 1
ATOM 2653 C C . ARG A 1 347 ? -27.946 0.589 74.074 1.00 85.25 347 ARG A C 1
ATOM 2655 O O . ARG A 1 347 ? -28.477 1.621 73.679 1.00 85.25 347 ARG A O 1
ATOM 2662 N N . TYR A 1 348 ? -27.138 0.560 75.136 1.00 87.19 348 TYR A N 1
ATOM 2663 C CA . TYR A 1 348 ? -26.740 1.762 75.872 1.00 87.19 348 TYR A CA 1
ATOM 2664 C C . TYR A 1 348 ? -25.921 2.723 74.994 1.00 87.19 348 TYR A C 1
ATOM 2666 O O . TYR A 1 348 ? -26.267 3.897 74.893 1.00 87.19 348 TYR A O 1
ATOM 2674 N N . LYS A 1 349 ? -24.894 2.232 74.283 1.00 85.12 349 LYS A N 1
ATOM 2675 C CA . LYS A 1 349 ? -24.077 3.066 73.379 1.00 85.12 349 LYS A CA 1
ATOM 2676 C C . LYS A 1 349 ? -24.881 3.645 72.210 1.00 85.12 349 LYS A C 1
ATOM 2678 O O . LYS A 1 349 ? -24.638 4.779 71.806 1.00 85.12 349 LYS A O 1
ATOM 2683 N N . GLU A 1 350 ? -25.832 2.890 71.663 1.00 85.38 350 GLU A N 1
ATOM 2684 C CA . GLU A 1 350 ? -26.751 3.376 70.624 1.00 85.38 350 GLU A CA 1
ATOM 2685 C C . GLU A 1 350 ? -27.685 4.469 71.165 1.00 85.38 350 GLU A C 1
ATOM 2687 O O . GLU A 1 350 ? -27.838 5.508 70.525 1.00 85.38 350 GLU A O 1
ATOM 2692 N N . ALA A 1 351 ? -28.234 4.293 72.371 1.00 83.94 351 ALA A N 1
ATOM 2693 C CA . ALA A 1 351 ? -29.051 5.311 73.029 1.00 83.94 351 ALA A CA 1
ATOM 2694 C C . ALA A 1 351 ? -28.245 6.575 73.386 1.00 83.94 351 ALA A C 1
ATOM 2696 O O . ALA A 1 351 ? -28.751 7.681 73.224 1.00 83.94 351 ALA A O 1
ATOM 2697 N N . GLN A 1 352 ? -26.979 6.434 73.793 1.00 86.31 352 GLN A N 1
ATOM 2698 C CA . GLN A 1 352 ? -26.083 7.560 74.075 1.00 86.31 352 GLN A CA 1
ATOM 2699 C C . GLN A 1 352 ? -25.739 8.351 72.802 1.00 86.31 352 GLN A C 1
ATOM 2701 O O . GLN A 1 352 ? -25.720 9.579 72.821 1.00 86.31 352 GLN A O 1
ATOM 2706 N N . LYS A 1 353 ? -25.528 7.667 71.668 1.00 85.69 353 LYS A N 1
ATOM 2707 C CA . LYS A 1 353 ? -25.351 8.326 70.361 1.00 85.69 353 LYS A CA 1
ATOM 2708 C C . LYS A 1 353 ? -26.623 9.034 69.895 1.00 85.69 353 LYS A C 1
ATOM 2710 O O . LYS A 1 353 ? -26.533 10.130 69.348 1.00 85.69 353 LYS A O 1
ATOM 2715 N N . ALA A 1 354 ? -27.791 8.430 70.117 1.00 81.94 354 ALA A N 1
ATOM 2716 C CA . ALA A 1 354 ? -29.076 9.050 69.804 1.00 81.94 354 ALA A CA 1
ATOM 2717 C C . ALA A 1 354 ? -29.317 10.312 70.651 1.00 81.94 354 ALA A C 1
ATOM 2719 O O . ALA A 1 354 ? -29.736 11.324 70.100 1.00 81.94 354 ALA A O 1
ATOM 2720 N N . LEU A 1 355 ? -28.968 10.286 71.944 1.00 83.75 355 LEU A N 1
ATOM 2721 C CA . LEU A 1 355 ? -29.010 11.458 72.823 1.00 83.75 355 LEU A CA 1
ATOM 2722 C C . LEU A 1 355 ? -28.064 12.568 72.335 1.00 83.75 355 LEU A C 1
ATOM 2724 O O . LEU A 1 355 ? -28.512 13.684 72.116 1.00 83.75 355 LEU A O 1
ATOM 2728 N N . ALA A 1 356 ? -26.795 12.250 72.064 1.00 82.94 356 ALA A N 1
ATOM 2729 C CA . ALA A 1 356 ? -25.820 13.231 71.576 1.00 82.94 356 ALA A CA 1
ATOM 2730 C C . ALA A 1 356 ? -26.197 13.836 70.208 1.00 82.94 356 ALA A C 1
ATOM 2732 O O . ALA A 1 356 ? -25.812 14.959 69.889 1.00 82.94 356 ALA A O 1
ATOM 2733 N N . THR A 1 357 ? -26.944 13.098 69.382 1.00 79.81 357 THR A N 1
ATOM 2734 C CA . THR A 1 357 ? -27.472 13.607 68.106 1.00 79.81 357 THR A CA 1
ATOM 2735 C C . THR A 1 357 ? -28.694 14.502 68.333 1.00 79.81 357 THR A C 1
ATOM 2737 O O . THR A 1 357 ? -28.818 15.540 67.692 1.00 79.81 357 THR A O 1
ATOM 2740 N N . ALA A 1 358 ? -29.567 14.139 69.276 1.00 79.25 358 ALA A N 1
ATOM 2741 C CA . ALA A 1 358 ? -30.731 14.929 69.675 1.00 79.25 358 ALA A CA 1
ATOM 2742 C C . ALA A 1 358 ? -30.346 16.255 70.365 1.00 79.25 358 ALA A C 1
ATOM 2744 O O . ALA A 1 358 ? -30.973 17.277 70.102 1.00 79.25 358 ALA A O 1
ATOM 2745 N N . GLU A 1 359 ? -29.281 16.258 71.177 1.00 78.62 359 GLU A N 1
ATOM 2746 C CA . GLU A 1 359 ? -28.700 17.458 71.808 1.00 78.62 359 GLU A CA 1
ATOM 2747 C C . GLU A 1 359 ? -28.111 18.421 70.772 1.00 78.62 359 GLU A C 1
ATOM 2749 O O . GLU A 1 359 ? -28.281 19.631 70.887 1.00 78.62 359 GLU A O 1
ATOM 2754 N N . LYS A 1 360 ? -27.472 17.893 69.720 1.00 77.25 360 LYS A N 1
ATOM 2755 C CA . LYS A 1 360 ? -26.927 18.706 68.619 1.00 77.25 360 LYS A CA 1
ATOM 2756 C C . LYS A 1 360 ? -27.997 19.276 67.690 1.00 77.25 360 LYS A C 1
ATOM 2758 O O . LYS A 1 360 ? -27.795 20.352 67.140 1.00 77.25 360 LYS A O 1
ATOM 2763 N N . ASN A 1 361 ? -29.104 18.560 67.505 1.00 75.88 361 ASN A N 1
ATOM 2764 C CA . ASN A 1 361 ? -30.154 18.928 66.554 1.00 75.88 361 ASN A CA 1
ATOM 2765 C C . ASN A 1 361 ? -31.342 19.664 67.202 1.00 75.88 361 ASN A C 1
ATOM 2767 O O . ASN A 1 361 ? -32.292 19.985 66.495 1.00 75.88 361 ASN A O 1
ATOM 2771 N N . GLY A 1 362 ? -31.307 19.919 68.516 1.00 66.75 362 GLY A N 1
ATOM 2772 C CA . GLY A 1 362 ? -32.311 20.726 69.217 1.00 66.75 362 GLY A CA 1
ATOM 2773 C C . GLY A 1 362 ? -33.728 20.142 69.192 1.00 66.75 362 GLY A C 1
ATOM 2774 O O . GLY A 1 362 ? -34.678 20.866 68.932 1.00 66.75 362 GLY A O 1
ATOM 2775 N N . THR A 1 363 ? -33.887 18.833 69.413 1.00 65.75 363 THR A N 1
ATOM 2776 C CA . THR A 1 363 ? -35.212 18.176 69.391 1.00 65.75 363 THR A CA 1
ATOM 2777 C C . THR A 1 363 ? -35.936 18.228 70.743 1.00 65.75 363 THR A C 1
ATOM 2779 O O . THR A 1 363 ? -35.334 17.901 71.764 1.00 65.75 363 THR A O 1
ATOM 2782 N N . ASP A 1 364 ? -37.251 18.476 70.736 1.00 57.78 364 ASP A N 1
ATOM 2783 C CA . ASP A 1 364 ? -38.124 18.670 71.918 1.00 57.78 364 ASP A CA 1
ATOM 2784 C C . ASP A 1 364 ? -38.269 17.463 72.875 1.00 57.78 364 ASP A C 1
ATOM 2786 O O . ASP A 1 364 ? -38.978 17.537 73.875 1.00 57.78 364 ASP A O 1
ATOM 2790 N N . ASN A 1 365 ? -37.610 16.329 72.604 1.00 67.19 365 ASN A N 1
ATOM 2791 C CA . ASN A 1 365 ? -37.763 15.085 73.376 1.00 67.19 365 ASN A CA 1
ATOM 2792 C C . ASN A 1 365 ? -36.491 14.662 74.140 1.00 67.19 365 ASN A C 1
ATOM 2794 O O . ASN A 1 365 ? -36.260 13.477 74.408 1.00 67.19 365 ASN A O 1
ATOM 2798 N N . LEU A 1 366 ? -35.649 15.641 74.478 1.00 76.19 366 LEU A N 1
ATOM 2799 C CA . LEU A 1 366 ? -34.383 15.460 75.195 1.00 76.19 366 LEU A CA 1
ATOM 2800 C C . LEU A 1 366 ? -34.564 14.786 76.558 1.00 76.19 366 LEU A C 1
ATOM 2802 O O . LEU A 1 366 ? -33.856 13.831 76.872 1.00 76.19 366 LEU A O 1
ATOM 2806 N N . GLU A 1 367 ? -35.559 15.210 77.333 1.00 76.62 367 GLU A N 1
ATOM 2807 C CA . GLU A 1 367 ? -35.785 14.711 78.693 1.00 76.62 367 GLU A CA 1
ATOM 2808 C C . GLU A 1 367 ? -36.189 13.221 78.713 1.00 76.62 367 GLU A C 1
ATOM 2810 O O . GLU A 1 367 ? -35.737 12.438 79.556 1.00 76.62 367 GLU A O 1
ATOM 2815 N N . ALA A 1 368 ? -36.982 12.780 77.730 1.00 77.75 368 ALA A N 1
ATOM 2816 C CA . ALA A 1 368 ? -37.350 11.373 77.572 1.00 77.75 368 ALA A CA 1
ATOM 2817 C C . ALA A 1 368 ? -36.162 10.512 77.110 1.00 77.75 368 ALA A C 1
ATOM 2819 O O . ALA A 1 368 ? -36.009 9.369 77.554 1.00 77.75 368 ALA A O 1
ATOM 2820 N N . LEU A 1 369 ? -35.295 11.052 76.245 1.00 79.00 369 LEU A N 1
ATOM 2821 C CA . LEU A 1 369 ? -34.071 10.376 75.812 1.00 79.00 369 LEU A CA 1
ATOM 2822 C C . LEU A 1 369 ? -33.056 10.260 76.955 1.00 79.00 369 LEU A C 1
ATOM 2824 O O . LEU A 1 369 ? -32.464 9.193 77.115 1.00 79.00 369 LEU A O 1
ATOM 2828 N N . GLN A 1 370 ? -32.915 11.287 77.797 1.00 83.56 370 GLN A N 1
ATOM 2829 C CA . GLN A 1 370 ? -32.065 11.246 78.992 1.00 83.56 370 GLN A CA 1
ATOM 2830 C C . GLN A 1 370 ? -32.547 10.178 79.982 1.00 83.56 370 GLN A C 1
ATOM 2832 O O . GLN A 1 370 ? -31.754 9.331 80.403 1.00 83.56 370 GLN A O 1
ATOM 2837 N N . LYS A 1 371 ? -33.858 10.122 80.272 1.00 84.25 371 LYS A N 1
ATOM 2838 C CA . LYS A 1 371 ? -34.455 9.057 81.106 1.00 84.25 371 LYS A CA 1
ATOM 2839 C C . LYS A 1 371 ? -34.211 7.662 80.521 1.00 84.25 371 LYS A C 1
ATOM 2841 O O . LYS A 1 371 ? -33.880 6.730 81.253 1.00 84.25 371 LYS A O 1
ATOM 2846 N N . LYS A 1 372 ? -34.311 7.509 79.197 1.00 84.00 372 LYS A N 1
ATOM 2847 C CA . LYS A 1 372 ? -34.067 6.234 78.504 1.00 84.00 372 LYS A CA 1
ATOM 2848 C C . LYS A 1 372 ? -32.595 5.810 78.544 1.00 84.00 372 LYS A C 1
ATOM 2850 O O . LYS A 1 372 ? -32.315 4.625 78.719 1.00 84.00 372 LYS A O 1
ATOM 2855 N N . VAL A 1 373 ? -31.657 6.750 78.414 1.00 87.62 373 VAL A N 1
ATOM 2856 C CA . VAL A 1 373 ? -30.216 6.485 78.565 1.00 87.62 373 VAL A CA 1
ATOM 2857 C C . VAL A 1 373 ? -29.892 6.076 80.002 1.00 87.62 373 VAL A C 1
ATOM 2859 O O . VAL A 1 373 ? -29.182 5.090 80.186 1.00 87.62 373 VAL A O 1
ATOM 2862 N N . ALA A 1 374 ? -30.462 6.750 81.007 1.00 85.94 374 ALA A N 1
ATOM 2863 C CA . ALA A 1 374 ? -30.276 6.400 82.417 1.00 85.94 374 ALA A CA 1
ATOM 2864 C C . ALA A 1 374 ? -30.780 4.979 82.737 1.00 85.94 374 ALA A C 1
ATOM 2866 O O . ALA A 1 374 ? -30.038 4.175 83.297 1.00 85.94 374 ALA A O 1
ATOM 2867 N N . GLN A 1 375 ? -31.986 4.619 82.280 1.00 85.06 375 GLN A N 1
ATOM 2868 C CA . GLN A 1 375 ? -32.538 3.267 82.461 1.00 85.06 375 GLN A CA 1
ATOM 2869 C C . GLN A 1 375 ? -31.711 2.179 81.758 1.00 85.06 375 GLN A C 1
ATOM 2871 O O . GLN A 1 375 ? -31.571 1.064 82.263 1.00 85.06 375 GLN A O 1
ATOM 2876 N N . LEU A 1 376 ? -31.180 2.466 80.564 1.00 86.06 376 LEU A N 1
ATOM 2877 C CA . LEU A 1 376 ? -30.339 1.514 79.834 1.00 86.06 376 LEU A CA 1
ATOM 2878 C C . LEU A 1 376 ? -28.939 1.391 80.438 1.00 86.06 376 LEU A C 1
ATOM 2880 O O . LEU A 1 376 ? -28.364 0.307 80.367 1.00 86.06 376 LEU A O 1
ATOM 2884 N N . LYS A 1 377 ? -28.421 2.461 81.049 1.00 87.69 377 LYS A N 1
ATOM 2885 C CA . LYS A 1 377 ? -27.166 2.448 81.803 1.00 87.69 377 LYS A CA 1
ATOM 2886 C C . LYS A 1 377 ? -27.280 1.538 83.019 1.00 87.69 377 LYS A C 1
ATOM 2888 O O . LYS A 1 377 ? -26.483 0.623 83.156 1.00 87.69 377 LYS A O 1
ATOM 2893 N N . GLU A 1 378 ? -28.336 1.703 83.811 1.00 85.19 378 GLU A N 1
ATOM 2894 C CA . GLU A 1 378 ? -28.584 0.874 84.993 1.00 85.19 378 GLU A CA 1
ATOM 2895 C C . GLU A 1 378 ? -28.697 -0.618 84.630 1.00 85.19 378 GLU A C 1
ATOM 2897 O O . GLU A 1 378 ? -28.060 -1.468 85.247 1.00 85.19 378 GLU A O 1
ATOM 2902 N N . LYS A 1 379 ? -29.410 -0.945 83.544 1.00 83.25 379 LYS A N 1
ATOM 2903 C CA . LYS A 1 379 ? -29.504 -2.326 83.034 1.00 83.25 379 LYS A CA 1
ATOM 2904 C C . LYS A 1 379 ? -28.182 -2.863 82.475 1.00 83.25 379 LYS A C 1
ATOM 2906 O O . LYS A 1 379 ? -27.931 -4.065 82.563 1.00 83.25 379 LYS A O 1
ATOM 2911 N N . ALA A 1 380 ? -27.354 -2.014 81.867 1.00 84.94 380 ALA A N 1
ATOM 2912 C CA . ALA A 1 380 ? -26.031 -2.405 81.384 1.00 84.94 380 ALA A CA 1
ATOM 2913 C C . ALA A 1 380 ? -25.063 -2.652 82.550 1.00 84.94 380 ALA A C 1
ATOM 2915 O O . ALA A 1 380 ? -24.340 -3.647 82.530 1.00 84.94 380 ALA A O 1
ATOM 2916 N N . ASP A 1 381 ? -25.109 -1.810 83.582 1.00 80.69 381 ASP A N 1
ATOM 2917 C CA . ASP A 1 381 ? -24.289 -1.929 84.787 1.00 80.69 381 ASP A CA 1
ATOM 2918 C C . ASP A 1 381 ? -24.684 -3.169 85.603 1.00 80.69 381 ASP A C 1
ATOM 2920 O O . ASP A 1 381 ? -23.810 -3.943 85.989 1.00 80.69 381 ASP A O 1
ATOM 2924 N N . GLN A 1 382 ? -25.985 -3.452 85.753 1.00 79.06 382 GLN A N 1
ATOM 2925 C CA . GLN A 1 382 ? -26.486 -4.685 86.378 1.00 79.06 382 GLN A CA 1
ATOM 2926 C C . GLN A 1 382 ? -26.059 -5.944 85.605 1.00 79.06 382 GLN A C 1
ATOM 2928 O O . GLN A 1 382 ? -25.563 -6.900 86.201 1.00 79.06 382 GLN A O 1
ATOM 2933 N N . ALA A 1 383 ? -26.186 -5.950 84.272 1.00 80.12 383 ALA A N 1
ATOM 2934 C CA . ALA 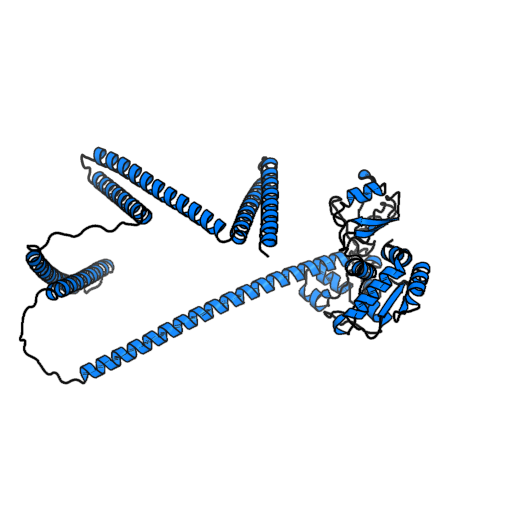A 1 383 ? -25.768 -7.086 83.445 1.00 80.12 383 ALA A CA 1
ATOM 2935 C C . ALA A 1 383 ? -24.243 -7.293 83.462 1.00 80.12 383 ALA A C 1
ATOM 2937 O O . ALA A 1 383 ? -23.764 -8.428 83.451 1.00 80.12 383 ALA A O 1
ATOM 2938 N N . LYS A 1 384 ? -23.467 -6.204 83.522 1.00 82.00 384 LYS A N 1
ATOM 2939 C CA . LYS A 1 384 ? -22.008 -6.256 83.638 1.00 82.00 384 LYS A CA 1
ATOM 2940 C C . LYS A 1 384 ? -21.580 -6.726 85.027 1.00 82.00 384 LYS A C 1
ATOM 2942 O O . LYS A 1 384 ? -20.666 -7.539 85.109 1.00 82.00 384 LYS A O 1
ATOM 2947 N N . ALA A 1 385 ? -22.244 -6.290 86.096 1.00 77.94 385 ALA A N 1
ATOM 2948 C CA . ALA A 1 385 ? -21.999 -6.773 87.455 1.00 77.94 385 ALA A CA 1
ATOM 2949 C C . ALA A 1 385 ? -22.332 -8.269 87.596 1.00 77.94 385 ALA A C 1
ATOM 2951 O O . ALA A 1 385 ? -21.542 -9.018 88.169 1.00 77.94 385 ALA A O 1
ATOM 2952 N N . ALA A 1 386 ? -23.432 -8.730 86.990 1.00 76.25 386 ALA A N 1
ATOM 2953 C CA . ALA A 1 386 ? -23.799 -10.147 86.934 1.00 76.25 386 ALA A CA 1
ATOM 2954 C C . ALA A 1 386 ? -22.780 -10.989 86.141 1.00 76.25 386 ALA A C 1
ATOM 2956 O O . ALA A 1 386 ? -22.386 -12.062 86.583 1.00 76.25 386 ALA A O 1
ATOM 2957 N N . PHE A 1 387 ? -22.280 -10.487 85.005 1.00 78.62 387 PHE A N 1
ATOM 2958 C CA . PHE A 1 387 ? -21.212 -11.163 84.260 1.00 78.62 387 PHE A CA 1
ATOM 2959 C C . PHE A 1 387 ? -19.880 -11.167 85.020 1.00 78.62 387 PHE A C 1
ATOM 2961 O O . PHE A 1 387 ? -19.179 -12.171 85.024 1.00 78.62 387 PHE A O 1
ATOM 2968 N N . THR A 1 388 ? -19.520 -10.058 85.668 1.00 73.44 388 THR A N 1
ATOM 2969 C CA . THR A 1 388 ? -18.236 -9.935 86.372 1.00 73.44 388 THR A CA 1
ATOM 2970 C C . THR A 1 388 ? -18.222 -10.818 87.617 1.00 73.44 388 THR A C 1
ATOM 2972 O O . THR A 1 388 ? -17.263 -11.549 87.798 1.00 73.44 388 THR A O 1
ATOM 2975 N N . SER A 1 389 ? -19.306 -10.844 88.400 1.00 72.81 389 SER A N 1
ATOM 2976 C CA . SER A 1 389 ? -19.452 -11.759 89.545 1.00 72.81 389 SER A CA 1
ATOM 2977 C C . SER A 1 389 ? -19.435 -13.235 89.128 1.00 72.81 389 SER A C 1
ATOM 2979 O O . SER A 1 389 ? -18.741 -14.029 89.758 1.00 72.81 389 SER A O 1
ATOM 2981 N N . ALA A 1 390 ? -20.096 -13.597 88.021 1.00 68.94 390 ALA A N 1
ATOM 2982 C CA . ALA A 1 390 ? -20.043 -14.955 87.472 1.00 68.94 390 ALA A CA 1
ATOM 2983 C C . ALA A 1 390 ? -18.652 -15.327 86.921 1.00 68.94 390 ALA A C 1
ATOM 2985 O O . ALA A 1 390 ? -18.218 -16.467 87.056 1.00 68.94 390 ALA A O 1
ATOM 2986 N N . LYS A 1 391 ? -17.925 -14.366 86.335 1.00 75.06 391 LYS A N 1
ATOM 2987 C CA . LYS A 1 391 ? -16.555 -14.559 85.838 1.00 75.06 391 LYS A CA 1
ATOM 2988 C C . LYS A 1 391 ? -15.542 -14.688 86.980 1.00 75.06 391 LYS A C 1
ATOM 2990 O O . LYS A 1 391 ? -14.632 -15.499 86.879 1.00 75.06 391 LYS A O 1
ATOM 2995 N N . SER A 1 392 ? -15.706 -13.919 88.058 1.00 61.44 392 SER A N 1
ATOM 2996 C CA . SER A 1 392 ? -14.890 -14.016 89.275 1.00 61.44 392 SER A CA 1
ATOM 2997 C C . SER A 1 392 ? -15.051 -15.373 89.960 1.00 61.44 392 SER A C 1
ATOM 2999 O O . SER A 1 392 ? -14.063 -15.932 90.413 1.00 61.44 392 SER A O 1
ATOM 3001 N N . ALA A 1 393 ? -16.265 -15.933 89.960 1.00 53.75 393 ALA A N 1
ATOM 3002 C CA . ALA A 1 393 ? -16.538 -17.271 90.486 1.00 53.75 393 ALA A CA 1
ATOM 3003 C C . ALA A 1 393 ? -15.958 -18.412 89.621 1.00 53.75 393 ALA A C 1
ATOM 3005 O O . ALA A 1 393 ? -15.789 -19.521 90.113 1.00 53.75 393 ALA A O 1
ATOM 3006 N N . GLN A 1 394 ? -15.637 -18.155 88.346 1.00 54.19 394 GLN A N 1
ATOM 3007 C CA . GLN A 1 394 ? -14.989 -19.115 87.439 1.00 54.19 394 GLN A CA 1
ATOM 3008 C C . GLN A 1 394 ? -13.456 -18.981 87.389 1.00 54.19 394 GLN A C 1
ATOM 3010 O O . GLN A 1 394 ? -12.811 -19.775 86.716 1.00 54.19 394 GLN A O 1
ATOM 3015 N N . ALA A 1 395 ? -12.872 -17.987 88.068 1.00 42.28 395 ALA A N 1
ATOM 3016 C CA . ALA A 1 395 ? -11.438 -17.687 88.022 1.00 42.28 395 ALA A CA 1
ATOM 3017 C C . ALA A 1 395 ? -10.618 -18.294 89.183 1.00 42.28 395 ALA A C 1
ATOM 3019 O O . ALA A 1 395 ? -9.410 -18.074 89.229 1.00 42.28 395 ALA A O 1
ATOM 3020 N N . GLU A 1 396 ? -11.233 -19.059 90.095 1.00 32.47 396 GLU A N 1
ATOM 3021 C CA . GLU A 1 396 ? -10.504 -19.859 91.100 1.00 32.47 396 GLU A CA 1
ATOM 3022 C C . GLU A 1 396 ? -10.036 -21.227 90.572 1.00 32.47 396 GLU A C 1
ATOM 3024 O O . GLU A 1 396 ? -9.269 -21.902 91.253 1.00 32.47 396 GLU A O 1
ATOM 3029 N N . ASP A 1 397 ? -10.400 -21.611 89.343 1.00 35.06 397 ASP A N 1
ATOM 3030 C CA . ASP A 1 397 ? -9.956 -22.863 88.729 1.00 35.06 397 ASP A CA 1
ATOM 3031 C C . ASP A 1 397 ? -9.411 -22.630 87.306 1.00 35.06 397 ASP A C 1
ATOM 3033 O O . ASP A 1 397 ? -10.109 -22.138 86.420 1.00 35.06 397 ASP A O 1
ATOM 3037 N N . ALA A 1 398 ? -8.158 -23.048 87.107 1.00 28.81 398 ALA A N 1
ATOM 3038 C CA . ALA A 1 398 ? -7.384 -23.166 85.860 1.00 28.81 398 ALA A CA 1
ATOM 3039 C C . ALA A 1 398 ? -6.513 -21.978 85.362 1.00 28.81 398 ALA A C 1
ATOM 3041 O O . ALA A 1 398 ? -6.969 -20.904 84.967 1.00 28.81 398 ALA A O 1
ATOM 3042 N N . ALA A 1 399 ? -5.207 -22.280 85.284 1.00 27.81 399 ALA A N 1
ATOM 3043 C CA . ALA A 1 399 ? -4.112 -21.554 84.632 1.00 27.81 399 ALA A CA 1
ATOM 3044 C C . ALA A 1 399 ? -4.004 -21.896 83.110 1.00 27.81 399 ALA A C 1
ATOM 3046 O O . ALA A 1 399 ? -4.594 -22.880 82.665 1.00 27.81 399 ALA A O 1
ATOM 3047 N N . PRO A 1 400 ? -3.276 -21.108 82.285 1.00 37.50 400 PRO A N 1
ATOM 3048 C CA . PRO A 1 400 ? -3.525 -20.975 80.835 1.00 37.50 400 PRO A CA 1
ATOM 3049 C C . PRO A 1 400 ? -2.664 -21.881 79.919 1.00 37.50 400 PRO A C 1
ATOM 3051 O O . PRO A 1 400 ? -1.539 -22.215 80.294 1.00 37.50 400 PRO A O 1
ATOM 3054 N N . PRO A 1 401 ? -3.106 -22.213 78.678 1.00 32.34 401 PRO A N 1
ATOM 3055 C CA . PRO A 1 401 ? -2.257 -22.863 77.682 1.00 32.34 401 PRO A CA 1
ATOM 3056 C C . PRO A 1 401 ? -1.604 -21.885 76.682 1.00 32.34 401 PRO A C 1
ATOM 3058 O O . PRO A 1 401 ? -1.974 -20.719 76.551 1.00 32.34 401 PRO A O 1
ATOM 3061 N N . ALA A 1 402 ? -0.590 -22.425 76.004 1.00 27.38 402 ALA A N 1
ATOM 3062 C CA . ALA A 1 402 ? 0.496 -21.772 75.279 1.00 27.38 402 ALA A CA 1
ATOM 3063 C C . ALA A 1 402 ? 0.166 -21.199 73.881 1.00 27.38 402 ALA A C 1
ATOM 3065 O O . ALA A 1 402 ? -0.773 -21.614 73.204 1.00 27.38 402 ALA A O 1
ATOM 3066 N N . ALA A 1 403 ? 1.020 -20.262 73.453 1.00 29.84 403 ALA A N 1
ATOM 3067 C CA . ALA A 1 403 ? 0.943 -19.473 72.225 1.00 29.84 403 ALA A CA 1
ATOM 3068 C C . ALA A 1 403 ? 1.279 -20.254 70.935 1.00 29.84 403 ALA A C 1
ATOM 3070 O O . ALA A 1 403 ? 2.310 -20.920 70.830 1.00 29.84 403 ALA A O 1
ATOM 3071 N N . THR A 1 404 ? 0.439 -20.090 69.912 1.00 30.41 404 THR A N 1
ATOM 3072 C CA . THR A 1 404 ? 0.695 -20.465 68.513 1.00 30.41 404 THR A CA 1
ATOM 3073 C C . THR A 1 404 ? 1.525 -19.397 67.791 1.00 30.41 404 THR A C 1
ATOM 3075 O O . THR A 1 404 ? 1.286 -18.207 67.965 1.00 30.41 404 THR A O 1
ATOM 3078 N N . LYS A 1 405 ? 2.485 -19.830 66.959 1.00 40.44 405 LYS A N 1
ATOM 3079 C CA . LYS A 1 405 ? 3.385 -18.985 66.148 1.00 40.44 405 LYS A CA 1
ATOM 3080 C C . LYS A 1 405 ? 2.604 -18.067 65.190 1.00 40.44 405 LYS A C 1
ATOM 3082 O O . LYS A 1 405 ? 1.898 -18.563 64.315 1.00 40.44 405 LYS A O 1
ATOM 3087 N N . GLU A 1 406 ? 2.769 -16.754 65.337 1.00 41.28 406 GLU A N 1
ATOM 3088 C CA . GLU A 1 406 ? 2.172 -15.720 64.481 1.00 41.28 406 GLU A CA 1
ATOM 3089 C C . GLU A 1 406 ? 3.035 -15.405 63.242 1.00 41.28 406 GLU A C 1
ATOM 3091 O O . GLU A 1 406 ? 4.264 -15.492 63.272 1.00 41.28 406 GLU A O 1
ATOM 3096 N N . ASP A 1 407 ? 2.372 -15.020 62.147 1.00 56.69 407 ASP A N 1
ATOM 3097 C CA . ASP A 1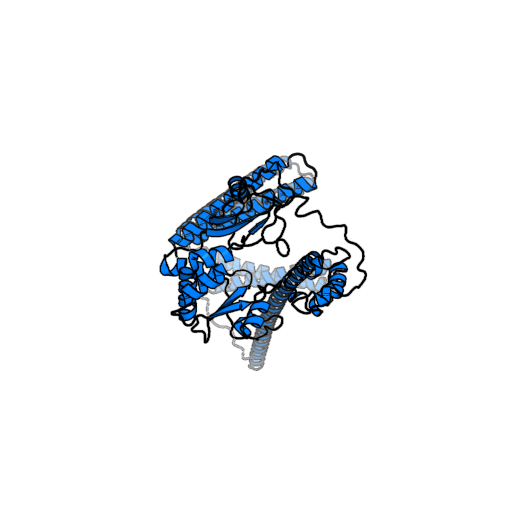 407 ? 2.968 -14.533 60.897 1.00 56.69 407 ASP A CA 1
ATOM 3098 C C . ASP A 1 407 ? 3.832 -13.269 61.153 1.00 56.69 407 ASP A C 1
ATOM 3100 O O . ASP A 1 407 ? 3.307 -12.258 61.637 1.00 56.69 407 ASP A O 1
ATOM 3104 N N . PRO A 1 408 ? 5.142 -13.268 60.821 1.00 67.50 408 PRO A N 1
ATOM 3105 C CA . PRO A 1 408 ? 6.050 -12.156 61.118 1.00 67.50 408 PRO A CA 1
ATOM 3106 C C . PRO A 1 408 ? 5.641 -10.822 60.467 1.00 67.50 408 PRO A C 1
ATOM 3108 O O . PRO A 1 408 ? 5.963 -9.755 60.998 1.00 67.50 408 PRO A O 1
ATOM 3111 N N . LEU A 1 409 ? 4.883 -10.832 59.361 1.00 71.00 409 LEU A N 1
ATOM 3112 C CA . LEU A 1 409 ? 4.357 -9.599 58.763 1.00 71.00 409 LEU A CA 1
ATOM 3113 C C . LEU A 1 409 ? 3.120 -9.074 59.506 1.00 71.00 409 LEU A C 1
ATOM 3115 O O . LEU A 1 409 ? 2.894 -7.860 59.544 1.00 71.00 409 LEU A O 1
ATOM 3119 N N . ALA A 1 410 ? 2.311 -9.964 60.083 1.00 71.75 410 ALA A N 1
ATOM 3120 C CA . ALA A 1 410 ? 1.180 -9.582 60.922 1.00 71.75 410 ALA A CA 1
ATOM 3121 C C . ALA A 1 410 ? 1.676 -8.906 62.208 1.00 71.75 410 ALA A C 1
ATOM 3123 O O . ALA A 1 410 ? 1.210 -7.812 62.527 1.00 71.75 410 ALA A O 1
ATOM 3124 N N . ALA A 1 411 ? 2.716 -9.466 62.835 1.00 77.94 411 ALA A N 1
ATOM 3125 C CA . ALA A 1 411 ? 3.374 -8.882 64.002 1.00 77.94 411 ALA A CA 1
ATOM 3126 C C . ALA A 1 411 ? 3.955 -7.481 63.714 1.00 77.94 411 ALA A C 1
ATOM 3128 O O . ALA A 1 411 ? 3.733 -6.545 64.479 1.00 77.94 411 ALA A O 1
ATOM 3129 N N . LEU A 1 412 ? 4.621 -7.284 62.567 1.00 79.62 412 LEU A N 1
ATOM 3130 C CA . LEU A 1 412 ? 5.158 -5.971 62.166 1.00 79.62 412 LEU A CA 1
ATOM 3131 C C . LEU A 1 412 ? 4.068 -4.939 61.826 1.00 79.62 412 LEU A C 1
ATOM 3133 O O . LEU A 1 412 ? 4.244 -3.744 62.071 1.00 79.62 412 LEU A O 1
ATOM 3137 N N . LYS A 1 413 ? 2.933 -5.369 61.256 1.00 77.44 413 LYS A N 1
ATOM 3138 C CA . LYS A 1 413 ? 1.779 -4.484 61.005 1.00 77.44 413 LYS A CA 1
ATOM 3139 C C . LYS A 1 413 ? 1.122 -4.046 62.311 1.00 77.44 413 LYS A C 1
ATOM 3141 O O . LYS A 1 413 ? 0.747 -2.882 62.418 1.00 77.44 413 LYS A O 1
ATOM 3146 N N . GLN A 1 414 ? 1.001 -4.962 63.267 1.00 78.62 414 GLN A N 1
ATOM 3147 C CA . GLN A 1 414 ? 0.444 -4.683 64.583 1.00 78.62 414 GLN A CA 1
ATOM 3148 C C . GLN A 1 414 ? 1.369 -3.755 65.380 1.00 78.62 414 GLN A C 1
ATOM 3150 O O . GLN A 1 414 ? 0.932 -2.682 65.780 1.00 78.62 414 GLN A O 1
ATOM 3155 N N . ALA A 1 415 ? 2.673 -4.049 65.436 1.00 79.75 415 ALA A N 1
ATOM 3156 C CA . ALA A 1 415 ? 3.669 -3.180 66.067 1.00 79.75 415 ALA A CA 1
ATOM 3157 C C . ALA A 1 415 ? 3.695 -1.759 65.466 1.00 79.75 415 ALA A C 1
ATOM 3159 O O . ALA A 1 415 ? 3.731 -0.773 66.197 1.00 79.75 415 ALA A O 1
ATOM 3160 N N . SER A 1 416 ? 3.598 -1.624 64.136 1.00 83.06 416 SER A N 1
ATOM 3161 C CA . SER A 1 416 ? 3.519 -0.308 63.484 1.00 83.06 416 SER A CA 1
ATOM 3162 C C . SER A 1 416 ? 2.218 0.444 63.789 1.00 83.06 416 SER A C 1
ATOM 3164 O O . SER A 1 416 ? 2.232 1.675 63.778 1.00 83.06 416 SER A O 1
ATOM 3166 N N . ALA A 1 417 ? 1.101 -0.255 64.003 1.00 80.38 417 ALA A N 1
ATOM 3167 C CA . ALA A 1 417 ? -0.169 0.366 64.372 1.00 80.38 417 ALA A CA 1
ATOM 3168 C C . ALA A 1 417 ? -0.162 0.815 65.841 1.00 80.38 417 ALA A C 1
ATOM 3170 O O . ALA A 1 417 ? -0.602 1.927 66.138 1.00 80.38 417 ALA A O 1
ATOM 3171 N N . ASP A 1 418 ? 0.402 -0.008 66.724 1.00 83.12 418 ASP A N 1
ATOM 3172 C CA . ASP A 1 418 ? 0.502 0.257 68.157 1.00 83.12 418 ASP A CA 1
ATOM 3173 C C . ASP A 1 418 ? 1.473 1.414 68.450 1.00 83.12 418 ASP A C 1
ATOM 3175 O O . ASP A 1 418 ? 1.132 2.330 69.201 1.00 83.12 418 ASP A O 1
ATOM 3179 N N . ASP A 1 419 ? 2.637 1.458 67.787 1.00 85.06 419 ASP A N 1
ATOM 3180 C CA . ASP A 1 419 ? 3.597 2.563 67.930 1.00 85.06 419 ASP A CA 1
ATOM 3181 C C . ASP A 1 419 ? 3.042 3.892 67.375 1.00 85.06 419 ASP A C 1
ATOM 3183 O O . ASP A 1 419 ? 3.273 4.956 67.955 1.00 85.06 419 ASP A O 1
ATOM 3187 N N . PHE A 1 420 ? 2.257 3.852 66.289 1.00 83.75 420 PHE A N 1
ATOM 3188 C CA . PHE A 1 420 ? 1.598 5.045 65.746 1.00 83.75 420 PHE A CA 1
ATOM 3189 C C . PHE A 1 420 ? 0.470 5.545 66.659 1.00 83.75 420 PHE A C 1
ATOM 3191 O O . PHE A 1 420 ? 0.319 6.754 66.848 1.00 83.75 420 PHE A O 1
ATOM 3198 N N . ALA A 1 421 ? -0.305 4.632 67.253 1.00 85.94 421 ALA A N 1
ATOM 3199 C CA . ALA A 1 421 ? -1.327 4.973 68.238 1.00 85.94 421 ALA A CA 1
ATOM 3200 C C . ALA A 1 421 ? -0.704 5.588 69.503 1.00 85.94 421 ALA A C 1
ATOM 3202 O O . ALA A 1 421 ? -1.214 6.590 70.005 1.00 85.94 421 ALA A O 1
ATOM 3203 N N . ALA A 1 422 ? 0.429 5.051 69.969 1.00 84.31 422 ALA A N 1
ATOM 3204 C CA . ALA A 1 422 ? 1.183 5.598 71.094 1.00 84.31 422 ALA A CA 1
ATOM 3205 C C . ALA A 1 422 ? 1.745 7.001 70.798 1.00 84.31 422 ALA A C 1
ATOM 3207 O O . ALA A 1 422 ? 1.627 7.890 71.642 1.00 84.31 422 ALA A O 1
ATOM 3208 N N . TYR A 1 423 ? 2.284 7.235 69.594 1.00 88.75 423 TYR A N 1
ATOM 3209 C CA . TYR A 1 423 ? 2.696 8.573 69.146 1.00 88.75 423 TYR A CA 1
ATOM 3210 C C . TYR A 1 423 ? 1.517 9.557 69.137 1.00 88.75 423 TYR A C 1
ATOM 3212 O O . TYR A 1 423 ? 1.608 10.634 69.722 1.00 88.75 423 TYR A O 1
ATOM 3220 N N . LYS A 1 424 ? 0.385 9.171 68.533 1.00 87.12 424 LYS A N 1
ATOM 3221 C CA . LYS A 1 424 ? -0.833 9.996 68.463 1.00 87.12 424 LYS A CA 1
ATOM 3222 C C . LYS A 1 424 ? -1.380 10.356 69.846 1.00 87.12 424 LYS A C 1
ATOM 3224 O O . LYS A 1 424 ? -1.788 11.495 70.053 1.00 87.12 424 LYS A O 1
ATOM 3229 N N . ALA A 1 425 ? -1.376 9.406 70.780 1.00 85.56 425 ALA A N 1
ATOM 3230 C CA . ALA A 1 425 ? -1.814 9.634 72.153 1.00 85.56 425 ALA A CA 1
ATOM 3231 C C . ALA A 1 425 ? -0.872 10.592 72.907 1.00 85.56 425 ALA A C 1
ATOM 3233 O O . ALA A 1 425 ? -1.341 11.473 73.621 1.00 85.56 425 ALA A O 1
ATOM 3234 N N . ALA A 1 426 ? 0.446 10.470 72.713 1.00 84.62 426 ALA A N 1
ATOM 3235 C CA . ALA A 1 426 ? 1.422 11.381 73.313 1.00 84.62 426 ALA A CA 1
ATOM 3236 C C . ALA A 1 426 ? 1.364 12.796 72.708 1.00 84.62 426 ALA A C 1
ATOM 3238 O O . ALA A 1 426 ? 1.516 13.778 73.430 1.00 84.62 426 ALA A O 1
ATOM 3239 N N . GLU A 1 427 ? 1.098 12.914 71.405 1.00 85.88 427 GLU A N 1
ATOM 3240 C CA . GLU A 1 427 ? 0.895 14.195 70.715 1.00 85.88 427 GLU A CA 1
ATOM 3241 C C . GLU A 1 427 ? -0.360 14.918 71.233 1.00 85.88 427 GLU A C 1
ATOM 3243 O O . GLU A 1 427 ? -0.318 16.121 71.487 1.00 85.88 427 GLU A O 1
ATOM 3248 N N . GLN A 1 428 ? -1.452 14.180 71.467 1.00 85.50 428 GLN A N 1
ATOM 3249 C CA . GLN A 1 428 ? -2.669 14.716 72.087 1.00 85.50 428 GLN A CA 1
ATOM 3250 C C . GLN A 1 428 ? -2.437 15.144 73.541 1.00 85.50 428 GLN A C 1
ATOM 3252 O O . GLN A 1 428 ? -2.810 16.254 73.911 1.00 85.50 428 GLN A O 1
ATOM 3257 N N . ALA A 1 429 ? -1.750 14.323 74.340 1.00 83.44 429 ALA A N 1
ATOM 3258 C CA . ALA A 1 429 ? -1.411 14.666 75.721 1.00 83.44 429 ALA A CA 1
ATOM 3259 C C . ALA A 1 429 ? -0.512 15.913 75.812 1.00 83.44 429 ALA A C 1
ATOM 3261 O O . ALA A 1 429 ? -0.672 16.731 76.716 1.00 83.44 429 ALA A O 1
ATOM 3262 N N . LEU A 1 430 ? 0.407 16.099 74.855 1.00 83.31 430 LEU A N 1
ATOM 3263 C CA . LEU A 1 430 ? 1.221 17.309 74.772 1.00 83.31 430 LEU A CA 1
ATOM 3264 C C . LEU A 1 430 ? 0.377 18.544 74.419 1.00 83.31 430 LEU A C 1
ATOM 3266 O O . LEU A 1 430 ? 0.560 19.591 75.037 1.00 83.31 430 LEU A O 1
ATOM 3270 N N . GLN A 1 431 ? -0.553 18.430 73.465 1.00 82.75 431 GLN A N 1
ATOM 3271 C CA . GLN A 1 431 ? -1.461 19.527 73.102 1.00 82.75 431 GLN A CA 1
ATOM 3272 C C . GLN A 1 431 ? -2.361 19.939 74.275 1.00 82.75 431 GLN A C 1
ATOM 3274 O O . GLN A 1 431 ? -2.546 21.130 74.520 1.00 82.75 431 GLN A O 1
ATOM 3279 N N . GLU A 1 432 ? -2.874 18.973 75.037 1.00 81.62 432 GLU A N 1
ATOM 3280 C CA . GLU A 1 432 ? -3.687 19.228 76.231 1.00 81.62 432 GLU A CA 1
ATOM 3281 C C . GLU A 1 432 ? -2.868 19.861 77.369 1.00 81.62 432 GLU A C 1
ATOM 3283 O O . GLU A 1 432 ? -3.334 20.795 78.024 1.00 81.62 432 GLU A O 1
ATOM 3288 N N . ALA A 1 433 ? -1.624 19.419 77.580 1.00 78.44 433 ALA A N 1
ATOM 3289 C CA . ALA A 1 433 ? -0.727 20.006 78.579 1.00 78.44 433 ALA A CA 1
ATOM 3290 C C . ALA A 1 433 ? -0.299 21.443 78.223 1.00 78.44 433 ALA A C 1
ATOM 3292 O O . ALA A 1 433 ? -0.193 22.291 79.112 1.00 78.44 433 ALA A O 1
ATOM 3293 N N . GLN A 1 434 ? -0.102 21.731 76.931 1.00 78.38 434 GLN A N 1
ATOM 3294 C CA . GLN A 1 434 ? 0.184 23.076 76.420 1.00 78.38 434 GLN A CA 1
ATOM 3295 C C . GLN A 1 434 ? -1.025 24.013 76.533 1.00 78.38 434 GLN A C 1
ATOM 3297 O O . GLN A 1 434 ? -0.852 25.189 76.839 1.00 78.38 434 GLN A O 1
ATOM 3302 N N . ALA A 1 435 ? -2.244 23.502 76.335 1.00 77.38 435 ALA A N 1
ATOM 3303 C CA . ALA A 1 435 ? -3.471 24.284 76.479 1.00 77.38 435 ALA A CA 1
ATOM 3304 C C . ALA A 1 435 ? -3.768 24.684 77.938 1.00 77.38 435 ALA A C 1
ATOM 3306 O O . ALA A 1 435 ? -4.401 25.710 78.175 1.00 77.38 435 ALA A O 1
ATOM 3307 N N . ASN A 1 436 ? -3.285 23.903 78.911 1.00 75.81 436 ASN A N 1
ATOM 3308 C CA . ASN A 1 436 ? -3.572 24.089 80.336 1.00 75.81 436 ASN A CA 1
ATOM 3309 C C . ASN A 1 436 ? -2.403 24.691 81.151 1.00 75.81 436 ASN A C 1
ATOM 3311 O O . ASN A 1 436 ? -2.469 24.683 82.378 1.00 75.81 436 ASN A O 1
ATOM 3315 N N . ASN A 1 437 ? -1.341 25.208 80.509 1.00 66.69 437 ASN A N 1
ATOM 3316 C CA . ASN A 1 437 ? -0.132 25.746 81.169 1.00 66.69 437 ASN A CA 1
ATOM 3317 C C . ASN A 1 437 ? 0.489 24.789 82.219 1.00 66.69 437 ASN A C 1
ATOM 3319 O O . ASN A 1 437 ? 0.915 25.208 83.296 1.00 66.69 437 ASN A O 1
ATOM 3323 N N . GLY A 1 438 ? 0.538 23.487 81.916 1.00 61.31 438 GLY A N 1
ATOM 3324 C CA . GLY A 1 438 ? 1.140 22.485 82.801 1.00 61.31 438 GLY A CA 1
ATOM 3325 C C . GLY A 1 438 ? 2.670 22.597 82.875 1.00 61.31 438 GLY A C 1
ATOM 3326 O O . GLY A 1 438 ? 3.326 22.829 81.865 1.00 61.31 438 GLY A O 1
ATOM 3327 N N . ALA A 1 439 ? 3.258 22.382 84.058 1.00 53.69 439 ALA A N 1
ATOM 3328 C CA . ALA A 1 439 ? 4.698 22.552 84.307 1.00 53.69 439 ALA A CA 1
ATOM 3329 C C . ALA A 1 439 ? 5.614 21.504 83.627 1.00 53.69 439 ALA A C 1
ATOM 3331 O O . ALA A 1 439 ? 6.830 21.665 83.641 1.00 53.69 439 ALA A O 1
ATOM 3332 N N . ASP A 1 440 ? 5.050 20.455 83.016 1.00 62.28 440 ASP A N 1
ATOM 3333 C CA . ASP A 1 440 ? 5.792 19.277 82.530 1.00 62.28 440 ASP A CA 1
ATOM 3334 C C . ASP A 1 440 ? 5.821 19.149 80.988 1.00 62.28 440 ASP A C 1
ATOM 3336 O O . ASP A 1 440 ? 5.979 18.070 80.408 1.00 62.28 440 ASP A O 1
ATOM 3340 N N . THR A 1 441 ? 5.650 20.270 80.275 1.00 72.62 441 THR A N 1
ATOM 3341 C CA . THR A 1 441 ? 5.595 20.294 78.801 1.00 72.62 441 THR A CA 1
ATOM 3342 C C . THR A 1 441 ? 6.901 19.872 78.130 1.00 72.62 441 THR A C 1
ATOM 3344 O O . THR A 1 441 ? 6.858 19.337 77.025 1.00 72.62 441 THR A O 1
ATOM 3347 N N . GLN A 1 442 ? 8.057 20.071 78.772 1.00 75.94 442 GLN A N 1
ATOM 3348 C CA . GLN A 1 442 ? 9.355 19.676 78.206 1.00 75.94 442 GLN A CA 1
ATOM 3349 C C . GLN A 1 442 ? 9.544 18.151 78.192 1.00 75.94 442 GLN A C 1
ATOM 3351 O O . GLN A 1 442 ? 9.954 17.596 77.171 1.00 75.94 442 GLN A O 1
ATOM 3356 N N . ALA A 1 443 ? 9.168 17.453 79.269 1.00 79.00 443 ALA A N 1
ATOM 3357 C CA . ALA A 1 443 ? 9.234 15.992 79.329 1.00 79.00 443 ALA A CA 1
ATOM 3358 C C . ALA A 1 443 ? 8.269 15.338 78.322 1.00 79.00 443 ALA A C 1
ATOM 3360 O O . ALA A 1 443 ? 8.616 14.367 77.644 1.00 79.00 443 ALA A O 1
ATOM 3361 N N . LEU A 1 444 ? 7.072 15.913 78.156 1.00 78.88 444 LEU A N 1
ATOM 3362 C CA . LEU A 1 444 ? 6.097 15.469 77.158 1.00 78.88 444 LEU A CA 1
ATOM 3363 C C . LEU A 1 444 ? 6.571 15.726 75.720 1.00 78.88 444 LEU A C 1
ATOM 3365 O O . LEU A 1 444 ? 6.386 14.864 74.861 1.00 78.88 444 LEU A O 1
ATOM 3369 N N . GLN A 1 445 ? 7.236 16.855 75.451 1.00 84.88 445 GLN A N 1
ATOM 3370 C CA . GLN A 1 445 ? 7.854 17.127 74.146 1.00 84.88 445 GLN A CA 1
ATOM 3371 C C . GLN A 1 445 ? 8.915 16.084 73.799 1.00 84.88 445 GLN A C 1
ATOM 3373 O O . GLN A 1 445 ? 8.914 15.548 72.690 1.00 84.88 445 GLN A O 1
ATOM 3378 N N . GLN A 1 446 ? 9.784 15.750 74.752 1.00 86.25 446 GLN A N 1
ATOM 3379 C CA . GLN A 1 446 ? 10.836 14.760 74.548 1.00 86.25 446 GLN A CA 1
ATOM 3380 C C . GLN A 1 446 ? 10.255 13.361 74.297 1.00 86.25 446 GLN A C 1
ATOM 3382 O O . GLN A 1 446 ? 10.678 12.665 73.373 1.00 86.25 446 GLN A O 1
ATOM 3387 N N . ARG A 1 447 ? 9.185 12.998 75.013 1.00 86.19 447 ARG A N 1
ATOM 3388 C CA . ARG A 1 447 ? 8.466 11.734 74.808 1.00 86.19 447 ARG A CA 1
ATOM 3389 C C . ARG A 1 447 ? 7.755 11.649 73.455 1.00 86.19 447 ARG A C 1
ATOM 3391 O O . ARG A 1 447 ? 7.720 10.577 72.852 1.00 86.19 447 ARG A O 1
ATOM 3398 N N . VAL A 1 448 ? 7.222 12.760 72.942 1.00 87.75 448 VAL A N 1
ATOM 3399 C CA . VAL A 1 448 ? 6.661 12.824 71.581 1.00 87.75 448 VAL A CA 1
ATOM 3400 C C . VAL A 1 448 ? 7.753 12.614 70.531 1.00 87.75 448 VAL A C 1
ATOM 3402 O O . VAL A 1 448 ? 7.530 11.873 69.576 1.00 87.75 448 VAL A O 1
ATOM 3405 N N . ILE A 1 449 ? 8.938 13.205 70.712 1.00 86.81 449 ILE A N 1
ATOM 3406 C CA . ILE A 1 449 ? 10.078 13.028 69.796 1.00 86.81 449 ILE A CA 1
ATOM 3407 C C . ILE A 1 449 ? 10.534 11.561 69.770 1.00 86.81 449 ILE A C 1
ATOM 3409 O O . ILE A 1 449 ? 10.703 10.993 68.689 1.00 86.81 449 ILE A O 1
ATOM 3413 N N . GLU A 1 450 ? 10.664 10.923 70.934 1.00 89.44 450 GLU A N 1
ATOM 3414 C CA . GLU A 1 450 ? 11.051 9.509 71.044 1.00 89.44 450 GLU A CA 1
ATOM 3415 C C . GLU A 1 450 ? 10.024 8.569 70.400 1.00 89.44 450 GLU A C 1
ATOM 3417 O O . GLU A 1 450 ? 10.381 7.698 69.601 1.00 89.44 450 GLU A O 1
ATOM 3422 N N . LEU A 1 451 ? 8.732 8.756 70.692 1.00 87.56 451 LEU A N 1
ATOM 3423 C CA . LEU A 1 451 ? 7.672 7.919 70.123 1.00 87.56 451 LEU A CA 1
ATOM 3424 C C . LEU A 1 451 ? 7.489 8.155 68.621 1.00 87.56 451 LEU A C 1
ATOM 3426 O O . LEU A 1 451 ? 7.161 7.215 67.896 1.00 87.56 451 LEU A O 1
ATOM 3430 N N . LYS A 1 452 ? 7.761 9.369 68.131 1.00 89.62 452 LYS A N 1
ATOM 3431 C CA . LYS A 1 452 ? 7.790 9.664 66.696 1.00 89.62 452 LYS A CA 1
ATOM 3432 C C . LYS A 1 452 ? 8.915 8.908 65.999 1.00 89.62 452 LYS A C 1
ATOM 3434 O O . LYS A 1 452 ? 8.656 8.221 65.016 1.00 89.62 452 LYS A O 1
ATOM 3439 N N . ALA A 1 453 ? 10.130 8.962 66.550 1.00 89.75 453 ALA A N 1
ATOM 3440 C CA . ALA A 1 453 ? 11.271 8.217 66.024 1.00 89.75 453 ALA A CA 1
ATOM 3441 C C . ALA A 1 453 ? 10.999 6.702 66.007 1.00 89.75 453 ALA A C 1
ATOM 3443 O O . ALA A 1 453 ? 11.301 6.027 65.022 1.00 89.75 453 ALA A O 1
ATOM 3444 N N . LYS A 1 454 ? 10.354 6.174 67.056 1.00 88.19 454 LYS A N 1
ATOM 3445 C CA . LYS A 1 454 ? 9.956 4.763 67.136 1.00 88.19 454 LYS A CA 1
ATOM 3446 C C . LYS A 1 454 ? 8.880 4.394 66.105 1.00 88.19 454 LYS A C 1
ATOM 3448 O O . LYS A 1 454 ? 9.026 3.395 65.406 1.00 88.19 454 LYS A O 1
ATOM 3453 N N . SER A 1 455 ? 7.846 5.222 65.945 1.00 87.69 455 SER A N 1
ATOM 3454 C CA . SER A 1 455 ? 6.804 5.043 64.922 1.00 87.69 455 SER A CA 1
ATOM 3455 C C . SER A 1 455 ? 7.388 5.071 63.504 1.00 87.69 455 SER A C 1
ATOM 3457 O O . SER A 1 455 ? 7.045 4.231 62.668 1.00 87.69 455 SER A O 1
ATOM 3459 N N . ASP A 1 456 ? 8.299 6.004 63.223 1.00 85.19 456 ASP A N 1
ATOM 3460 C CA . ASP A 1 456 ? 8.953 6.114 61.918 1.00 85.19 456 ASP A CA 1
ATOM 3461 C C . ASP A 1 456 ? 9.869 4.910 61.637 1.00 85.19 456 ASP A C 1
ATOM 3463 O O . ASP A 1 456 ? 9.843 4.369 60.527 1.00 85.19 456 ASP A O 1
ATOM 3467 N N . ALA A 1 457 ? 10.593 4.413 62.647 1.00 86.94 457 ALA A N 1
ATOM 3468 C CA . ALA A 1 457 ? 11.398 3.194 62.549 1.00 86.94 457 ALA A CA 1
ATOM 3469 C C . ALA A 1 457 ? 10.538 1.941 62.289 1.00 86.94 457 ALA A C 1
ATOM 3471 O O . ALA A 1 457 ? 10.831 1.176 61.366 1.00 86.94 457 ALA A O 1
ATOM 3472 N N . SER A 1 458 ? 9.434 1.756 63.021 1.00 81.69 458 SER A N 1
ATOM 3473 C CA . SER A 1 458 ? 8.504 0.630 62.831 1.00 81.69 458 SER A CA 1
ATOM 3474 C C . SER A 1 458 ? 7.813 0.676 61.461 1.00 81.69 458 SER A C 1
ATOM 3476 O O . SER A 1 458 ? 7.658 -0.348 60.787 1.00 81.69 458 SER A O 1
ATOM 3478 N N . LYS A 1 459 ? 7.476 1.875 60.972 1.00 83.88 459 LYS A N 1
ATOM 3479 C CA . LYS A 1 459 ? 6.930 2.083 59.623 1.00 83.88 459 LYS A CA 1
ATOM 3480 C C . LYS A 1 459 ? 7.963 1.788 58.532 1.00 83.88 459 LYS A C 1
ATOM 3482 O O . LYS A 1 459 ? 7.612 1.194 57.507 1.00 83.88 459 LYS A O 1
ATOM 3487 N N . ALA A 1 460 ? 9.224 2.168 58.740 1.00 83.56 460 ALA A N 1
ATOM 3488 C CA . ALA A 1 460 ? 10.324 1.847 57.833 1.00 83.56 460 ALA A CA 1
ATOM 3489 C C . ALA A 1 460 ? 10.591 0.333 57.784 1.00 83.56 460 ALA A C 1
ATOM 3491 O O . ALA A 1 460 ? 10.689 -0.228 56.691 1.00 83.56 460 ALA A O 1
ATOM 3492 N N . ALA A 1 461 ? 10.600 -0.342 58.937 1.00 81.75 461 ALA A N 1
ATOM 3493 C CA . ALA A 1 461 ? 10.749 -1.792 59.036 1.00 81.75 461 ALA A CA 1
ATOM 3494 C C . ALA A 1 461 ? 9.609 -2.542 58.322 1.00 81.75 461 ALA A C 1
ATOM 3496 O O . ALA A 1 461 ? 9.863 -3.457 57.538 1.00 81.75 461 ALA A O 1
ATOM 3497 N N . MET A 1 462 ? 8.356 -2.105 58.494 1.00 84.81 462 MET A N 1
ATOM 3498 C CA . MET A 1 462 ? 7.202 -2.682 57.790 1.00 84.81 462 MET A CA 1
ATOM 3499 C C . MET A 1 462 ? 7.283 -2.471 56.270 1.00 84.81 462 MET A C 1
ATOM 3501 O O . MET A 1 462 ? 6.988 -3.386 55.496 1.00 84.81 462 MET A O 1
ATOM 3505 N N . LYS A 1 463 ? 7.722 -1.288 55.818 1.00 80.44 463 LYS A N 1
ATOM 3506 C CA . LYS A 1 463 ? 7.919 -0.998 54.389 1.00 80.44 463 LYS A CA 1
ATOM 3507 C C . LYS A 1 463 ? 9.036 -1.857 53.786 1.00 80.44 463 LYS A C 1
ATOM 3509 O O . LYS A 1 463 ? 8.855 -2.376 52.687 1.00 80.44 463 LYS A O 1
ATOM 3514 N N . ALA A 1 464 ? 10.142 -2.042 54.506 1.00 81.50 464 ALA A N 1
ATOM 3515 C CA . ALA A 1 464 ? 11.247 -2.903 54.091 1.00 81.50 464 ALA A CA 1
ATOM 3516 C C . ALA A 1 464 ? 10.829 -4.383 54.025 1.00 81.50 464 ALA A C 1
ATOM 3518 O O . ALA A 1 464 ? 11.114 -5.054 53.037 1.00 81.50 464 ALA A O 1
ATOM 3519 N N . ALA A 1 465 ? 10.077 -4.876 55.015 1.00 81.38 465 ALA A N 1
ATOM 3520 C CA . ALA A 1 465 ? 9.558 -6.244 55.022 1.00 81.38 465 ALA A CA 1
ATOM 3521 C C . ALA A 1 465 ? 8.581 -6.507 53.861 1.00 81.38 465 ALA A C 1
ATOM 3523 O O . ALA A 1 465 ? 8.671 -7.537 53.198 1.00 81.38 465 ALA A O 1
ATOM 3524 N N . ARG A 1 466 ? 7.692 -5.552 53.543 1.00 79.25 466 ARG A N 1
ATOM 3525 C CA . ARG A 1 466 ? 6.815 -5.652 52.360 1.00 79.25 466 ARG A CA 1
ATOM 3526 C C . ARG A 1 466 ? 7.582 -5.609 51.040 1.00 79.25 466 ARG A C 1
ATOM 3528 O O . ARG A 1 466 ? 7.154 -6.253 50.088 1.00 79.25 466 ARG A O 1
ATOM 3535 N N . ALA A 1 467 ? 8.668 -4.840 50.961 1.00 76.56 467 ALA A N 1
ATOM 3536 C CA . ALA A 1 467 ? 9.513 -4.798 49.770 1.00 76.56 467 ALA A CA 1
ATOM 3537 C C . ALA A 1 467 ? 10.207 -6.148 49.540 1.00 76.56 467 ALA A C 1
ATOM 3539 O O . ALA A 1 467 ? 10.105 -6.682 48.442 1.00 76.56 467 ALA A O 1
ATOM 3540 N N . ARG A 1 468 ? 10.777 -6.748 50.595 1.00 78.06 468 ARG A N 1
ATOM 3541 C CA . ARG A 1 468 ? 11.379 -8.091 50.541 1.00 78.06 468 ARG A CA 1
ATOM 3542 C C . ARG A 1 468 ? 10.367 -9.169 50.163 1.00 78.06 468 ARG A C 1
ATOM 3544 O O . ARG A 1 468 ? 10.621 -9.935 49.250 1.00 78.06 468 ARG A O 1
ATOM 3551 N N . GLN A 1 469 ? 9.179 -9.161 50.771 1.00 77.44 469 GLN A N 1
ATOM 3552 C CA . GLN A 1 469 ? 8.117 -10.107 50.409 1.00 77.44 469 GLN A CA 1
ATOM 3553 C C . GLN A 1 469 ? 7.668 -9.931 48.949 1.00 77.44 469 GLN A C 1
ATOM 3555 O O . GLN A 1 469 ? 7.360 -10.901 48.263 1.00 77.44 469 GLN A O 1
ATOM 3560 N N . LYS A 1 470 ? 7.629 -8.692 48.447 1.00 73.44 470 LYS A N 1
ATOM 3561 C CA . LYS A 1 470 ? 7.306 -8.418 47.044 1.00 73.44 470 LYS A CA 1
ATOM 3562 C C . LYS A 1 470 ? 8.398 -8.932 46.104 1.00 73.44 470 LYS A C 1
ATOM 3564 O O . LYS A 1 470 ? 8.048 -9.494 45.073 1.00 73.44 470 LYS A O 1
ATOM 3569 N N . GLU A 1 471 ? 9.670 -8.756 46.456 1.00 71.94 471 GLU A N 1
ATOM 3570 C CA . GLU A 1 471 ? 10.815 -9.297 45.711 1.00 71.94 471 GLU A CA 1
ATOM 3571 C C . GLU A 1 471 ? 10.819 -10.830 45.717 1.00 71.94 471 GLU A C 1
ATOM 3573 O O . GLU A 1 471 ? 10.950 -11.429 44.655 1.00 71.94 471 GLU A O 1
ATOM 3578 N N . GLU A 1 472 ? 10.567 -11.469 46.862 1.00 72.44 472 GLU A N 1
ATOM 3579 C CA . GLU A 1 472 ? 10.436 -12.928 46.986 1.00 72.44 472 GLU A CA 1
ATOM 3580 C C . GLU A 1 472 ? 9.273 -13.471 46.144 1.00 72.44 472 GLU A C 1
ATOM 3582 O O . GLU A 1 472 ? 9.441 -14.440 45.409 1.00 72.44 472 GLU A O 1
ATOM 3587 N N . ILE A 1 473 ? 8.108 -12.812 46.165 1.00 68.50 473 ILE A N 1
ATOM 3588 C CA . ILE A 1 473 ? 6.966 -13.167 45.307 1.00 68.50 473 ILE A CA 1
ATOM 3589 C C . ILE A 1 473 ? 7.308 -12.946 43.826 1.00 68.50 473 ILE A C 1
ATOM 3591 O O . ILE A 1 473 ? 6.858 -13.708 42.972 1.00 68.50 473 ILE A O 1
ATOM 3595 N N . GLN A 1 474 ? 8.096 -11.924 43.483 1.00 62.44 474 GLN A N 1
ATOM 3596 C CA . GLN A 1 474 ? 8.548 -11.696 42.107 1.00 62.44 474 GLN A CA 1
ATOM 3597 C C . GLN A 1 474 ? 9.522 -12.781 41.637 1.00 62.44 474 GLN A C 1
ATOM 3599 O O . GLN A 1 474 ? 9.383 -13.261 40.516 1.00 62.44 474 GLN A O 1
ATOM 3604 N N . GLN A 1 475 ? 10.445 -13.210 42.499 1.00 65.75 475 GLN A N 1
ATOM 3605 C CA . GLN A 1 475 ? 11.378 -14.304 42.222 1.00 65.75 475 GLN A CA 1
ATOM 3606 C C . GLN A 1 475 ? 10.656 -15.655 42.117 1.00 65.75 475 GLN A C 1
ATOM 3608 O O . GLN A 1 475 ? 10.927 -16.423 41.198 1.00 65.75 475 GLN A O 1
ATOM 3613 N N . GLN A 1 476 ? 9.674 -15.922 42.983 1.00 64.00 476 GLN A N 1
ATOM 3614 C CA . GLN A 1 476 ? 8.847 -17.133 42.912 1.00 64.00 476 GLN A CA 1
ATOM 3615 C C . GLN A 1 476 ? 7.970 -17.170 41.653 1.00 64.00 476 GLN A C 1
ATOM 3617 O O . GLN A 1 476 ? 7.888 -18.208 41.003 1.00 64.00 476 GLN A O 1
ATOM 3622 N N . ASN A 1 477 ? 7.361 -16.043 41.262 1.00 56.28 477 ASN A N 1
ATOM 3623 C CA . ASN A 1 477 ? 6.592 -15.966 40.015 1.00 56.28 477 ASN A CA 1
ATOM 3624 C C . ASN A 1 477 ? 7.481 -16.122 38.770 1.00 56.28 477 ASN A C 1
ATOM 3626 O O . ASN A 1 477 ? 7.034 -16.707 37.787 1.00 56.28 477 ASN A O 1
ATOM 3630 N N . ALA A 1 478 ? 8.726 -15.635 38.814 1.00 57.06 478 ALA A N 1
ATOM 3631 C CA . ALA A 1 478 ? 9.699 -15.834 37.741 1.00 57.06 478 ALA A CA 1
ATOM 3632 C C . ALA A 1 478 ? 10.159 -17.295 37.612 1.00 57.06 478 ALA A C 1
ATOM 3634 O O . ALA A 1 478 ? 10.441 -17.739 36.505 1.00 57.06 478 ALA A O 1
ATOM 3635 N N . ALA A 1 479 ? 10.177 -18.051 38.714 1.00 58.66 479 ALA A N 1
ATOM 3636 C CA . ALA A 1 479 ? 10.475 -19.482 38.703 1.00 58.66 479 ALA A CA 1
ATOM 3637 C C . ALA A 1 479 ? 9.291 -20.351 38.232 1.00 58.66 479 ALA A C 1
ATOM 3639 O O . ALA A 1 479 ? 9.511 -21.432 37.693 1.00 58.66 479 ALA A O 1
ATOM 3640 N N . SER A 1 480 ? 8.043 -19.906 38.429 1.00 63.09 480 SER A N 1
ATOM 3641 C CA . SER A 1 480 ? 6.844 -20.669 38.042 1.00 63.09 480 SER A CA 1
ATOM 3642 C C . SER A 1 480 ? 6.359 -20.418 36.610 1.00 63.09 480 SER A C 1
ATOM 3644 O O . SER A 1 480 ? 5.625 -21.245 36.079 1.00 63.09 480 SER A O 1
ATOM 3646 N N . ASP A 1 481 ? 6.704 -19.270 36.012 1.00 75.00 481 ASP A N 1
ATOM 3647 C CA . ASP A 1 481 ? 6.282 -18.886 34.657 1.00 75.00 481 ASP A CA 1
ATOM 3648 C C . ASP A 1 481 ? 7.254 -17.840 34.051 1.00 75.00 481 ASP A C 1
ATOM 3650 O O . ASP A 1 481 ? 7.090 -16.626 34.260 1.00 75.00 481 ASP A O 1
ATOM 3654 N N . PRO A 1 482 ? 8.288 -18.286 33.314 1.00 76.06 482 PRO A N 1
ATOM 3655 C CA . PRO A 1 482 ? 9.301 -17.402 32.733 1.00 76.06 482 PRO A CA 1
ATOM 3656 C C . PRO A 1 482 ? 8.727 -16.460 31.662 1.00 76.06 482 PRO A C 1
ATOM 3658 O O . PRO A 1 482 ? 9.169 -15.311 31.554 1.00 76.06 482 PRO A O 1
ATOM 3661 N N . VAL A 1 483 ? 7.677 -16.875 30.942 1.00 79.25 483 VAL A N 1
ATOM 3662 C CA . VAL A 1 483 ? 6.979 -16.039 29.948 1.00 79.25 483 VAL A CA 1
ATOM 3663 C C . VAL A 1 483 ? 6.285 -14.861 30.637 1.00 79.25 483 VAL A C 1
ATOM 3665 O O . VAL A 1 483 ? 6.367 -13.714 30.185 1.00 79.25 483 VAL A O 1
ATOM 3668 N N . LYS A 1 484 ? 5.628 -15.097 31.777 1.00 79.25 484 LYS A N 1
ATOM 3669 C CA . LYS A 1 484 ? 4.965 -14.035 32.550 1.00 79.25 484 LYS A CA 1
ATOM 3670 C C . LYS A 1 484 ? 5.954 -13.036 33.156 1.00 79.25 484 LYS A C 1
ATOM 3672 O O . LYS A 1 484 ? 5.651 -11.840 33.199 1.00 79.25 484 LYS A O 1
ATOM 3677 N N . ALA A 1 485 ? 7.132 -13.488 33.585 1.00 78.56 485 ALA A N 1
ATOM 3678 C CA . ALA A 1 485 ? 8.192 -12.605 34.070 1.00 78.56 485 ALA A CA 1
ATOM 3679 C C . ALA A 1 485 ? 8.758 -11.713 32.955 1.00 78.56 485 ALA A C 1
ATOM 3681 O O . ALA A 1 485 ? 8.872 -10.499 33.145 1.00 78.56 485 ALA A O 1
ATOM 3682 N N . ALA A 1 486 ? 9.013 -12.280 31.773 1.00 82.44 486 ALA A N 1
ATOM 3683 C CA . ALA A 1 486 ? 9.459 -11.517 30.611 1.00 82.44 486 ALA A CA 1
ATOM 3684 C C . ALA A 1 486 ? 8.411 -10.470 30.170 1.00 82.44 486 ALA A C 1
ATOM 3686 O O . ALA A 1 486 ? 8.758 -9.315 29.915 1.00 82.44 486 ALA A O 1
ATOM 3687 N N . LYS A 1 487 ? 7.110 -10.805 30.207 1.00 84.44 487 LYS A N 1
ATOM 3688 C CA . LYS A 1 487 ? 6.011 -9.847 29.944 1.00 84.44 487 LYS A CA 1
ATOM 3689 C C . LYS A 1 487 ? 5.975 -8.693 30.945 1.00 84.44 487 LYS A C 1
ATOM 3691 O O . LYS A 1 487 ? 5.707 -7.551 30.566 1.00 84.44 487 LYS A O 1
ATOM 3696 N N . MET A 1 488 ? 6.243 -8.964 32.223 1.00 78.38 488 MET A N 1
ATOM 3697 C CA . MET A 1 488 ? 6.310 -7.918 33.247 1.00 78.38 488 MET A CA 1
ATOM 3698 C C . MET A 1 488 ? 7.511 -6.984 33.060 1.00 78.38 488 MET A C 1
ATOM 3700 O O . MET A 1 488 ? 7.368 -5.782 33.292 1.00 78.38 488 MET A O 1
ATOM 3704 N N . GLU A 1 489 ? 8.667 -7.497 32.632 1.00 84.75 489 GLU A N 1
ATOM 3705 C CA . GLU A 1 489 ? 9.839 -6.655 32.364 1.00 84.75 489 GLU A CA 1
ATOM 3706 C C . GLU A 1 489 ? 9.613 -5.760 31.137 1.00 84.75 489 GLU A C 1
ATOM 3708 O O . GLU A 1 489 ? 9.870 -4.560 31.218 1.00 84.75 489 GLU A O 1
ATOM 3713 N N . VAL A 1 490 ? 9.002 -6.276 30.061 1.00 87.75 490 VAL A N 1
ATOM 3714 C CA . VAL A 1 490 ? 8.574 -5.453 28.911 1.00 87.75 490 VAL A CA 1
ATOM 3715 C C . VAL A 1 490 ? 7.632 -4.331 29.360 1.00 87.75 490 VAL A C 1
ATOM 3717 O O . VAL A 1 490 ? 7.863 -3.160 29.053 1.00 87.75 490 VAL A O 1
ATOM 3720 N N . ALA A 1 491 ? 6.613 -4.642 30.168 1.00 83.56 491 ALA A N 1
ATOM 3721 C CA . ALA A 1 491 ? 5.679 -3.635 30.676 1.00 83.56 491 ALA A CA 1
ATOM 3722 C C . ALA A 1 491 ? 6.371 -2.555 31.534 1.00 83.56 491 ALA A C 1
ATOM 3724 O O . ALA A 1 491 ? 6.015 -1.375 31.474 1.00 83.56 491 ALA A O 1
ATOM 3725 N N . LYS A 1 492 ? 7.381 -2.931 32.326 1.00 88.81 492 LYS A N 1
ATOM 3726 C CA . LYS A 1 492 ? 8.186 -1.996 33.124 1.00 88.81 492 LYS A CA 1
ATOM 3727 C C . LYS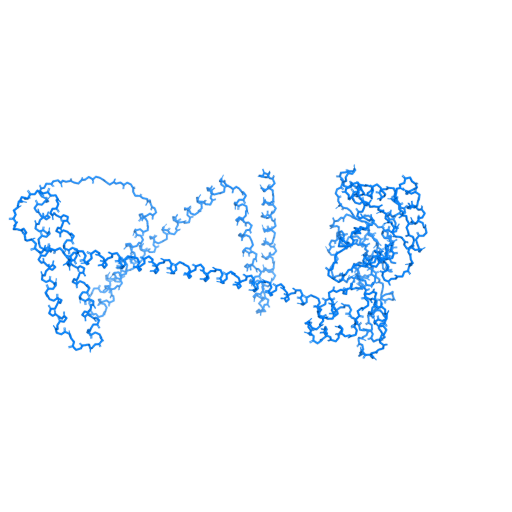 A 1 492 ? 9.024 -1.073 32.236 1.00 88.81 492 LYS A C 1
ATOM 3729 O O . LYS A 1 492 ? 9.022 0.137 32.476 1.00 88.81 492 LYS A O 1
ATOM 3734 N N . GLN A 1 493 ? 9.679 -1.605 31.204 1.00 90.00 493 GLN A N 1
ATOM 3735 C CA . GLN A 1 493 ? 10.468 -0.799 30.268 1.00 90.00 493 GLN A CA 1
ATOM 3736 C C . GLN A 1 493 ? 9.587 0.158 29.445 1.00 90.00 493 GLN A C 1
ATOM 3738 O O . GLN A 1 493 ? 9.942 1.323 29.280 1.00 90.00 493 GLN A O 1
ATOM 3743 N N . GLN A 1 494 ? 8.370 -0.249 29.062 1.00 89.00 494 GLN A N 1
ATOM 3744 C CA . GLN A 1 494 ? 7.391 0.639 28.413 1.00 89.00 494 GLN A CA 1
ATOM 3745 C C . GLN A 1 494 ? 6.993 1.834 29.296 1.00 89.00 494 GLN A C 1
ATOM 3747 O O . GLN A 1 494 ? 6.841 2.959 28.812 1.00 89.00 494 GLN A O 1
ATOM 3752 N N . VAL A 1 495 ? 6.830 1.619 30.607 1.00 89.44 495 VAL A N 1
ATOM 3753 C CA . VAL A 1 495 ? 6.522 2.702 31.558 1.00 89.44 495 VAL A CA 1
ATOM 3754 C C . VAL A 1 495 ? 7.706 3.658 31.717 1.00 89.44 495 VAL A C 1
ATOM 3756 O O . VAL A 1 495 ? 7.496 4.873 31.785 1.00 89.44 495 VAL A O 1
ATOM 3759 N N . LEU A 1 496 ? 8.935 3.137 31.764 1.00 88.06 496 LEU A N 1
ATOM 3760 C CA . LEU A 1 496 ? 10.150 3.950 31.855 1.00 88.06 496 LEU A CA 1
ATOM 3761 C C . LEU A 1 496 ? 10.350 4.804 30.602 1.00 88.06 496 LEU A C 1
ATOM 3763 O O . LEU A 1 496 ? 10.557 6.011 30.737 1.00 88.06 496 LEU A O 1
ATOM 3767 N N . LEU A 1 497 ? 10.165 4.223 29.414 1.00 91.56 497 LEU A N 1
ATOM 3768 C CA . LEU A 1 497 ? 10.186 4.954 28.150 1.00 91.56 497 LEU A CA 1
ATOM 3769 C C . LEU A 1 497 ? 9.142 6.072 28.151 1.00 91.56 497 LEU A C 1
ATOM 3771 O O . LEU A 1 497 ? 9.477 7.236 27.966 1.00 91.56 497 LEU A O 1
ATOM 3775 N N . LYS A 1 498 ? 7.888 5.761 28.499 1.00 90.75 498 LYS A N 1
ATOM 3776 C CA . LYS A 1 498 ? 6.812 6.762 28.565 1.00 90.75 498 LYS A CA 1
ATOM 3777 C C . LYS A 1 498 ? 7.125 7.909 29.531 1.00 90.75 498 LYS A C 1
ATOM 3779 O O . LYS A 1 498 ? 6.741 9.052 29.276 1.00 90.75 498 LYS A O 1
ATOM 3784 N N . LYS A 1 499 ? 7.807 7.625 30.645 1.00 89.88 499 LYS A N 1
ATOM 3785 C CA . LYS A 1 499 ? 8.241 8.645 31.610 1.00 89.88 499 LYS A CA 1
ATOM 3786 C C . LYS A 1 499 ? 9.378 9.504 31.047 1.00 89.88 499 LYS A C 1
ATOM 3788 O O . LYS A 1 499 ? 9.311 10.722 31.196 1.00 89.88 499 LYS A O 1
ATOM 3793 N N . ALA A 1 500 ? 10.362 8.897 30.385 1.00 88.75 500 ALA A N 1
ATOM 3794 C CA . ALA A 1 500 ? 11.466 9.600 29.734 1.00 88.75 500 ALA A CA 1
ATOM 3795 C C . ALA A 1 500 ? 10.966 10.498 28.588 1.00 88.75 500 ALA A C 1
ATOM 3797 O O . ALA A 1 500 ? 11.285 11.684 28.557 1.00 88.75 500 ALA A O 1
ATOM 3798 N N . THR A 1 501 ? 10.080 9.992 27.723 1.00 89.19 501 THR A N 1
ATOM 3799 C CA . THR A 1 501 ? 9.481 10.766 26.623 1.00 89.19 501 THR A CA 1
ATOM 3800 C C . THR A 1 501 ? 8.652 11.936 27.145 1.00 89.19 501 THR A C 1
ATOM 3802 O O . THR A 1 501 ? 8.730 13.039 26.612 1.00 89.19 501 THR A O 1
ATOM 3805 N N . LYS A 1 502 ? 7.887 11.737 28.229 1.00 89.44 502 LYS A N 1
ATOM 3806 C CA . LYS A 1 502 ? 7.111 12.819 28.850 1.00 89.44 502 LYS A CA 1
ATOM 3807 C C . LYS A 1 502 ? 8.008 13.889 29.482 1.00 89.44 502 LYS A C 1
ATOM 3809 O O . LYS A 1 502 ? 7.653 15.062 29.438 1.00 89.44 502 LYS A O 1
ATOM 3814 N N . ALA A 1 503 ? 9.147 13.501 30.057 1.00 86.69 503 ALA A N 1
ATOM 3815 C CA . ALA A 1 503 ? 10.128 14.441 30.594 1.00 86.69 503 ALA A CA 1
ATOM 3816 C C . ALA A 1 503 ? 10.809 15.252 29.479 1.00 86.69 503 ALA A C 1
ATOM 3818 O O . ALA A 1 503 ? 10.938 16.466 29.611 1.00 86.69 503 ALA A O 1
ATOM 3819 N N . LEU A 1 504 ? 11.165 14.607 28.363 1.00 87.25 504 LEU A N 1
ATOM 3820 C CA . LEU A 1 504 ? 11.710 15.283 27.184 1.00 87.25 504 LEU A CA 1
ATOM 3821 C C . LEU A 1 504 ? 10.697 16.258 26.571 1.00 87.25 504 LEU A C 1
ATOM 3823 O O . LEU A 1 504 ? 11.059 17.382 26.240 1.00 87.25 504 LEU A O 1
ATOM 3827 N N . GLN A 1 505 ? 9.428 15.854 26.457 1.00 86.25 505 GLN A N 1
ATOM 3828 C CA . GLN A 1 505 ? 8.370 16.721 25.937 1.00 86.25 505 GLN A CA 1
ATOM 3829 C C . GLN A 1 505 ? 8.160 17.943 26.836 1.00 86.25 505 GLN A C 1
ATOM 3831 O O . GLN A 1 505 ? 8.158 19.064 26.346 1.00 86.25 505 GLN A O 1
ATOM 3836 N N . ALA A 1 506 ? 8.080 17.741 28.154 1.00 85.88 506 ALA A N 1
ATOM 3837 C CA . ALA A 1 506 ? 7.935 18.842 29.100 1.00 85.88 506 ALA A CA 1
ATOM 3838 C C . ALA A 1 506 ? 9.117 19.827 29.049 1.00 85.88 506 ALA A C 1
ATOM 3840 O O . ALA A 1 506 ? 8.898 21.025 29.177 1.00 85.88 506 ALA A O 1
ATOM 3841 N N . ALA A 1 507 ? 10.345 19.340 28.832 1.00 83.62 507 ALA A N 1
ATOM 3842 C CA . ALA A 1 507 ? 11.528 20.191 28.692 1.00 83.62 507 ALA A CA 1
ATOM 3843 C C . ALA A 1 507 ? 11.549 20.980 27.370 1.00 83.62 507 ALA A C 1
ATOM 3845 O O . ALA A 1 507 ? 11.963 22.139 27.368 1.00 83.62 507 ALA A O 1
ATOM 3846 N N . LYS A 1 508 ? 11.068 20.375 26.271 1.00 83.06 508 LYS A N 1
ATOM 3847 C CA . LYS A 1 508 ? 10.885 21.043 24.968 1.00 83.06 508 LYS A CA 1
ATOM 3848 C C . LYS A 1 508 ? 9.804 22.123 25.030 1.00 83.06 508 LYS A C 1
ATOM 3850 O O . LYS A 1 508 ? 9.982 23.188 24.456 1.00 83.06 508 LYS A O 1
ATOM 3855 N N . ASP A 1 509 ? 8.725 21.870 25.767 1.00 82.88 509 ASP A N 1
ATOM 3856 C CA . ASP A 1 509 ? 7.624 22.823 25.938 1.00 82.88 509 ASP A CA 1
ATOM 3857 C C . ASP A 1 509 ? 8.004 24.006 26.858 1.00 82.88 509 ASP A C 1
ATOM 3859 O O . ASP A 1 509 ? 7.377 25.061 26.792 1.00 82.88 509 ASP A O 1
ATOM 3863 N N . SER A 1 510 ? 9.020 23.849 27.719 1.00 78.88 510 SER A N 1
ATOM 3864 C CA . SER A 1 510 ? 9.466 24.875 28.675 1.00 78.88 510 SER A CA 1
ATOM 3865 C C . SER A 1 510 ? 10.737 25.636 28.268 1.00 78.88 510 SER A C 1
ATOM 3867 O O . SER A 1 510 ? 11.262 26.376 29.097 1.00 78.88 510 SER A O 1
ATOM 3869 N N . ASP A 1 511 ? 11.262 25.417 27.056 1.00 67.75 511 ASP A N 1
ATOM 3870 C CA . ASP A 1 511 ? 12.509 26.017 26.534 1.00 67.75 511 ASP A CA 1
ATOM 3871 C C . ASP A 1 511 ? 13.709 25.886 27.504 1.00 67.75 511 ASP A C 1
ATOM 3873 O O . ASP A 1 511 ? 14.557 26.768 27.658 1.00 67.75 511 ASP A O 1
ATOM 3877 N N . ALA A 1 512 ? 13.755 24.767 28.238 1.00 65.06 512 ALA A N 1
ATOM 3878 C CA . ALA A 1 512 ? 14.787 24.501 29.233 1.00 65.06 512 ALA A CA 1
ATOM 3879 C C . ALA A 1 512 ? 16.012 23.872 28.549 1.00 65.06 512 ALA A C 1
ATOM 3881 O O . ALA A 1 512 ? 15.907 22.805 27.946 1.00 65.06 512 ALA A O 1
ATOM 3882 N N . GLY A 1 513 ? 17.182 24.509 28.677 1.00 56.91 513 GLY A N 1
ATOM 3883 C CA . GLY A 1 513 ? 18.438 24.176 27.979 1.00 56.91 513 GLY A CA 1
ATOM 3884 C C . GLY A 1 513 ? 19.136 22.859 28.362 1.00 56.91 513 GLY A C 1
ATOM 3885 O O . GLY A 1 513 ? 20.356 22.826 28.462 1.00 56.91 513 GLY A O 1
ATOM 3886 N N . ALA A 1 514 ? 18.391 21.774 28.584 1.00 63.56 514 ALA A N 1
ATOM 3887 C CA . ALA A 1 514 ? 18.916 20.436 28.880 1.00 63.56 514 ALA A CA 1
ATOM 3888 C C . ALA A 1 514 ? 18.193 19.331 28.078 1.00 63.56 514 ALA A C 1
ATOM 3890 O O . ALA A 1 514 ? 17.914 18.245 28.592 1.00 63.56 514 ALA A O 1
ATOM 3891 N N . THR A 1 515 ? 17.852 19.606 26.815 1.00 76.50 515 THR A N 1
ATOM 3892 C CA . THR A 1 515 ? 17.141 18.658 25.937 1.00 76.50 515 THR A CA 1
ATOM 3893 C C . THR A 1 515 ? 18.002 17.472 25.509 1.00 76.50 515 THR A C 1
ATOM 3895 O O . THR A 1 515 ? 17.472 16.370 25.380 1.00 76.50 515 THR A O 1
ATOM 3898 N N . ASP A 1 516 ? 19.316 17.655 25.366 1.00 81.00 516 ASP A N 1
ATOM 3899 C CA . ASP A 1 516 ? 20.222 16.623 24.843 1.00 81.00 516 ASP A CA 1
ATOM 3900 C C . ASP A 1 516 ? 20.375 15.436 25.805 1.00 81.00 516 ASP A C 1
ATOM 3902 O O . ASP A 1 516 ? 20.157 14.289 25.418 1.00 81.00 516 ASP A O 1
ATOM 3906 N N . ALA A 1 517 ? 20.600 15.699 27.096 1.00 82.75 517 ALA A N 1
ATOM 3907 C CA . ALA A 1 517 ? 20.680 14.650 28.118 1.00 82.75 517 ALA A CA 1
ATOM 3908 C C . ALA A 1 517 ? 19.348 13.891 28.289 1.00 82.75 517 ALA A C 1
ATOM 3910 O O . ALA A 1 517 ? 19.317 12.695 28.581 1.00 82.75 517 ALA A O 1
ATOM 3911 N N . LEU A 1 518 ? 18.209 14.568 28.111 1.00 85.44 518 LEU A N 1
ATOM 3912 C CA . LEU A 1 518 ? 16.895 13.919 28.143 1.00 85.44 518 LEU A CA 1
ATOM 3913 C C . LEU A 1 518 ? 16.644 13.078 26.889 1.00 85.44 518 LEU A C 1
ATOM 3915 O O . LEU A 1 518 ? 15.969 12.053 26.974 1.00 85.44 518 LEU A O 1
ATOM 3919 N N . GLN A 1 519 ? 17.205 13.474 25.749 1.00 88.62 519 GLN A N 1
ATOM 3920 C CA . GLN A 1 519 ? 17.108 12.722 24.507 1.00 88.62 519 GLN A CA 1
ATOM 3921 C C . GLN A 1 519 ? 17.977 11.455 24.545 1.00 88.62 519 GLN A C 1
ATOM 3923 O O . GLN A 1 519 ? 17.504 10.391 24.146 1.00 88.62 519 GLN A O 1
ATOM 3928 N N . GLU A 1 520 ? 19.172 11.518 25.139 1.00 89.06 520 GLU A N 1
ATOM 3929 C CA . GLU A 1 520 ? 19.986 10.331 25.448 1.00 89.06 520 GLU A CA 1
ATOM 3930 C C . GLU A 1 520 ? 19.259 9.367 26.398 1.00 89.06 520 GLU A C 1
ATOM 3932 O O . GLU A 1 520 ? 19.243 8.158 26.169 1.00 89.06 520 GLU A O 1
ATOM 3937 N N . ASN A 1 521 ? 18.576 9.890 27.421 1.00 88.38 521 ASN A N 1
ATOM 3938 C CA . ASN A 1 521 ? 17.778 9.072 28.340 1.00 88.38 521 ASN A CA 1
ATOM 3939 C C . ASN A 1 521 ? 16.597 8.370 27.649 1.00 88.38 521 ASN A C 1
ATOM 3941 O O . ASN A 1 521 ? 16.264 7.237 28.004 1.00 88.38 521 ASN A O 1
ATOM 3945 N N . VAL A 1 522 ? 15.959 9.018 26.667 1.00 91.38 522 VAL A N 1
ATOM 3946 C CA . VAL A 1 522 ? 14.921 8.382 25.840 1.00 91.38 522 VAL A CA 1
ATOM 3947 C C . VAL A 1 522 ? 15.536 7.276 24.986 1.00 91.38 522 VAL A C 1
ATOM 3949 O O . VAL A 1 522 ? 15.041 6.154 25.027 1.00 91.38 522 VAL A O 1
ATOM 3952 N N . SER A 1 523 ? 16.656 7.543 24.309 1.00 90.56 523 SER A N 1
ATOM 3953 C CA . SER A 1 523 ? 17.363 6.541 23.499 1.00 90.56 523 SER A CA 1
ATOM 3954 C C . SER A 1 523 ? 17.793 5.320 24.324 1.00 90.56 523 SER A C 1
ATOM 3956 O O . SER A 1 523 ? 17.639 4.183 23.882 1.00 90.56 523 SER A O 1
ATOM 3958 N N . ALA A 1 524 ? 18.304 5.525 25.540 1.00 91.75 524 ALA A N 1
ATOM 3959 C CA . ALA A 1 524 ? 18.680 4.434 26.438 1.00 91.75 524 ALA A CA 1
ATOM 3960 C C . ALA A 1 524 ? 17.459 3.605 26.882 1.00 91.75 524 ALA A C 1
ATOM 3962 O O . ALA A 1 524 ? 17.529 2.376 26.951 1.00 91.75 524 ALA A O 1
ATOM 3963 N N . ALA A 1 525 ? 16.321 4.257 27.144 1.00 90.00 525 ALA A N 1
ATOM 3964 C CA . ALA A 1 525 ? 15.076 3.575 27.493 1.00 90.00 525 ALA A CA 1
ATOM 3965 C C . ALA A 1 525 ? 14.477 2.788 26.309 1.00 90.00 525 ALA A C 1
ATOM 3967 O O . ALA A 1 525 ? 13.914 1.714 26.517 1.00 90.00 525 ALA A O 1
ATOM 3968 N N . GLU A 1 526 ? 14.621 3.281 25.076 1.00 91.38 526 GLU A N 1
ATOM 3969 C CA . GLU A 1 526 ? 14.212 2.567 23.858 1.00 91.38 526 GLU A CA 1
ATOM 3970 C C . GLU A 1 526 ? 15.052 1.305 23.636 1.00 91.38 526 GLU A C 1
ATOM 3972 O O . GLU A 1 526 ? 14.496 0.232 23.402 1.00 91.38 526 GLU A O 1
ATOM 3977 N N . GLN A 1 527 ? 16.377 1.398 23.790 1.00 92.62 527 GLN A N 1
ATOM 3978 C CA . GLN A 1 527 ? 17.273 0.240 23.693 1.00 92.62 527 GLN A CA 1
ATOM 3979 C C . GLN A 1 527 ? 16.970 -0.812 24.770 1.00 92.62 527 GLN A C 1
ATOM 3981 O O . GLN A 1 527 ? 16.936 -2.009 24.481 1.00 92.62 527 GLN A O 1
ATOM 3986 N N . ALA A 1 528 ? 16.687 -0.381 26.003 1.00 91.06 528 ALA A N 1
ATOM 3987 C CA . ALA A 1 528 ? 16.308 -1.283 27.089 1.00 91.06 528 ALA A CA 1
ATOM 3988 C C . ALA A 1 528 ? 14.966 -1.993 26.828 1.00 91.06 528 ALA A C 1
ATOM 3990 O O . ALA A 1 528 ? 14.823 -3.176 27.146 1.00 91.06 528 ALA A O 1
ATOM 3991 N N . LEU A 1 529 ? 13.994 -1.303 26.219 1.00 92.94 529 LEU A N 1
ATOM 3992 C CA . LEU A 1 529 ? 12.725 -1.908 25.815 1.00 92.94 529 LEU A CA 1
ATOM 3993 C C . LEU A 1 529 ? 12.924 -2.939 24.698 1.00 92.94 529 LEU A C 1
ATOM 3995 O O . LEU A 1 529 ? 12.410 -4.049 24.808 1.00 92.94 529 LEU A O 1
ATOM 3999 N N . GLN A 1 530 ? 13.711 -2.612 23.672 1.00 91.62 530 GLN A N 1
ATOM 4000 C CA . GLN A 1 530 ? 14.018 -3.543 22.582 1.00 91.62 530 GLN A CA 1
ATOM 4001 C C . GLN A 1 530 ? 14.720 -4.808 23.091 1.00 91.62 530 GLN A C 1
ATOM 4003 O O . GLN A 1 530 ? 14.361 -5.917 22.695 1.00 91.62 530 GLN A O 1
ATOM 4008 N N . ALA A 1 531 ? 15.670 -4.665 24.020 1.00 92.25 531 ALA A N 1
ATOM 4009 C CA . ALA A 1 531 ? 16.328 -5.803 24.655 1.00 92.25 531 ALA A CA 1
ATOM 4010 C C . ALA A 1 531 ? 15.336 -6.681 25.444 1.00 92.25 531 ALA A C 1
ATOM 4012 O O . 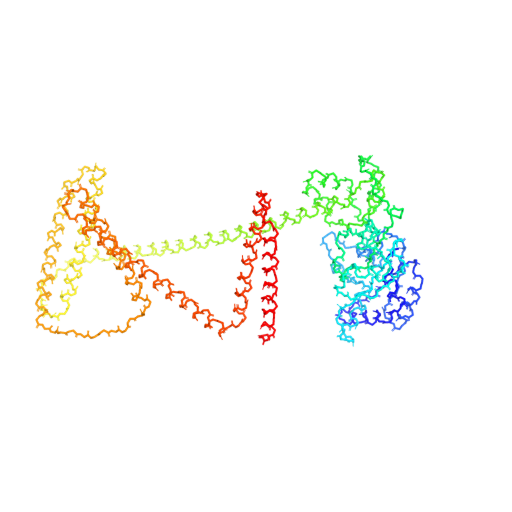ALA A 1 531 ? 15.397 -7.909 25.361 1.00 92.25 531 ALA A O 1
ATOM 4013 N N . ALA A 1 532 ? 14.391 -6.070 26.168 1.00 89.19 532 ALA A N 1
ATOM 4014 C CA . ALA A 1 532 ? 13.359 -6.794 26.910 1.00 89.19 532 ALA A CA 1
ATOM 4015 C C . ALA A 1 532 ? 12.348 -7.503 25.988 1.00 89.19 532 ALA A C 1
ATOM 4017 O O . ALA A 1 532 ? 11.950 -8.631 26.272 1.00 89.19 532 ALA A O 1
ATOM 4018 N N . GLU A 1 533 ? 11.953 -6.884 24.872 1.00 90.25 533 GLU A N 1
ATOM 4019 C CA . GLU A 1 533 ? 11.058 -7.491 23.875 1.00 90.25 533 GLU A CA 1
ATOM 4020 C C . GLU A 1 533 ? 11.729 -8.657 23.139 1.00 90.25 533 GLU A C 1
ATOM 4022 O O . GLU A 1 533 ? 11.094 -9.682 22.894 1.00 90.25 533 GLU A O 1
ATOM 4027 N N . HIS A 1 534 ? 13.025 -8.541 22.838 1.00 90.44 534 HIS A N 1
ATOM 4028 C CA . HIS A 1 534 ? 13.808 -9.636 22.271 1.00 90.44 534 HIS A CA 1
ATOM 4029 C C . HIS A 1 534 ? 13.949 -10.803 23.259 1.00 90.44 534 HIS A C 1
ATOM 4031 O O . HIS A 1 534 ? 13.795 -11.963 22.880 1.00 90.44 534 HIS A O 1
ATOM 4037 N N . ALA A 1 535 ? 14.195 -10.511 24.540 1.00 87.12 535 ALA A N 1
ATOM 4038 C CA . ALA A 1 535 ? 14.225 -11.529 25.586 1.00 87.12 535 ALA A CA 1
ATOM 4039 C C . ALA A 1 535 ? 12.862 -12.223 25.751 1.00 87.12 535 ALA A C 1
ATOM 4041 O O . ALA A 1 535 ? 12.823 -13.441 25.894 1.00 87.12 535 ALA A O 1
ATOM 4042 N N . LEU A 1 536 ? 11.750 -11.481 25.669 1.00 88.12 536 LEU A N 1
ATOM 4043 C CA . LEU A 1 536 ? 10.405 -12.061 25.697 1.00 88.12 536 LEU A CA 1
ATOM 4044 C C . LEU A 1 536 ? 10.165 -13.005 24.518 1.00 88.12 536 LEU A C 1
ATOM 4046 O O . LEU A 1 536 ? 9.705 -14.116 24.746 1.00 88.12 536 LEU A O 1
ATOM 4050 N N . LYS A 1 537 ? 10.511 -12.598 23.292 1.00 88.00 537 LYS A N 1
ATOM 4051 C CA . LYS A 1 537 ? 10.364 -13.463 22.110 1.00 88.00 537 LYS A CA 1
ATOM 4052 C C . LYS A 1 537 ? 11.153 -14.757 22.248 1.00 88.00 537 LYS A C 1
ATOM 4054 O O . LYS A 1 537 ? 10.598 -15.821 22.026 1.00 88.00 537 LYS A O 1
ATOM 4059 N N . LYS A 1 538 ? 12.407 -14.669 22.698 1.00 88.69 538 LYS A N 1
ATOM 4060 C CA . LYS A 1 538 ? 13.250 -15.847 22.921 1.00 88.69 538 LYS A CA 1
ATOM 4061 C C . LYS A 1 538 ? 12.636 -16.807 23.950 1.00 88.69 538 LYS A C 1
ATOM 4063 O O . LYS A 1 538 ? 12.620 -18.009 23.732 1.00 88.69 538 LYS A O 1
ATOM 4068 N N . VAL A 1 539 ? 12.095 -16.276 25.048 1.00 84.62 539 VAL A N 1
ATOM 4069 C CA . VAL A 1 539 ? 11.428 -17.085 26.081 1.00 84.62 539 VAL A CA 1
ATOM 4070 C C . VAL A 1 539 ? 10.091 -17.651 25.578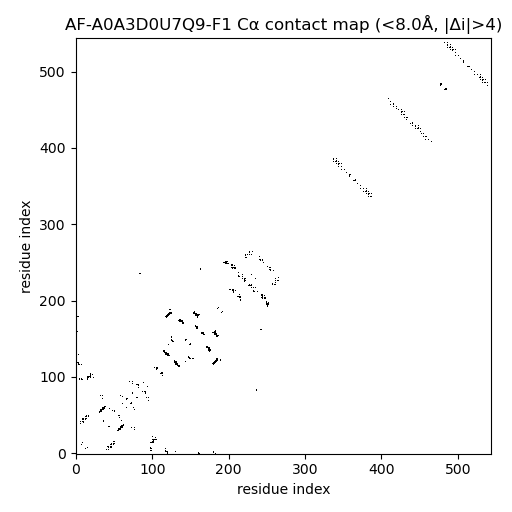 1.00 84.62 539 VAL A C 1
ATOM 4072 O O . VAL A 1 539 ? 9.739 -18.767 25.933 1.00 84.62 539 VAL A O 1
ATOM 4075 N N . GLU A 1 540 ? 9.339 -16.929 24.744 1.00 83.88 540 GLU A N 1
ATOM 4076 C CA . GLU A 1 540 ? 8.117 -17.455 24.114 1.00 83.88 540 GLU A CA 1
ATOM 4077 C C . GLU A 1 540 ? 8.421 -18.556 23.084 1.00 83.88 540 GLU A C 1
ATOM 4079 O O . GLU A 1 540 ? 7.653 -19.504 22.996 1.00 83.88 540 GLU A O 1
ATOM 4084 N N . GLU A 1 541 ? 9.542 -18.473 22.362 1.00 83.38 541 GLU A N 1
ATOM 4085 C CA . GLU A 1 541 ? 10.012 -19.502 21.421 1.00 83.38 541 GLU A CA 1
ATOM 4086 C C . GLU A 1 541 ? 10.551 -20.759 22.125 1.00 83.38 541 GLU A C 1
ATOM 4088 O O . GLU A 1 541 ? 10.337 -21.864 21.643 1.00 83.38 541 GLU A O 1
ATOM 4093 N N . GLU A 1 542 ? 11.221 -20.618 23.273 1.00 76.38 542 GLU A N 1
ATOM 4094 C CA . GLU A 1 542 ? 11.721 -21.754 24.068 1.00 76.38 542 GLU A CA 1
ATOM 4095 C C . GLU A 1 542 ? 10.602 -22.513 24.816 1.00 76.38 542 GLU A C 1
ATOM 4097 O O . GLU A 1 542 ? 10.814 -23.643 25.262 1.00 76.38 542 GLU A O 1
ATOM 4102 N N . HIS A 1 543 ? 9.421 -21.900 24.967 1.00 68.00 543 HIS A N 1
ATOM 4103 C CA . HIS A 1 543 ? 8.278 -22.439 25.717 1.00 68.00 543 HIS A CA 1
ATOM 4104 C C . HIS A 1 543 ? 7.005 -22.666 24.872 1.00 68.00 543 HIS A C 1
ATOM 4106 O O . HIS A 1 543 ? 5.966 -23.016 25.446 1.00 68.00 543 HIS A O 1
ATOM 4112 N N . ALA A 1 544 ? 7.074 -22.470 23.551 1.00 58.12 544 ALA A N 1
ATOM 4113 C CA . ALA A 1 544 ? 6.066 -22.882 22.567 1.00 58.12 544 ALA A CA 1
ATOM 4114 C C . ALA A 1 544 ? 6.390 -24.279 22.025 1.00 58.12 544 ALA A C 1
ATOM 4116 O O . ALA A 1 544 ? 5.423 -25.040 21.786 1.00 58.12 544 ALA A O 1
#

Sequence (544 aa):
YITADDRLMRERADEIVQGLQIIGHLITPDEILIGIEDNKPHAIEAMNRATQETDIEVVVVPTKYPSGGEKQLIRMLTGKEVRSGGIPADVGVVCHNTGTAYAIKRAIMDGEPLISRITTLTGDYVADKGNYEVLLGTPVGWLLQQAGVKATDLHRLIMGGPMMGFAVHNMAVPVVKTTNCLLVPTLEEFPDPAAEQPCIRCGTCAQACPVNLLPQQLYWFAKTKEFDKAAHFNLADCIECGACSYVCPSNIPLVQYYRFAKGEIRTQQQEQAKADHARQRFEARQARLAREEEEKERKRQERAKAAAAKQAQKKAAPAEKPAPTAAITGGDDLAKLQTAAASTMKRYKEAQKALATAEKNGTDNLEALQKKVAQLKEKADQAKAAFTSAKSAQAEDAAPPAATKEDPLAALKQASADDFAAYKAAEQALQEAQANNGADTQALQQRVIELKAKSDASKAAMKAARARQKEEIQQQNAASDPVKAAKMEVAKQQVLLKKATKALQAAKDSDAGATDALQENVSAAEQALQAAEHALKKVEEEHA

Nearest PDB structures (foldseek):
  8rb9-assembly1_C  TM=9.067E-01  e=2.038E-25  Azotobacter vinelandii DJ
  8rbm-assembly1_C  TM=9.698E-01  e=1.626E-23  Azotobacter vinelandii DJ
  7zc6-assembly1_C  TM=9.523E-01  e=3.844E-20  Clostridium tetanomorphum

Radius of gyration: 42.89 Å; Cα contacts (8 Å, |Δi|>4): 537; chains: 1; bounding box: 78×55×117 Å